Protein AF-A0A813K4G3-F1 (afdb_monomer_lite)

Radius of gyration: 81.47 Å; chains: 1; bounding box: 134×46×267 Å

Structure (mmCIF, N/CA/C/O backbone):
data_AF-A0A813K4G3-F1
#
_entry.id   AF-A0A813K4G3-F1
#
loop_
_atom_site.group_PDB
_atom_site.id
_atom_site.type_symbol
_atom_site.label_atom_id
_atom_site.label_alt_id
_atom_site.label_comp_id
_atom_site.label_asym_id
_atom_site.label_entity_id
_atom_site.label_seq_id
_atom_site.pdbx_PDB_ins_code
_atom_site.Cartn_x
_atom_site.Cartn_y
_atom_site.Cartn_z
_atom_site.occupancy
_atom_site.B_iso_or_equiv
_atom_site.auth_seq_id
_atom_site.auth_comp_id
_atom_site.auth_asym_id
_atom_site.auth_atom_id
_atom_site.pdbx_PDB_model_num
ATOM 1 N N . MET A 1 1 ? 38.317 -27.259 -23.921 1.00 46.47 1 MET A N 1
ATOM 2 C CA . MET A 1 1 ? 37.185 -26.549 -24.554 1.00 46.47 1 MET A CA 1
ATOM 3 C C . MET A 1 1 ? 35.849 -27.286 -24.429 1.00 46.47 1 MET A C 1
ATOM 5 O O . MET A 1 1 ? 34.894 -26.616 -24.079 1.00 46.47 1 MET A O 1
ATOM 9 N N . LEU A 1 2 ? 35.758 -28.616 -24.616 1.00 43.69 2 LEU A N 1
ATOM 10 C CA . LEU A 1 2 ? 34.475 -29.365 -24.571 1.00 43.69 2 LEU A CA 1
ATOM 11 C C . LEU A 1 2 ? 33.539 -29.021 -23.388 1.00 43.69 2 LEU A C 1
ATOM 13 O O . LEU A 1 2 ? 32.382 -28.680 -23.610 1.00 43.69 2 LEU A O 1
ATOM 17 N N . GLY A 1 3 ? 34.055 -29.006 -22.152 1.00 47.81 3 GLY A N 1
ATOM 18 C CA . GLY A 1 3 ? 33.227 -28.846 -20.946 1.00 47.81 3 GLY A CA 1
ATOM 19 C C . GLY A 1 3 ? 32.425 -27.540 -20.813 1.00 47.81 3 GLY A C 1
ATOM 20 O O . GLY A 1 3 ? 31.535 -27.484 -19.970 1.00 47.81 3 GLY A O 1
ATOM 21 N N . TYR A 1 4 ? 32.686 -26.502 -21.621 1.00 50.81 4 TYR A N 1
ATOM 22 C CA . TYR A 1 4 ? 31.836 -25.300 -21.637 1.00 50.81 4 TYR A CA 1
ATOM 23 C C . TYR A 1 4 ? 30.487 -25.557 -22.325 1.00 50.81 4 TYR A C 1
ATOM 25 O O . TYR A 1 4 ? 29.456 -25.120 -21.815 1.00 50.81 4 TYR A O 1
ATOM 33 N N . ALA A 1 5 ? 30.467 -26.315 -23.428 1.00 54.25 5 ALA A N 1
ATOM 34 C CA . ALA A 1 5 ? 29.225 -26.679 -24.113 1.00 54.25 5 ALA A CA 1
ATOM 35 C C . ALA A 1 5 ? 28.349 -27.571 -23.216 1.00 54.25 5 ALA A C 1
ATOM 37 O O . ALA A 1 5 ? 27.163 -27.290 -23.030 1.00 54.25 5 ALA A O 1
ATOM 38 N N . ASP A 1 6 ? 28.962 -28.569 -22.569 1.00 55.53 6 ASP A N 1
ATOM 39 C CA . ASP A 1 6 ? 28.297 -29.439 -21.593 1.00 55.53 6 ASP A CA 1
ATOM 40 C C . ASP A 1 6 ? 27.714 -28.635 -20.417 1.00 55.53 6 ASP A C 1
ATOM 42 O O . ASP A 1 6 ? 26.583 -28.876 -19.991 1.00 55.53 6 ASP A O 1
ATOM 46 N N . HIS A 1 7 ? 28.452 -27.637 -19.910 1.00 65.44 7 HIS A N 1
ATOM 47 C CA . HIS A 1 7 ? 27.996 -26.791 -18.806 1.00 65.44 7 HIS A CA 1
ATOM 48 C C . HIS A 1 7 ? 26.828 -25.876 -19.206 1.00 65.44 7 HIS A C 1
ATOM 50 O O . HIS A 1 7 ? 25.846 -25.787 -18.467 1.00 65.44 7 HIS A O 1
ATOM 56 N N . HIS A 1 8 ? 26.871 -25.251 -20.389 1.00 66.06 8 HIS A N 1
ATOM 57 C CA . HIS A 1 8 ? 25.745 -24.466 -20.907 1.00 66.06 8 HIS A CA 1
ATOM 58 C C . HIS A 1 8 ? 24.505 -25.334 -21.159 1.00 66.06 8 HIS A C 1
ATOM 60 O O . HIS A 1 8 ? 23.398 -24.943 -20.782 1.00 66.06 8 HIS A O 1
ATOM 66 N N . HIS A 1 9 ? 24.668 -26.536 -21.719 1.00 71.06 9 HIS A N 1
ATOM 67 C CA . HIS A 1 9 ? 23.554 -27.462 -21.920 1.00 71.06 9 HIS A CA 1
ATOM 68 C C . HIS A 1 9 ? 22.962 -27.935 -20.577 1.00 71.06 9 HIS A C 1
ATOM 70 O O . HIS A 1 9 ? 21.740 -27.957 -20.411 1.00 71.06 9 HIS A O 1
ATOM 76 N N . ALA A 1 10 ? 23.800 -28.229 -19.576 1.00 70.81 10 ALA A N 1
ATOM 77 C CA . ALA A 1 10 ? 23.357 -28.569 -18.222 1.00 70.81 10 ALA A CA 1
ATOM 78 C C . ALA A 1 10 ? 22.615 -27.410 -17.526 1.00 70.81 10 ALA A C 1
ATOM 80 O O . ALA A 1 10 ? 21.582 -27.640 -16.894 1.00 70.81 10 ALA A O 1
ATOM 81 N N . LEU A 1 11 ? 23.087 -26.166 -17.681 1.00 71.56 11 LEU A N 1
ATOM 82 C CA . LEU A 1 11 ? 22.410 -24.964 -17.178 1.00 71.56 11 LEU A CA 1
ATOM 83 C C . LEU A 1 11 ? 21.039 -24.765 -17.837 1.00 71.56 11 LEU A C 1
ATOM 85 O O . LEU A 1 11 ? 20.055 -24.537 -17.134 1.00 71.56 11 LEU A O 1
ATOM 89 N N . LEU A 1 12 ? 20.940 -24.912 -19.161 1.00 73.25 12 LEU A N 1
ATOM 90 C CA . LEU A 1 12 ? 19.665 -24.811 -19.878 1.00 73.25 12 LEU A CA 1
ATOM 91 C C . LEU A 1 12 ? 18.689 -25.933 -19.478 1.00 73.25 12 LEU A C 1
ATOM 93 O O . LEU A 1 12 ? 17.498 -25.670 -19.297 1.00 73.25 12 LEU A O 1
ATOM 97 N N . GLN A 1 13 ? 19.172 -27.162 -19.251 1.00 74.62 13 GLN A N 1
ATOM 98 C CA . GLN A 1 13 ? 18.349 -28.236 -18.681 1.00 74.62 13 GLN A CA 1
ATOM 99 C C . GLN A 1 13 ? 17.881 -27.930 -17.249 1.00 74.62 13 GLN A C 1
ATOM 101 O O . GLN A 1 13 ? 16.744 -28.254 -16.905 1.00 74.62 13 GLN A O 1
ATOM 106 N N . ALA A 1 14 ? 18.720 -27.315 -16.408 1.00 72.56 14 ALA A N 1
ATOM 107 C CA . ALA A 1 14 ? 18.336 -26.914 -15.055 1.00 72.56 14 ALA A CA 1
ATOM 108 C C . ALA A 1 14 ? 17.244 -25.831 -15.087 1.00 72.56 14 ALA A C 1
ATOM 110 O O . ALA A 1 14 ? 16.189 -26.016 -14.484 1.00 72.56 14 ALA A O 1
ATOM 111 N N . VAL A 1 15 ? 17.429 -24.773 -15.884 1.00 74.00 15 VAL A N 1
ATOM 112 C CA . VAL A 1 15 ? 16.422 -23.716 -16.096 1.00 74.00 15 VAL A CA 1
ATOM 113 C C . VAL A 1 15 ? 15.112 -24.287 -16.655 1.00 74.00 15 VAL A C 1
ATOM 115 O O . VAL A 1 15 ? 14.032 -23.891 -16.223 1.00 74.00 15 VAL A O 1
ATOM 118 N N . ALA A 1 16 ? 15.170 -25.274 -17.556 1.00 73.12 16 ALA A N 1
ATOM 119 C CA . ALA A 1 16 ? 13.971 -25.957 -18.042 1.00 73.12 16 ALA A CA 1
ATOM 120 C C . ALA A 1 16 ? 13.225 -26.734 -16.936 1.00 73.12 16 ALA A C 1
ATOM 122 O O . ALA A 1 16 ? 11.996 -26.791 -16.968 1.00 73.12 16 ALA A O 1
ATOM 123 N N . ARG A 1 17 ? 13.930 -27.322 -15.956 1.00 74.50 17 ARG A N 1
ATOM 124 C CA . ARG A 1 17 ? 13.318 -28.008 -14.798 1.00 74.50 17 ARG A CA 1
ATOM 125 C C . ARG A 1 17 ? 12.692 -27.013 -13.818 1.00 74.50 17 ARG A C 1
ATOM 127 O O . ARG A 1 17 ? 11.540 -27.208 -13.443 1.00 74.50 17 ARG A O 1
ATOM 134 N N . GLU A 1 18 ? 13.405 -25.938 -13.484 1.00 75.12 18 GLU A N 1
ATOM 135 C CA . GLU A 1 18 ? 12.913 -24.830 -12.647 1.00 75.12 18 GLU A CA 1
ATOM 136 C C . GLU A 1 18 ? 11.606 -24.251 -13.217 1.00 75.12 18 GLU A C 1
ATOM 138 O O . GLU A 1 18 ? 10.567 -24.258 -12.556 1.00 75.12 18 GLU A O 1
ATOM 143 N N . LEU A 1 19 ? 11.615 -23.842 -14.492 1.00 73.38 19 LEU A N 1
ATOM 144 C CA . LEU A 1 19 ? 10.442 -23.261 -15.150 1.00 73.38 19 LEU A CA 1
ATOM 145 C C . LEU A 1 19 ? 9.278 -24.260 -15.293 1.00 73.38 19 LEU A C 1
ATOM 147 O O . LEU A 1 19 ? 8.120 -23.852 -15.210 1.00 73.38 19 LEU A O 1
ATOM 151 N N . ASN A 1 20 ? 9.552 -25.560 -15.478 1.00 75.25 20 ASN A N 1
ATOM 152 C CA . ASN A 1 20 ? 8.510 -26.597 -15.464 1.00 75.25 20 ASN A CA 1
ATOM 153 C C . ASN A 1 20 ? 7.838 -26.689 -14.083 1.00 75.25 20 ASN A C 1
ATOM 155 O O . ASN A 1 20 ? 6.615 -26.797 -14.020 1.00 75.25 20 ASN A O 1
ATOM 159 N N . SER A 1 21 ? 8.623 -26.627 -13.001 1.00 76.44 21 SER A N 1
ATOM 160 C CA . SER A 1 21 ? 8.121 -26.650 -11.620 1.00 76.44 21 SER A CA 1
ATOM 161 C C . SER A 1 21 ? 7.219 -25.445 -11.340 1.00 76.44 21 SER A C 1
ATOM 163 O O . SER A 1 21 ? 6.066 -25.610 -10.947 1.00 76.44 21 SER A O 1
ATOM 165 N N . VAL A 1 22 ? 7.686 -24.234 -11.669 1.00 74.94 22 VAL A N 1
ATOM 166 C CA . VAL A 1 22 ? 6.902 -22.994 -11.530 1.00 74.94 22 VAL A CA 1
ATOM 167 C C . VAL A 1 22 ? 5.604 -23.058 -12.348 1.00 74.94 22 VAL A C 1
ATOM 169 O O . VAL A 1 22 ? 4.539 -22.694 -11.852 1.00 74.94 22 VAL A O 1
ATOM 172 N N . HIS A 1 23 ? 5.649 -23.576 -13.581 1.00 77.25 23 HIS A N 1
ATOM 173 C CA . HIS A 1 23 ? 4.452 -23.714 -14.417 1.00 77.25 23 HIS A CA 1
ATOM 174 C C . HIS A 1 23 ? 3.424 -24.719 -13.858 1.00 77.25 23 HIS A C 1
ATOM 176 O O . HIS A 1 23 ? 2.223 -24.529 -14.063 1.00 77.25 23 HIS A O 1
ATOM 182 N N . ALA A 1 24 ? 3.879 -25.761 -13.150 1.00 77.19 24 ALA A N 1
ATOM 183 C CA . ALA A 1 24 ? 3.025 -26.736 -12.471 1.00 77.19 24 ALA A CA 1
ATOM 184 C C . ALA A 1 24 ? 2.418 -26.174 -11.172 1.00 77.19 24 ALA A C 1
ATOM 186 O O . ALA A 1 24 ? 1.210 -26.269 -10.976 1.00 77.19 24 ALA A O 1
ATOM 187 N N . GLN A 1 25 ? 3.204 -25.480 -10.346 1.00 76.50 25 GLN A N 1
ATOM 188 C CA . GLN A 1 25 ? 2.708 -24.808 -9.134 1.00 76.50 25 GLN A CA 1
ATOM 189 C C . GLN A 1 25 ? 1.647 -23.742 -9.470 1.00 76.50 25 GLN A C 1
ATOM 191 O O . GLN A 1 25 ? 0.599 -23.662 -8.829 1.00 76.50 25 GLN A O 1
ATOM 196 N N . MET A 1 26 ? 1.854 -22.983 -10.554 1.00 72.06 26 MET A N 1
ATOM 197 C CA . MET A 1 26 ? 0.847 -22.062 -11.100 1.00 72.06 26 MET A CA 1
ATOM 198 C C . MET A 1 26 ? -0.385 -22.767 -11.712 1.00 72.06 26 MET A C 1
ATOM 200 O O . MET A 1 26 ? -1.362 -22.096 -12.048 1.00 72.06 26 MET A O 1
ATOM 204 N N . ALA A 1 27 ? -0.356 -24.090 -11.910 1.00 69.44 27 ALA A N 1
ATOM 205 C CA . ALA A 1 27 ? -1.514 -24.879 -12.331 1.00 69.44 27 ALA A CA 1
ATOM 206 C C . ALA A 1 27 ? -2.381 -25.303 -11.145 1.00 69.44 27 ALA A C 1
ATOM 208 O O . ALA A 1 27 ? -3.597 -25.137 -11.200 1.00 69.44 27 ALA A O 1
ATOM 209 N N . GLU A 1 28 ? -1.748 -25.799 -10.085 1.00 72.31 28 GLU A N 1
ATOM 210 C CA . GLU A 1 28 ? -2.413 -26.291 -8.875 1.00 72.31 28 GLU A CA 1
ATOM 211 C C . GLU A 1 28 ? -3.090 -25.147 -8.104 1.00 72.31 28 GLU A C 1
ATOM 213 O O . GLU A 1 28 ? -4.252 -25.266 -7.723 1.00 72.31 28 GLU A O 1
ATOM 218 N N . GLY A 1 29 ? -2.435 -23.983 -7.997 1.00 61.53 29 GLY A N 1
ATOM 219 C CA . GLY A 1 29 ? -2.957 -22.801 -7.291 1.00 61.53 29 GLY A CA 1
ATOM 220 C C . GLY A 1 29 ? -4.217 -22.138 -7.877 1.00 61.53 29 GLY A C 1
ATOM 221 O O . GLY A 1 29 ? -4.660 -21.128 -7.340 1.00 61.53 29 GLY A O 1
ATOM 222 N N . ILE A 1 30 ? -4.797 -22.667 -8.962 1.00 54.78 30 ILE A N 1
ATOM 223 C CA . ILE A 1 30 ? -6.099 -22.222 -9.503 1.00 54.78 30 ILE A CA 1
ATOM 224 C C . ILE A 1 30 ? -7.245 -23.165 -9.072 1.00 54.78 30 ILE A C 1
ATOM 226 O O . ILE A 1 30 ? -8.408 -22.793 -9.192 1.00 54.78 30 ILE A O 1
ATOM 230 N N . GLY A 1 31 ? -6.950 -24.353 -8.527 1.00 53.91 31 GLY A N 1
ATOM 231 C CA . GLY A 1 31 ? -7.966 -25.340 -8.130 1.00 53.91 31 GLY A CA 1
ATOM 232 C C . GLY A 1 31 ? -8.872 -24.892 -6.975 1.00 53.91 31 GLY A C 1
ATOM 233 O O . GLY A 1 31 ? -10.083 -25.066 -7.061 1.00 53.91 31 GLY A O 1
ATOM 234 N N . ASP A 1 32 ? -8.292 -24.271 -5.943 1.00 51.09 32 ASP A N 1
ATOM 235 C CA . ASP A 1 32 ? -8.996 -23.857 -4.713 1.00 51.09 32 ASP A CA 1
ATOM 236 C C . ASP A 1 32 ? -9.325 -22.348 -4.659 1.00 51.09 32 ASP A C 1
ATOM 238 O O . ASP A 1 32 ? -9.866 -21.845 -3.672 1.00 51.09 32 ASP A O 1
ATOM 242 N N . ALA A 1 33 ? -8.990 -21.591 -5.709 1.00 51.16 33 ALA A N 1
ATOM 243 C CA . ALA A 1 33 ? -9.123 -20.136 -5.741 1.00 51.16 33 ALA A CA 1
ATOM 244 C C . ALA A 1 33 ? -10.573 -19.687 -6.025 1.00 51.16 33 ALA A C 1
ATOM 246 O O . ALA A 1 33 ? -10.899 -19.261 -7.137 1.00 51.16 33 ALA A O 1
ATOM 247 N N . ASN A 1 34 ? -11.443 -19.761 -5.009 1.00 52.53 34 ASN A N 1
ATOM 248 C CA . ASN A 1 34 ? -12.791 -19.183 -5.064 1.00 52.53 34 ASN A CA 1
ATOM 249 C C . ASN A 1 34 ? -12.719 -17.697 -5.470 1.00 52.53 34 ASN A C 1
ATOM 251 O O . ASN A 1 34 ? -11.990 -16.897 -4.885 1.00 52.53 34 ASN A O 1
ATOM 255 N N . CYS A 1 35 ? -13.418 -17.352 -6.549 1.00 51.28 35 CYS A N 1
ATOM 256 C CA . CYS A 1 35 ? -12.941 -16.331 -7.479 1.00 51.28 35 CYS A CA 1
ATOM 257 C C . CYS A 1 35 ? -13.561 -14.935 -7.281 1.00 51.28 35 CYS A C 1
ATOM 259 O O . CYS A 1 35 ? -14.319 -14.464 -8.133 1.00 51.28 35 CYS A O 1
ATOM 261 N N . GLU A 1 36 ? -13.208 -14.252 -6.191 1.00 55.91 36 GLU A N 1
ATOM 262 C CA . GLU A 1 36 ? -13.594 -12.843 -5.992 1.00 55.91 36 GLU A CA 1
ATOM 263 C C . GLU A 1 36 ? -12.648 -11.872 -6.737 1.00 55.91 36 GLU A C 1
ATOM 265 O O . GLU A 1 36 ? -13.115 -10.987 -7.459 1.00 55.91 36 GLU A O 1
ATOM 270 N N . ASP A 1 37 ? -11.328 -12.105 -6.712 1.00 61.66 37 ASP A N 1
ATOM 271 C CA . ASP A 1 37 ? -10.345 -11.298 -7.458 1.00 61.66 37 ASP A CA 1
ATOM 272 C C . ASP A 1 37 ? -10.217 -11.698 -8.943 1.00 61.66 37 ASP A C 1
ATOM 274 O O . ASP A 1 37 ? -9.315 -12.441 -9.357 1.00 61.66 37 ASP A O 1
ATOM 278 N N . ARG A 1 38 ? -11.069 -11.119 -9.797 1.00 59.81 38 ARG A N 1
ATOM 279 C CA . ARG A 1 38 ? -10.919 -11.220 -11.265 1.00 59.81 38 ARG A CA 1
ATOM 280 C C . ARG A 1 38 ? -9.561 -10.726 -11.774 1.00 59.81 38 ARG A C 1
ATOM 282 O O . ARG A 1 38 ? -9.000 -11.334 -12.687 1.00 59.81 38 ARG A O 1
ATOM 289 N N . ASP A 1 39 ? -9.017 -9.671 -11.177 1.00 65.25 39 ASP A N 1
ATOM 290 C CA . ASP A 1 39 ? -7.772 -9.050 -11.642 1.00 65.25 39 ASP A CA 1
ATOM 291 C C . ASP A 1 39 ? -6.538 -9.902 -11.315 1.00 65.25 39 ASP A C 1
ATOM 293 O O . ASP A 1 39 ? -5.613 -9.989 -12.129 1.00 65.25 39 ASP A O 1
ATOM 297 N N . ASN A 1 40 ? -6.531 -10.607 -10.177 1.00 66.44 40 ASN A N 1
ATOM 298 C CA . ASN A 1 40 ? -5.453 -11.545 -9.856 1.00 66.44 40 ASN A CA 1
ATOM 299 C C . ASN A 1 40 ? -5.529 -12.808 -10.729 1.00 66.44 40 ASN A C 1
ATOM 301 O O . ASN A 1 40 ? -4.491 -13.273 -11.204 1.00 66.44 40 ASN A O 1
ATOM 305 N N . ALA A 1 41 ? -6.729 -13.296 -11.068 1.00 68.00 41 ALA A N 1
ATOM 306 C CA . ALA A 1 41 ? -6.892 -14.357 -12.066 1.00 68.00 41 ALA A CA 1
ATOM 307 C C . ALA A 1 41 ? -6.372 -13.935 -13.460 1.00 68.00 41 ALA A C 1
ATOM 309 O O . ALA A 1 41 ? -5.643 -14.689 -14.114 1.00 68.00 41 ALA A O 1
ATOM 310 N N . ALA A 1 42 ? -6.666 -12.705 -13.901 1.00 72.88 42 ALA A N 1
ATOM 311 C CA . ALA A 1 42 ? -6.134 -12.158 -15.149 1.00 72.88 42 ALA A CA 1
ATOM 312 C C . ALA A 1 42 ? -4.594 -12.081 -15.129 1.00 72.88 42 ALA A C 1
ATOM 314 O O . ALA A 1 42 ? -3.938 -12.604 -16.033 1.00 72.88 42 ALA A O 1
ATOM 315 N N . ARG A 1 43 ? -3.997 -11.526 -14.065 1.00 74.56 43 ARG A N 1
ATOM 316 C CA . ARG A 1 43 ? -2.533 -11.450 -13.891 1.00 74.56 43 ARG A CA 1
ATOM 317 C C . ARG A 1 43 ? -1.869 -12.833 -13.892 1.00 74.56 43 ARG A C 1
ATOM 319 O O . ARG A 1 43 ? -0.850 -13.013 -14.558 1.00 74.56 43 ARG A O 1
ATOM 326 N N . LEU A 1 44 ? -2.470 -13.825 -13.230 1.00 76.44 44 LEU A N 1
ATOM 327 C CA . LEU A 1 44 ? -1.982 -15.210 -13.224 1.00 76.44 44 LEU A CA 1
ATOM 328 C C . LEU A 1 44 ? -2.005 -15.851 -14.619 1.00 76.44 44 LEU A C 1
ATOM 330 O O . LEU A 1 44 ? -1.035 -16.511 -14.995 1.00 76.44 44 LEU A O 1
ATOM 334 N N . THR A 1 45 ? -3.053 -15.643 -15.426 1.00 75.88 45 THR A N 1
ATOM 335 C CA . THR A 1 45 ? -3.075 -16.185 -16.802 1.00 75.88 45 THR A CA 1
ATOM 336 C C . THR A 1 45 ? -2.012 -15.545 -17.701 1.00 75.88 45 THR A C 1
ATOM 338 O O . THR A 1 45 ? -1.339 -16.264 -18.446 1.00 75.88 45 THR A O 1
ATOM 341 N N . VAL A 1 46 ? -1.770 -14.233 -17.571 1.00 78.12 46 VAL A N 1
ATOM 342 C CA . VAL A 1 46 ? -0.672 -13.542 -18.271 1.00 78.12 46 VAL A CA 1
ATOM 343 C C . VAL A 1 46 ? 0.684 -14.122 -17.858 1.00 78.12 46 VAL A C 1
ATOM 345 O O . VAL A 1 46 ? 1.438 -14.560 -18.731 1.00 78.12 46 VAL A O 1
ATOM 348 N N . ALA A 1 47 ? 0.966 -14.228 -16.555 1.00 76.31 47 ALA A N 1
ATOM 349 C CA . ALA A 1 47 ? 2.219 -14.788 -16.041 1.00 76.31 47 ALA A CA 1
ATOM 350 C C . ALA A 1 47 ? 2.455 -16.232 -16.525 1.00 76.31 47 ALA A C 1
ATOM 352 O O . ALA A 1 47 ? 3.536 -16.564 -17.016 1.00 76.31 47 ALA A O 1
ATOM 353 N N . ARG A 1 48 ? 1.423 -17.087 -16.493 1.00 78.38 48 ARG A N 1
ATOM 354 C CA . ARG A 1 48 ? 1.512 -18.467 -17.003 1.00 78.38 48 ARG A CA 1
ATOM 355 C C . ARG A 1 48 ? 1.795 -18.530 -18.502 1.00 78.38 48 ARG A C 1
ATOM 357 O O . ARG A 1 48 ? 2.536 -19.419 -18.924 1.00 78.38 48 ARG A O 1
ATOM 364 N N . SER A 1 49 ? 1.256 -17.601 -19.297 1.00 76.56 49 SER A N 1
ATOM 365 C CA . SER A 1 49 ? 1.553 -17.521 -20.736 1.00 76.56 49 SER A CA 1
ATOM 366 C C . SER A 1 49 ? 3.014 -17.133 -21.007 1.00 76.56 49 SER A C 1
ATOM 368 O O . SER A 1 49 ? 3.659 -17.734 -21.868 1.00 76.56 49 SER A O 1
ATOM 370 N N . GLN A 1 50 ? 3.575 -16.219 -20.209 1.00 78.62 50 GLN A N 1
ATOM 371 C CA . GLN A 1 50 ? 4.978 -15.803 -20.291 1.00 78.62 50 GLN A CA 1
ATOM 372 C C . GLN A 1 50 ? 5.930 -16.935 -19.874 1.00 78.62 50 GLN A C 1
ATOM 374 O O . GLN A 1 50 ? 6.874 -17.239 -20.603 1.00 78.62 50 GLN A O 1
ATOM 379 N N . VAL A 1 51 ? 5.641 -17.641 -18.772 1.00 74.50 51 VAL A N 1
ATOM 380 C CA . VAL A 1 51 ? 6.412 -18.825 -18.341 1.00 74.50 51 VAL A CA 1
ATOM 381 C C . VAL A 1 51 ? 6.343 -19.948 -19.387 1.00 74.50 51 VAL A C 1
ATOM 383 O O . VAL A 1 51 ? 7.359 -20.581 -19.673 1.00 74.50 51 VAL A O 1
ATOM 386 N N . ALA A 1 52 ? 5.186 -20.175 -20.020 1.00 74.06 52 ALA A N 1
ATOM 387 C CA . ALA A 1 52 ? 5.053 -21.151 -21.105 1.00 74.06 52 ALA A CA 1
ATOM 388 C C . ALA A 1 52 ? 5.858 -20.759 -22.362 1.00 74.06 52 ALA A C 1
ATOM 390 O O . ALA A 1 52 ? 6.472 -21.622 -22.997 1.00 74.06 52 ALA A O 1
ATOM 391 N N . ALA A 1 53 ? 5.902 -19.469 -22.709 1.00 72.75 53 ALA A N 1
ATOM 392 C CA . ALA A 1 53 ? 6.725 -18.957 -23.804 1.00 72.75 53 ALA A CA 1
ATOM 393 C C . ALA A 1 53 ? 8.229 -19.096 -23.504 1.00 72.75 53 ALA A C 1
ATOM 395 O O . ALA A 1 53 ? 8.975 -19.587 -24.354 1.00 72.75 53 ALA A O 1
ATOM 396 N N . ALA A 1 54 ? 8.662 -18.763 -22.283 1.00 71.88 54 ALA A N 1
ATOM 397 C CA . ALA A 1 54 ? 10.037 -18.958 -21.822 1.00 71.88 54 ALA A CA 1
ATOM 398 C C . ALA A 1 54 ? 10.439 -20.444 -21.842 1.00 71.88 54 ALA A C 1
ATOM 400 O O . ALA A 1 54 ? 11.487 -20.792 -22.385 1.00 71.88 54 ALA A O 1
ATOM 401 N N . LEU A 1 55 ? 9.573 -21.344 -21.358 1.00 73.75 55 LEU A N 1
ATOM 402 C CA . LEU A 1 55 ? 9.771 -22.794 -21.467 1.00 73.75 55 LEU A CA 1
ATOM 403 C C . LEU A 1 55 ? 9.941 -23.253 -22.912 1.00 73.75 55 LEU A C 1
ATOM 405 O O . LEU A 1 55 ? 10.811 -24.077 -23.191 1.00 73.75 55 LEU A O 1
ATOM 409 N N . LYS A 1 56 ? 9.128 -22.736 -23.838 1.00 75.69 56 LYS A N 1
ATOM 410 C CA . LYS A 1 56 ? 9.246 -23.060 -25.262 1.00 75.69 56 LYS A CA 1
ATOM 411 C C . LYS A 1 56 ? 10.585 -22.577 -25.828 1.00 75.69 56 LYS A C 1
ATOM 413 O O . LYS A 1 56 ? 11.246 -23.350 -26.511 1.00 75.69 56 LYS A O 1
ATOM 418 N N . ALA A 1 57 ? 11.010 -21.355 -25.504 1.00 72.25 57 ALA A N 1
ATOM 419 C CA . ALA A 1 57 ? 12.295 -20.808 -25.938 1.00 72.25 57 ALA A CA 1
ATOM 420 C C . ALA A 1 57 ? 13.486 -21.628 -25.406 1.00 72.25 57 ALA A C 1
ATOM 422 O O . ALA A 1 57 ? 14.327 -22.057 -26.195 1.00 72.25 57 ALA A O 1
ATOM 423 N N . VAL A 1 58 ? 13.516 -21.934 -24.103 1.00 71.19 58 VAL A N 1
ATOM 424 C CA . VAL A 1 58 ? 14.580 -22.748 -23.486 1.00 71.19 58 VAL A CA 1
ATOM 425 C C . VAL A 1 58 ? 14.587 -24.170 -24.054 1.00 71.19 58 VAL A C 1
ATOM 427 O O . VAL A 1 58 ? 15.650 -24.673 -24.404 1.00 71.19 58 VAL A O 1
ATOM 430 N N . ARG A 1 59 ? 13.425 -24.813 -24.240 1.00 73.88 59 ARG A N 1
ATOM 431 C CA . ARG A 1 59 ? 13.350 -26.139 -24.885 1.00 73.88 59 ARG A CA 1
ATOM 432 C C . ARG A 1 59 ? 13.853 -26.106 -26.332 1.00 73.88 59 ARG A C 1
ATOM 434 O O . ARG A 1 59 ? 14.560 -27.024 -26.725 1.00 73.88 59 ARG A O 1
ATOM 441 N N . CYS A 1 60 ? 13.553 -25.059 -27.103 1.00 72.06 60 CYS A N 1
ATOM 442 C CA . CYS A 1 60 ? 14.106 -24.884 -28.451 1.00 72.06 60 CYS A CA 1
ATOM 443 C C . CYS A 1 60 ? 15.625 -24.639 -28.448 1.00 72.06 60 CYS A C 1
ATOM 445 O O . CYS A 1 60 ? 16.295 -25.074 -29.377 1.00 72.06 60 CYS A O 1
ATOM 447 N N . ALA A 1 61 ? 16.174 -23.976 -27.425 1.00 67.31 61 ALA A N 1
ATOM 448 C CA . ALA A 1 61 ? 17.620 -23.802 -27.264 1.00 67.31 61 ALA A CA 1
ATOM 449 C C . ALA A 1 61 ? 18.323 -25.114 -26.866 1.00 67.31 61 ALA A C 1
ATOM 451 O O . ALA A 1 61 ? 19.374 -25.424 -27.411 1.00 67.31 61 ALA A O 1
ATOM 452 N N . VAL A 1 62 ? 17.717 -25.919 -25.983 1.00 68.81 62 VAL A N 1
ATOM 453 C CA . VAL A 1 62 ? 18.205 -27.262 -25.599 1.00 68.81 62 VAL A CA 1
ATOM 454 C C . VAL A 1 62 ? 18.121 -28.260 -26.761 1.00 68.81 62 VAL A C 1
ATOM 456 O O . VAL A 1 62 ? 18.966 -29.143 -26.863 1.00 68.81 62 VAL A O 1
ATOM 459 N N . ALA A 1 63 ? 17.105 -28.140 -27.622 1.00 65.75 63 ALA A N 1
ATOM 460 C CA . ALA A 1 63 ? 16.873 -29.041 -28.754 1.00 65.75 63 ALA A CA 1
ATOM 461 C C . ALA A 1 63 ? 17.671 -28.689 -30.024 1.00 65.75 63 ALA A C 1
ATOM 463 O O . ALA A 1 63 ? 17.633 -29.452 -30.988 1.00 65.75 63 ALA A O 1
ATOM 464 N N . LYS A 1 64 ? 18.382 -27.554 -30.047 1.00 64.44 64 LYS A N 1
ATOM 465 C CA . LYS A 1 64 ? 19.436 -27.318 -31.035 1.00 64.44 64 LYS A CA 1
ATOM 466 C C . LYS A 1 64 ? 20.696 -28.029 -30.557 1.00 64.44 64 LYS A C 1
ATOM 468 O O . LYS A 1 64 ? 21.272 -27.646 -29.541 1.00 64.44 64 LYS A O 1
ATOM 473 N N . GLU A 1 65 ? 21.127 -29.046 -31.296 1.00 51.47 65 GLU A N 1
ATOM 474 C CA . GLU A 1 65 ? 22.474 -29.586 -31.128 1.00 51.47 65 GLU A CA 1
ATOM 475 C C . GLU A 1 65 ? 23.492 -28.468 -31.405 1.00 51.47 65 GLU A C 1
ATOM 477 O O . GLU A 1 65 ? 23.299 -27.635 -32.295 1.00 51.47 65 GLU A O 1
ATOM 482 N N . VAL A 1 66 ? 24.544 -28.397 -30.587 1.00 51.53 66 VAL A N 1
ATOM 483 C CA . VAL A 1 66 ? 25.567 -27.352 -30.705 1.00 51.53 66 VAL A CA 1
ATOM 484 C C . VAL A 1 66 ? 26.528 -27.757 -31.818 1.00 51.53 66 VAL A C 1
ATOM 486 O O . VAL A 1 66 ? 27.537 -28.415 -31.566 1.00 51.53 66 VAL A O 1
ATOM 489 N N . ASP A 1 67 ? 26.191 -27.379 -33.053 1.00 44.25 67 ASP A N 1
ATOM 490 C CA . ASP A 1 67 ? 27.071 -27.529 -34.214 1.00 44.25 67 ASP A CA 1
ATOM 491 C C . ASP A 1 67 ? 28.427 -26.872 -33.920 1.00 44.25 67 ASP A C 1
ATOM 493 O O . ASP A 1 67 ? 28.541 -25.654 -33.756 1.00 44.25 67 ASP A O 1
ATOM 497 N N . ALA A 1 68 ? 29.475 -27.693 -33.842 1.00 47.44 68 ALA A N 1
ATOM 498 C CA . ALA A 1 68 ? 30.783 -27.282 -33.332 1.00 47.44 68 ALA A CA 1
ATOM 499 C C . ALA A 1 68 ? 31.548 -26.303 -34.252 1.00 47.44 68 ALA A C 1
ATOM 501 O O . ALA A 1 68 ? 32.635 -25.853 -33.894 1.00 47.44 68 ALA A O 1
ATOM 502 N N . SER A 1 69 ? 30.988 -25.937 -35.411 1.00 44.78 69 SER A N 1
ATOM 503 C CA . SER A 1 69 ? 31.603 -25.027 -36.389 1.00 44.78 69 SER A CA 1
ATOM 504 C C . SER A 1 69 ? 31.631 -23.554 -35.965 1.00 44.78 69 SER A C 1
ATOM 506 O O . SER A 1 69 ? 32.246 -22.744 -36.650 1.00 44.78 69 SER A O 1
ATOM 508 N N . TRP A 1 70 ? 30.976 -23.179 -34.861 1.00 48.59 70 TRP A N 1
ATOM 509 C CA . TRP A 1 70 ? 30.986 -21.802 -34.340 1.00 48.59 70 TRP A CA 1
ATOM 510 C C . TRP A 1 70 ? 32.223 -21.472 -33.478 1.00 48.59 70 TRP A C 1
ATOM 512 O O . TRP A 1 70 ? 32.364 -20.342 -33.027 1.00 48.59 70 TRP A O 1
ATOM 522 N N . MET A 1 71 ? 33.124 -22.437 -33.248 1.00 44.34 71 MET A N 1
ATOM 523 C CA . MET A 1 71 ? 34.272 -22.311 -32.328 1.00 44.34 71 MET A CA 1
ATOM 524 C C . MET A 1 71 ? 35.627 -22.034 -33.012 1.00 44.34 71 MET A C 1
ATOM 526 O O . MET A 1 71 ? 36.644 -21.982 -32.324 1.00 44.34 71 MET A O 1
ATOM 530 N N . GLU A 1 72 ? 35.656 -21.855 -34.338 1.00 42.22 72 GLU A N 1
ATOM 531 C CA . GLU A 1 72 ? 36.858 -21.457 -35.105 1.00 42.22 72 GLU A CA 1
ATOM 532 C C . GLU A 1 72 ? 36.718 -20.059 -35.750 1.00 42.22 72 GLU A C 1
ATOM 534 O O . GLU A 1 72 ? 37.516 -19.672 -36.602 1.00 42.22 72 GLU A O 1
ATOM 539 N N . GLY A 1 73 ? 35.710 -19.284 -35.329 1.00 41.25 73 GLY A N 1
ATOM 540 C CA . GLY A 1 73 ? 35.608 -17.852 -35.620 1.00 41.25 73 GLY A CA 1
ATOM 541 C C . GLY A 1 73 ? 36.562 -17.039 -34.739 1.00 41.25 73 GLY A C 1
ATOM 542 O O . GLY A 1 73 ? 36.670 -17.300 -33.543 1.00 41.25 73 GLY A O 1
ATOM 543 N N . ASP A 1 74 ? 37.256 -16.078 -35.350 1.00 40.56 74 ASP A N 1
ATOM 544 C CA . ASP A 1 74 ? 38.319 -15.268 -34.742 1.00 40.56 74 ASP A CA 1
ATOM 545 C C . ASP A 1 74 ? 37.907 -14.628 -33.400 1.00 40.56 74 ASP A C 1
ATOM 547 O O . ASP A 1 74 ? 36.866 -13.975 -33.303 1.00 40.56 74 ASP A O 1
ATOM 551 N N . VAL A 1 75 ? 38.727 -14.801 -32.355 1.00 45.41 75 VAL A N 1
ATOM 552 C CA . VAL A 1 75 ? 38.408 -14.358 -30.983 1.00 45.41 75 VAL A CA 1
ATOM 553 C C . VAL A 1 75 ? 38.816 -12.895 -30.788 1.00 45.41 75 VAL A C 1
ATOM 555 O O . VAL A 1 75 ? 39.634 -12.543 -29.935 1.00 45.41 75 VAL A O 1
ATOM 558 N N . GLY A 1 76 ? 38.188 -12.023 -31.576 1.00 43.44 76 GLY A N 1
ATOM 559 C CA . GLY A 1 76 ? 38.027 -10.616 -31.235 1.00 43.44 76 GLY A CA 1
ATOM 560 C C . GLY A 1 76 ? 37.083 -10.505 -30.041 1.00 43.44 76 GLY A C 1
ATOM 561 O O . GLY A 1 76 ? 35.877 -10.376 -30.218 1.00 43.44 76 GLY A O 1
ATOM 562 N N . ALA A 1 77 ? 37.624 -10.626 -28.825 1.00 46.41 77 ALA A N 1
ATOM 563 C CA . ALA A 1 77 ? 36.855 -10.566 -27.584 1.00 46.41 77 ALA A CA 1
ATOM 564 C C . ALA A 1 77 ? 36.360 -9.134 -27.317 1.00 46.41 77 ALA A C 1
ATOM 566 O O . ALA A 1 77 ? 37.001 -8.364 -26.597 1.00 46.41 77 ALA A O 1
ATOM 567 N N . ASP A 1 78 ? 35.236 -8.784 -27.938 1.00 51.00 78 ASP A N 1
ATOM 568 C CA . ASP A 1 78 ? 34.616 -7.469 -27.829 1.00 51.00 78 ASP A CA 1
ATOM 569 C C . ASP A 1 78 ? 34.118 -7.225 -26.394 1.00 51.00 78 ASP A C 1
ATOM 571 O O . ASP A 1 78 ? 33.499 -8.092 -25.769 1.00 51.00 78 ASP A O 1
ATOM 575 N N . ALA A 1 79 ? 34.416 -6.052 -25.831 1.00 55.78 79 ALA A N 1
ATOM 576 C CA . ALA A 1 79 ? 34.263 -5.824 -24.388 1.00 55.78 79 ALA A CA 1
ATOM 577 C C . ALA A 1 79 ? 32.797 -5.912 -23.912 1.00 55.78 79 ALA A C 1
ATOM 579 O O . ALA A 1 79 ? 32.536 -6.340 -22.785 1.00 55.78 79 ALA A O 1
ATOM 580 N N . GLY A 1 80 ? 31.845 -5.579 -24.793 1.00 57.12 80 GLY A N 1
ATOM 581 C CA . GLY A 1 80 ? 30.408 -5.605 -24.507 1.00 57.12 80 GLY A CA 1
ATOM 582 C C . GLY A 1 80 ? 29.848 -6.999 -24.196 1.00 57.12 80 GLY A C 1
ATOM 583 O O . GLY A 1 80 ? 28.930 -7.114 -23.384 1.00 57.12 80 GLY A O 1
ATOM 584 N N . ASP A 1 81 ? 30.423 -8.073 -24.745 1.00 59.41 81 ASP A N 1
ATOM 585 C CA . ASP A 1 81 ? 30.002 -9.444 -24.408 1.00 59.41 81 ASP A CA 1
ATOM 586 C C . ASP A 1 81 ? 30.402 -9.817 -22.970 1.00 59.41 81 ASP A C 1
ATOM 588 O O . ASP A 1 81 ? 29.701 -10.567 -22.288 1.00 59.41 81 ASP A O 1
ATOM 592 N N . LEU A 1 82 ? 31.499 -9.249 -22.455 1.00 66.69 82 LEU A N 1
ATOM 593 C CA . LEU A 1 82 ? 31.903 -9.442 -21.063 1.00 66.69 82 LEU A CA 1
ATOM 594 C C . LEU A 1 82 ? 31.080 -8.570 -20.100 1.00 66.69 82 LEU A C 1
ATOM 596 O O . LEU A 1 82 ? 30.747 -9.026 -19.005 1.00 66.69 82 LEU A O 1
ATOM 600 N N . GLU A 1 83 ? 30.741 -7.341 -20.495 1.00 70.00 83 GLU A N 1
ATOM 601 C CA . GLU A 1 83 ? 29.891 -6.437 -19.707 1.00 70.00 83 GLU A CA 1
ATOM 602 C C . GLU A 1 83 ? 28.454 -6.969 -19.603 1.00 70.00 83 GLU A C 1
ATOM 604 O O . GLU A 1 83 ? 27.943 -7.121 -18.495 1.00 70.00 83 GLU A O 1
ATOM 609 N N . THR A 1 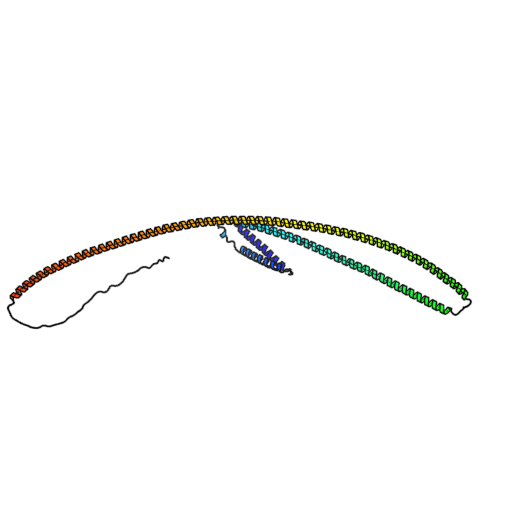84 ? 27.833 -7.383 -20.711 1.00 72.25 84 THR A N 1
ATOM 610 C CA . THR A 1 84 ? 26.472 -7.959 -20.698 1.00 72.25 84 THR A CA 1
ATOM 611 C C . THR A 1 84 ? 26.379 -9.267 -19.902 1.00 72.25 84 THR A C 1
ATOM 613 O O . THR A 1 84 ? 25.377 -9.506 -19.222 1.00 72.25 84 THR A O 1
ATOM 616 N N . LEU A 1 85 ? 27.429 -10.100 -19.890 1.00 74.38 85 LEU A N 1
ATOM 617 C CA . LEU A 1 85 ? 27.503 -11.272 -19.007 1.00 74.38 85 LEU A CA 1
ATOM 618 C C . LEU A 1 85 ? 27.650 -10.891 -17.523 1.00 74.38 85 LEU A C 1
ATOM 620 O O . LEU A 1 85 ? 27.095 -11.581 -16.661 1.00 74.38 85 LEU A O 1
ATOM 624 N N . GLN A 1 86 ? 28.344 -9.794 -17.203 1.00 76.00 86 GLN A N 1
ATOM 625 C CA . GLN A 1 86 ? 28.404 -9.258 -15.838 1.00 76.00 86 GLN A CA 1
ATOM 626 C C . GLN A 1 86 ? 27.059 -8.662 -15.403 1.00 76.00 86 GLN A C 1
ATOM 628 O O . GLN A 1 86 ? 26.611 -8.953 -14.295 1.00 76.00 86 GLN A O 1
ATOM 633 N N . GLU A 1 87 ? 26.363 -7.921 -16.267 1.00 77.75 87 GLU A N 1
ATOM 634 C CA . GLU A 1 87 ? 25.004 -7.427 -16.007 1.00 77.75 87 GLU A CA 1
ATOM 635 C C . GLU A 1 87 ? 24.007 -8.576 -15.804 1.00 77.75 87 GLU A C 1
ATOM 637 O O . GLU A 1 87 ? 23.243 -8.582 -14.838 1.00 77.75 87 GLU A O 1
ATOM 642 N N . ALA A 1 88 ? 24.059 -9.620 -16.636 1.00 73.00 88 ALA A N 1
ATOM 643 C CA . ALA A 1 88 ? 23.247 -10.820 -16.441 1.00 73.00 88 ALA A CA 1
ATOM 644 C C . ALA A 1 88 ? 23.537 -11.505 -15.088 1.00 73.00 88 ALA A C 1
ATOM 646 O O . ALA A 1 88 ? 22.619 -12.011 -14.431 1.00 73.00 88 ALA A O 1
ATOM 647 N N . ALA A 1 89 ? 24.794 -11.496 -14.630 1.00 76.62 89 ALA A N 1
ATOM 648 C CA . ALA A 1 89 ? 25.181 -12.029 -13.326 1.00 76.62 89 ALA A CA 1
ATOM 649 C C . ALA A 1 89 ? 24.716 -11.143 -12.151 1.00 76.62 89 ALA A C 1
ATOM 651 O O . ALA A 1 89 ? 24.208 -11.676 -11.157 1.00 76.62 89 ALA A O 1
ATOM 652 N N . THR A 1 90 ? 24.822 -9.812 -12.246 1.00 85.06 90 THR A N 1
ATOM 653 C CA . THR A 1 90 ? 24.336 -8.899 -11.196 1.00 85.06 90 THR A CA 1
ATOM 654 C C . THR A 1 90 ? 22.811 -8.929 -11.107 1.00 85.06 90 THR A C 1
ATOM 656 O O . THR A 1 90 ? 22.289 -9.085 -9.999 1.00 85.06 90 THR A O 1
ATOM 659 N N . LEU A 1 91 ? 22.097 -8.922 -12.238 1.00 84.88 91 LEU A N 1
ATOM 660 C CA . LEU A 1 91 ? 20.643 -9.107 -12.311 1.00 84.88 91 LEU A CA 1
ATOM 661 C C . LEU A 1 91 ? 20.215 -10.445 -11.698 1.00 84.88 91 LEU A C 1
ATOM 663 O O . LEU A 1 91 ? 19.312 -10.467 -10.862 1.00 84.88 91 LEU A O 1
ATOM 667 N N . ARG A 1 92 ? 20.909 -11.552 -12.005 1.00 83.12 92 ARG A N 1
ATOM 668 C CA . ARG A 1 92 ? 20.661 -12.856 -11.362 1.00 83.12 92 ARG A CA 1
ATOM 669 C C . ARG A 1 92 ? 20.886 -12.804 -9.847 1.00 83.12 92 ARG A C 1
ATOM 671 O O . ARG A 1 92 ? 20.081 -13.354 -9.099 1.00 83.12 92 ARG A O 1
ATOM 678 N N . SER A 1 93 ? 21.934 -12.122 -9.377 1.00 84.00 93 SER A N 1
ATOM 679 C CA . SER A 1 93 ? 22.188 -11.939 -7.937 1.00 84.00 93 SER A CA 1
ATOM 680 C C . SER A 1 93 ? 21.122 -11.078 -7.244 1.00 84.00 93 SER A C 1
ATOM 682 O O . SER A 1 93 ? 20.875 -11.243 -6.050 1.00 84.00 93 SER A O 1
ATOM 684 N N . SER A 1 94 ? 20.509 -10.143 -7.976 1.00 86.38 94 SER A N 1
ATOM 685 C CA . SER A 1 94 ? 19.434 -9.276 -7.491 1.00 86.38 94 SER A CA 1
ATOM 686 C C . SER A 1 94 ? 18.115 -10.047 -7.418 1.00 86.38 94 SER A C 1
ATOM 688 O O . SER A 1 94 ? 17.469 -10.063 -6.375 1.00 86.38 94 SER A O 1
ATOM 690 N N . ALA A 1 95 ? 17.777 -10.795 -8.473 1.00 82.62 95 ALA A N 1
ATOM 691 C CA . ALA A 1 95 ? 16.600 -11.659 -8.525 1.00 82.62 95 ALA A CA 1
ATOM 692 C C . ALA A 1 95 ? 16.619 -12.754 -7.444 1.00 82.62 95 ALA A C 1
ATOM 694 O O . ALA A 1 95 ? 15.589 -13.005 -6.822 1.00 82.62 95 ALA A O 1
ATOM 695 N N . LEU A 1 96 ? 17.782 -13.361 -7.168 1.00 88.38 96 LEU A N 1
ATOM 696 C CA . LEU A 1 96 ? 17.937 -14.302 -6.052 1.00 88.38 96 LEU A CA 1
ATOM 697 C C . LEU A 1 96 ? 17.700 -13.616 -4.701 1.00 88.38 96 LEU A C 1
ATOM 699 O O . LEU A 1 96 ? 16.852 -14.070 -3.947 1.00 88.38 96 LEU A O 1
ATOM 703 N N . ARG A 1 97 ? 18.337 -12.469 -4.427 1.00 89.75 97 ARG A N 1
ATOM 704 C CA . ARG A 1 97 ? 18.090 -11.708 -3.185 1.00 89.75 97 ARG A CA 1
ATOM 705 C C . ARG A 1 97 ? 16.623 -11.288 -3.028 1.00 89.75 97 ARG A C 1
ATOM 707 O O . ARG A 1 97 ? 16.083 -11.372 -1.930 1.00 89.75 97 ARG A O 1
ATOM 714 N N . ALA A 1 98 ? 15.963 -10.878 -4.111 1.00 85.75 98 ALA A N 1
ATOM 715 C CA . ALA A 1 98 ? 14.543 -10.531 -4.106 1.00 85.75 98 ALA A CA 1
ATOM 716 C C . ALA A 1 98 ? 13.647 -11.749 -3.816 1.00 85.75 98 ALA A C 1
ATOM 718 O O . ALA A 1 98 ? 12.701 -11.634 -3.035 1.00 85.75 98 ALA A O 1
ATOM 719 N N . ARG A 1 99 ? 13.969 -12.919 -4.388 1.00 90.62 99 ARG A N 1
ATOM 720 C CA . ARG A 1 99 ? 13.312 -14.194 -4.070 1.00 90.62 99 ARG A CA 1
ATOM 721 C C . ARG A 1 99 ? 13.510 -14.559 -2.602 1.00 90.62 99 ARG A C 1
ATOM 723 O O . ARG A 1 99 ? 12.528 -14.819 -1.925 1.00 90.62 99 ARG A O 1
ATOM 730 N N . ASP A 1 100 ? 14.739 -14.527 -2.100 1.00 91.12 100 ASP A N 1
ATOM 731 C CA . ASP A 1 100 ? 15.065 -14.947 -0.733 1.00 91.12 100 ASP A CA 1
ATOM 732 C C . ASP A 1 100 ? 14.373 -14.039 0.309 1.00 91.12 100 ASP A C 1
ATOM 734 O O . ASP A 1 100 ? 13.862 -14.514 1.322 1.00 91.12 100 ASP A O 1
ATOM 738 N N . VAL A 1 101 ? 14.247 -12.735 0.021 1.00 92.06 101 VAL A N 1
ATOM 739 C CA . VAL A 1 101 ? 13.435 -11.788 0.814 1.00 92.06 101 VAL A CA 1
ATOM 740 C C . VAL A 1 101 ? 11.931 -12.082 0.712 1.00 92.06 101 VAL A C 1
ATOM 742 O O . VAL A 1 101 ? 11.215 -11.944 1.706 1.00 92.06 101 VAL A O 1
ATOM 745 N N . ALA A 1 102 ? 11.424 -12.489 -0.454 1.00 86.00 102 ALA A N 1
ATOM 746 C CA . ALA A 1 102 ? 10.023 -12.879 -0.620 1.00 86.00 102 ALA A CA 1
ATOM 747 C C . ALA A 1 102 ? 9.701 -14.209 0.089 1.00 86.00 102 ALA A C 1
ATOM 749 O O . ALA A 1 102 ? 8.655 -14.320 0.725 1.00 86.00 102 ALA A O 1
ATOM 750 N N . GLU A 1 103 ? 10.609 -15.186 0.048 1.00 90.06 103 GLU A N 1
ATOM 751 C CA . GLU A 1 103 ? 10.519 -16.447 0.791 1.00 90.06 103 GLU A CA 1
ATOM 752 C C . GLU A 1 103 ? 10.545 -16.191 2.305 1.00 90.06 103 GLU A C 1
ATOM 754 O O . GLU A 1 103 ? 9.672 -16.691 3.013 1.00 90.06 103 GLU A O 1
ATOM 759 N N . ALA A 1 104 ? 11.438 -15.321 2.794 1.00 90.44 104 ALA A N 1
ATOM 760 C CA . ALA A 1 104 ? 11.461 -14.899 4.196 1.00 90.44 104 ALA A CA 1
ATOM 761 C C . ALA A 1 104 ? 10.132 -14.246 4.634 1.00 90.44 104 ALA A C 1
ATOM 763 O O . ALA A 1 104 ? 9.562 -14.623 5.662 1.00 90.44 104 ALA A O 1
ATOM 764 N N . LYS A 1 105 ? 9.579 -13.330 3.823 1.00 93.06 105 LYS A N 1
ATOM 765 C CA . LYS A 1 105 ? 8.254 -12.727 4.066 1.00 93.06 105 LYS A CA 1
ATOM 766 C C . LYS A 1 105 ? 7.128 -13.766 4.058 1.00 93.06 105 LYS A C 1
ATOM 768 O O . LYS A 1 105 ? 6.245 -13.702 4.906 1.00 93.06 105 LYS A O 1
ATOM 773 N N . LEU A 1 106 ? 7.169 -14.749 3.156 1.00 90.94 106 LEU A N 1
ATOM 774 C CA . LEU A 1 106 ? 6.204 -15.854 3.132 1.00 90.94 106 LEU A CA 1
ATOM 775 C C . LEU A 1 106 ? 6.328 -16.773 4.355 1.00 90.94 106 LEU A C 1
ATOM 777 O O . LEU A 1 106 ? 5.312 -17.296 4.805 1.00 90.94 106 LEU A O 1
ATOM 781 N N . THR A 1 107 ? 7.527 -16.970 4.914 1.00 93.12 107 THR A N 1
ATOM 782 C CA . THR A 1 107 ? 7.684 -17.706 6.180 1.00 93.12 107 THR A CA 1
ATOM 783 C C . THR A 1 107 ? 7.186 -16.915 7.388 1.00 93.12 107 THR A C 1
ATOM 785 O O . THR A 1 107 ? 6.524 -17.507 8.235 1.00 93.12 107 THR A O 1
ATOM 788 N N . ALA A 1 108 ? 7.404 -15.595 7.433 1.00 92.44 108 ALA A N 1
ATOM 789 C CA . ALA A 1 108 ? 6.852 -14.732 8.480 1.00 92.44 108 ALA A CA 1
ATOM 790 C C . ALA A 1 108 ? 5.314 -14.760 8.467 1.00 92.44 108 ALA A C 1
ATOM 792 O O . ALA A 1 108 ? 4.709 -15.191 9.440 1.00 92.44 108 ALA A O 1
ATOM 793 N N . LEU A 1 109 ? 4.691 -14.486 7.313 1.00 91.56 109 LEU A N 1
ATOM 794 C CA . LEU A 1 109 ? 3.228 -14.505 7.151 1.00 91.56 109 LEU A CA 1
ATOM 795 C C . LEU A 1 109 ? 2.583 -15.877 7.426 1.00 91.56 109 LEU A C 1
ATOM 797 O O . LEU A 1 109 ? 1.389 -15.952 7.718 1.00 91.56 109 LEU A O 1
ATOM 801 N N . ARG A 1 110 ? 3.342 -16.978 7.327 1.00 92.50 110 ARG A N 1
ATOM 802 C CA . ARG A 1 110 ? 2.891 -18.308 7.775 1.00 92.50 110 ARG A CA 1
ATOM 803 C C . ARG A 1 110 ? 2.917 -18.426 9.297 1.00 92.50 110 ARG A C 1
ATOM 805 O O . ARG A 1 110 ? 1.931 -18.898 9.850 1.00 92.50 110 ARG A O 1
ATOM 812 N N . GLY A 1 111 ? 3.974 -17.943 9.952 1.00 94.38 111 GLY A N 1
ATOM 813 C CA . GLY A 1 111 ? 4.039 -17.826 11.411 1.00 94.38 111 GLY A CA 1
ATOM 814 C C . GLY A 1 111 ? 2.918 -16.947 11.969 1.00 94.38 111 GLY A C 1
ATOM 815 O O . GLY A 1 111 ? 2.170 -17.402 12.828 1.00 94.38 111 GLY A O 1
ATOM 816 N N . ASP A 1 112 ? 2.717 -15.753 11.403 1.00 91.19 112 ASP A N 1
ATOM 817 C CA . ASP A 1 112 ? 1.642 -14.827 11.790 1.00 91.19 112 ASP A CA 1
ATOM 818 C C . ASP A 1 112 ? 0.258 -15.491 11.656 1.00 91.19 112 ASP A C 1
ATOM 820 O O . ASP A 1 112 ? -0.598 -15.382 12.535 1.00 91.19 112 ASP A O 1
ATOM 824 N N . LYS A 1 113 ? 0.035 -16.239 10.564 1.00 93.12 113 LYS A N 1
ATOM 825 C CA . LYS A 1 113 ? -1.197 -17.010 10.345 1.00 93.12 113 LYS A CA 1
ATOM 826 C C . LYS A 1 113 ? -1.362 -18.139 11.365 1.00 93.12 113 LYS A C 1
ATOM 828 O O . LYS A 1 113 ? -2.480 -18.374 11.819 1.00 93.12 113 LYS A O 1
ATOM 833 N N . GLU A 1 114 ? -0.298 -18.864 11.692 1.00 94.62 114 GLU A N 1
ATOM 834 C CA . GLU A 1 114 ? -0.330 -19.941 12.686 1.00 94.62 114 GLU A CA 1
ATOM 835 C C . GLU A 1 114 ? -0.593 -19.389 14.095 1.00 94.62 114 GLU A C 1
ATOM 837 O O . GLU A 1 114 ? -1.415 -19.956 14.814 1.00 94.62 114 GLU A O 1
ATOM 842 N N . GLU A 1 115 ? -0.021 -18.235 14.454 1.00 94.69 115 GLU A N 1
ATOM 843 C CA . GLU A 1 115 ? -0.319 -17.546 15.712 1.00 94.69 115 GLU A CA 1
ATOM 844 C C . GLU A 1 115 ? -1.773 -17.049 15.763 1.00 94.69 115 GLU A C 1
ATOM 846 O O . GLU A 1 115 ? -2.474 -17.294 16.744 1.00 94.69 115 GLU A O 1
ATOM 851 N N . LEU A 1 116 ? -2.278 -16.416 14.699 1.00 92.62 116 LEU A N 1
ATOM 852 C CA . LEU A 1 116 ? -3.682 -15.992 14.622 1.00 92.62 116 LEU A CA 1
ATOM 853 C C . LEU A 1 116 ? -4.654 -17.181 14.703 1.00 92.62 116 LEU A C 1
ATOM 855 O O . LEU A 1 116 ? -5.705 -17.068 15.330 1.00 92.62 116 LEU A O 1
ATOM 859 N N . LEU A 1 117 ? -4.302 -18.336 14.127 1.00 94.38 117 LEU A N 1
ATOM 860 C CA . LEU A 1 117 ? -5.085 -19.574 14.237 1.00 94.38 117 LEU A CA 1
ATOM 861 C C . LEU A 1 117 ? -5.010 -20.233 15.623 1.00 94.38 117 LEU A C 1
ATOM 863 O O . LEU A 1 117 ? -5.901 -21.017 15.950 1.00 94.38 117 LEU A O 1
ATOM 867 N N . LEU A 1 118 ? -3.980 -19.948 16.425 1.00 94.62 118 LEU A N 1
ATOM 868 C CA . LEU A 1 118 ? -3.932 -20.322 17.841 1.00 94.62 118 LEU A CA 1
ATOM 869 C C . LEU A 1 118 ? -4.796 -19.366 18.667 1.00 94.62 118 LEU A C 1
ATOM 871 O O . LEU A 1 118 ? -5.745 -19.822 19.293 1.00 94.62 118 LEU A O 1
ATOM 875 N N . ARG A 1 119 ? -4.596 -18.047 18.537 1.00 93.88 119 ARG A N 1
ATOM 876 C CA . ARG A 1 119 ? -5.406 -17.025 19.227 1.00 93.88 119 ARG A CA 1
ATOM 877 C C . ARG A 1 119 ? -6.913 -17.183 18.966 1.00 93.88 119 ARG A C 1
ATOM 879 O O . ARG A 1 119 ? -7.712 -16.972 19.870 1.00 93.88 119 ARG A O 1
ATOM 886 N N . LEU A 1 120 ? -7.318 -17.578 17.753 1.00 93.75 120 LEU A N 1
ATOM 887 C CA . LEU A 1 120 ? -8.723 -17.871 17.426 1.00 93.75 120 LEU A CA 1
ATOM 888 C C . LEU A 1 120 ? -9.272 -19.129 18.120 1.00 93.75 120 LEU A C 1
ATOM 890 O O . LEU A 1 120 ? -10.467 -19.177 18.394 1.00 93.75 120 LEU A O 1
ATOM 894 N N . LYS A 1 121 ? -8.435 -20.131 18.420 1.00 95.25 121 LYS A N 1
ATOM 895 C CA . LYS A 1 121 ? -8.837 -21.279 19.252 1.00 95.25 121 LYS A CA 1
ATOM 896 C C . LYS A 1 121 ? -8.926 -20.875 20.712 1.00 95.25 121 LYS A C 1
ATOM 898 O O . LYS A 1 121 ? -9.945 -21.148 21.327 1.00 95.25 121 LYS A O 1
ATOM 903 N N . ASP A 1 122 ? -7.923 -20.161 21.222 1.00 94.62 122 ASP A N 1
ATOM 904 C CA . ASP A 1 122 ? -7.901 -19.680 22.605 1.00 94.62 122 ASP A CA 1
ATOM 905 C C . ASP A 1 122 ? -9.145 -18.825 22.913 1.00 94.62 122 ASP A C 1
ATOM 907 O O . ASP A 1 122 ? -9.730 -18.944 23.988 1.00 94.62 122 ASP A O 1
ATOM 911 N N . LEU A 1 123 ? -9.576 -17.989 21.957 1.00 93.81 123 LEU A N 1
ATOM 912 C CA . LEU A 1 123 ? -10.815 -17.209 22.041 1.00 93.81 123 LEU A CA 1
ATOM 913 C C . LEU A 1 123 ? -12.076 -18.080 21.942 1.00 93.81 123 LEU A C 1
ATOM 915 O O . LEU A 1 123 ? -12.989 -17.884 22.734 1.00 93.81 123 LEU A O 1
ATOM 919 N N . ALA A 1 124 ? -12.133 -19.055 21.030 1.00 92.25 124 ALA A N 1
ATOM 920 C CA . ALA A 1 124 ? -13.282 -19.960 20.928 1.00 92.25 124 ALA A CA 1
ATOM 921 C C . ALA A 1 124 ? -13.443 -20.850 22.178 1.00 92.25 124 ALA A C 1
ATOM 923 O O . ALA A 1 124 ? -14.561 -21.099 22.622 1.00 92.25 124 ALA A O 1
ATOM 924 N N . GLU A 1 125 ? -12.340 -21.295 22.784 1.00 95.25 125 GLU A N 1
ATOM 925 C CA . GLU A 1 125 ? -12.339 -22.025 24.056 1.00 95.25 125 GLU A CA 1
ATOM 926 C C . GLU A 1 125 ? -12.794 -21.117 25.214 1.00 95.25 125 GLU A C 1
ATOM 928 O O . GLU A 1 125 ? -13.589 -21.546 26.048 1.00 95.25 125 GLU A O 1
ATOM 933 N N . GLN A 1 126 ? -12.394 -19.837 25.226 1.00 92.25 126 GLN A N 1
ATOM 934 C CA . GLN A 1 126 ? -12.912 -18.840 26.176 1.00 92.25 126 GLN A CA 1
ATOM 935 C C . GLN A 1 126 ? -14.409 -18.545 25.984 1.00 92.25 126 GLN A C 1
ATOM 937 O O . GLN A 1 126 ? -15.121 -18.419 26.978 1.00 92.25 126 GLN A O 1
ATOM 942 N N . GLU A 1 127 ? -14.908 -18.463 24.747 1.00 92.12 127 GLU A N 1
ATOM 943 C CA . GLU A 1 127 ? -16.341 -18.283 24.462 1.00 92.12 127 GLU A CA 1
ATOM 944 C C . GLU A 1 127 ? -17.171 -19.492 24.916 1.00 92.12 127 GLU A C 1
ATOM 946 O O . GLU A 1 127 ? -18.246 -19.305 25.486 1.00 92.12 127 GLU A O 1
ATOM 951 N N . VAL A 1 128 ? -16.666 -20.720 24.737 1.00 94.25 128 VAL A N 1
ATOM 952 C CA . VAL A 1 128 ? -17.314 -21.940 25.250 1.00 94.25 128 VAL A CA 1
ATOM 953 C C . VAL A 1 128 ? -17.356 -21.939 26.779 1.00 94.25 128 VAL A C 1
ATOM 955 O O . VAL A 1 128 ? -18.433 -22.110 27.342 1.00 94.25 128 VAL A O 1
ATOM 958 N N . ILE A 1 129 ? -16.236 -21.667 27.458 1.00 93.62 129 ILE A N 1
ATOM 959 C CA . ILE A 1 129 ? -16.194 -21.603 28.931 1.00 93.62 129 ILE A CA 1
ATOM 960 C C . ILE A 1 129 ? -17.139 -20.510 29.458 1.00 93.62 129 ILE A C 1
ATOM 962 O O . ILE A 1 129 ? -17.904 -20.748 30.388 1.00 93.62 129 ILE A O 1
ATOM 966 N N . ALA A 1 130 ? -17.156 -19.329 28.831 1.00 92.25 130 ALA A N 1
ATOM 967 C CA . ALA A 1 130 ? -18.045 -18.234 29.221 1.00 92.25 130 ALA A CA 1
ATOM 968 C C . ALA A 1 130 ? -19.537 -18.530 28.967 1.00 92.25 130 ALA A C 1
ATOM 970 O O . ALA A 1 130 ? -20.392 -17.930 29.625 1.00 92.25 130 ALA A O 1
ATOM 971 N N . ALA A 1 131 ? -19.860 -19.424 28.027 1.00 90.88 131 ALA A N 1
ATOM 972 C CA . ALA A 1 131 ? -21.214 -19.929 27.815 1.00 90.88 131 ALA A CA 1
ATOM 973 C C . ALA A 1 131 ? -21.590 -20.997 28.858 1.00 90.88 131 ALA A C 1
ATOM 975 O O . ALA A 1 131 ? -22.673 -20.912 29.434 1.00 90.88 131 ALA A O 1
ATOM 976 N N . GLU A 1 132 ? -20.692 -21.939 29.165 1.00 94.38 132 GLU A N 1
ATOM 977 C CA . GLU A 1 132 ? -20.890 -22.951 30.216 1.00 94.38 132 GLU A CA 1
ATOM 978 C C . GLU A 1 132 ? -21.075 -22.303 31.605 1.00 94.38 132 GLU A C 1
ATOM 980 O O . GLU A 1 132 ? -22.002 -22.666 32.332 1.00 94.38 132 GLU A O 1
ATOM 985 N N . ASP A 1 133 ? -20.280 -21.279 31.943 1.00 91.62 133 ASP A N 1
ATOM 986 C CA . ASP A 1 133 ? -20.436 -20.484 33.173 1.00 91.62 133 ASP A CA 1
ATOM 987 C C . ASP A 1 133 ? -21.785 -19.734 33.218 1.00 91.62 133 ASP A C 1
ATOM 989 O O . ASP A 1 133 ? -22.407 -19.627 34.280 1.00 91.62 133 ASP A O 1
ATOM 993 N N . GLN A 1 134 ? -22.277 -19.229 32.078 1.00 91.44 134 GLN A N 1
ATOM 994 C CA . GLN A 1 134 ? -23.593 -18.579 31.997 1.00 91.44 134 GLN A CA 1
ATOM 995 C C . GLN A 1 134 ? -24.742 -19.580 32.150 1.00 91.44 134 GLN A C 1
ATOM 997 O O . GLN A 1 134 ? -25.682 -19.306 32.897 1.00 91.44 134 GLN A O 1
ATOM 1002 N N . GLU A 1 135 ? -24.678 -20.745 31.499 1.00 92.38 135 GLU A N 1
ATOM 1003 C CA . GLU A 1 135 ? -25.680 -21.802 31.679 1.00 92.38 135 GLU A CA 1
ATOM 1004 C C . GLU A 1 135 ? -25.701 -22.304 33.131 1.00 92.38 135 GLU A C 1
ATOM 1006 O O . GLU A 1 135 ? -26.778 -22.430 33.717 1.00 92.38 135 GLU A O 1
ATOM 1011 N N . ALA A 1 136 ? -24.535 -22.492 33.759 1.00 92.31 136 ALA A N 1
ATOM 1012 C CA . ALA A 1 136 ? -24.435 -22.846 35.174 1.00 92.31 136 ALA A CA 1
ATOM 1013 C C . ALA A 1 136 ? -25.059 -21.778 36.094 1.00 92.31 136 ALA A C 1
ATOM 1015 O O . ALA A 1 136 ? -25.798 -22.121 37.022 1.00 92.31 136 ALA A O 1
ATOM 1016 N N . TYR A 1 137 ? -24.828 -20.490 35.813 1.00 92.88 137 TYR A N 1
ATOM 1017 C CA . TYR A 1 137 ? -25.441 -19.382 36.552 1.00 92.88 137 TYR A CA 1
ATOM 1018 C C . TYR A 1 137 ? -26.972 -19.367 36.419 1.00 92.88 137 TYR A C 1
ATOM 1020 O O . TYR A 1 137 ? -27.674 -19.283 37.429 1.00 92.88 137 TYR A O 1
ATOM 1028 N N . PHE A 1 138 ? -27.505 -19.504 35.199 1.00 91.56 138 PHE A N 1
ATOM 1029 C CA . PHE A 1 138 ? -28.953 -19.562 34.974 1.00 91.56 138 PHE A CA 1
ATOM 1030 C C . PHE A 1 138 ? -29.600 -20.788 35.633 1.00 91.56 138 PHE A C 1
ATOM 1032 O O . PHE A 1 138 ? -30.729 -20.693 36.117 1.00 91.56 138 PHE A O 1
ATOM 1039 N N . MET A 1 139 ? -28.892 -21.918 35.714 1.00 93.56 139 MET A N 1
ATOM 1040 C CA . MET A 1 139 ? -29.357 -23.091 36.457 1.00 93.56 139 MET A CA 1
ATOM 1041 C C . MET A 1 139 ? -29.399 -22.835 37.975 1.00 93.56 139 MET A C 1
ATOM 1043 O O . MET A 1 139 ? -30.422 -23.137 38.591 1.00 93.56 139 MET A O 1
ATOM 1047 N N . GLU A 1 140 ? -28.373 -22.218 38.584 1.00 93.25 140 GLU A N 1
ATOM 1048 C CA . GLU A 1 140 ? -28.422 -21.850 40.016 1.00 93.25 140 GLU A CA 1
ATOM 1049 C C . GLU A 1 140 ? -29.537 -20.823 40.295 1.00 93.25 140 GLU A C 1
ATOM 1051 O O . GLU A 1 140 ? -30.243 -20.931 41.302 1.00 93.25 140 GLU A O 1
ATOM 1056 N N . GLU A 1 141 ? -29.739 -19.837 39.414 1.00 90.88 141 GLU A N 1
ATOM 1057 C CA . GLU A 1 141 ? -30.812 -18.846 39.555 1.00 90.88 141 GLU A CA 1
ATOM 1058 C C . GLU A 1 141 ? -32.205 -19.490 39.423 1.00 90.88 141 GLU A C 1
ATOM 1060 O O . GLU A 1 141 ? -33.074 -19.232 40.260 1.00 90.88 141 GLU A O 1
ATOM 1065 N N . SER A 1 142 ? -32.396 -20.407 38.467 1.00 91.50 142 SER A N 1
ATOM 1066 C CA . SER A 1 142 ? -33.643 -21.165 38.293 1.00 91.50 142 SER A CA 1
ATOM 1067 C C . SER A 1 142 ? -33.939 -22.092 39.478 1.00 91.50 142 SER A C 1
ATOM 1069 O O . SER A 1 142 ? -35.087 -22.166 39.925 1.00 91.50 142 SER A O 1
ATOM 1071 N N . GLU A 1 143 ? -32.934 -22.778 40.036 1.00 93.81 143 GLU A N 1
ATOM 1072 C CA . GLU A 1 143 ? -33.104 -23.547 41.276 1.00 93.81 143 GLU A CA 1
ATOM 1073 C C . GLU A 1 143 ? -33.472 -22.627 42.451 1.00 93.81 143 GLU A C 1
ATOM 1075 O O . GLU A 1 143 ? -34.309 -22.984 43.288 1.00 93.81 143 GLU A O 1
ATOM 1080 N N . ARG A 1 144 ? -32.902 -21.415 42.516 1.00 93.00 144 ARG A N 1
ATOM 1081 C CA . ARG A 1 144 ? -33.258 -20.409 43.529 1.00 93.00 144 ARG A CA 1
ATOM 1082 C C . ARG A 1 144 ? -34.708 -19.949 43.382 1.00 93.00 144 ARG A C 1
ATOM 1084 O O . ARG A 1 144 ? -35.406 -19.846 44.394 1.00 93.00 144 ARG A O 1
ATOM 1091 N N . GLU A 1 145 ? -35.173 -19.706 42.155 1.00 91.75 145 GLU A N 1
ATOM 1092 C CA . GLU A 1 145 ? -36.560 -19.319 41.885 1.00 91.75 145 GLU A CA 1
ATOM 1093 C C . GLU A 1 145 ? -37.534 -20.447 42.250 1.00 91.75 145 GLU A C 1
ATOM 1095 O O . GLU A 1 145 ? -38.496 -20.197 42.979 1.00 91.75 145 GLU A O 1
ATOM 1100 N N . GLU A 1 146 ? -37.283 -21.700 41.846 1.00 93.88 146 GLU A N 1
ATOM 1101 C CA . GLU A 1 146 ? -38.171 -22.814 42.207 1.00 93.88 146 GLU A CA 1
ATOM 1102 C C . GLU A 1 146 ? -38.232 -23.027 43.730 1.00 93.88 146 GLU A C 1
ATOM 1104 O O . GLU A 1 146 ? -39.321 -23.220 44.288 1.00 93.88 146 GLU A O 1
ATOM 1109 N N . ASN A 1 147 ? -37.100 -22.894 44.430 1.00 94.19 147 ASN A N 1
ATOM 1110 C CA . ASN A 1 147 ? -37.066 -22.930 45.891 1.00 94.19 147 ASN A CA 1
ATOM 1111 C C . ASN A 1 147 ? -37.919 -21.810 46.516 1.00 94.19 147 ASN A C 1
ATOM 1113 O O . ASN A 1 147 ? -38.740 -22.095 47.393 1.00 94.19 147 ASN A O 1
ATOM 1117 N N . LEU A 1 148 ? -37.809 -20.563 46.047 1.00 91.56 148 LEU A N 1
ATOM 1118 C CA . LEU A 1 148 ? -38.645 -19.448 46.518 1.00 91.56 148 LEU A CA 1
ATOM 1119 C C . LEU A 1 148 ? -40.134 -19.667 46.198 1.00 91.56 148 LEU A C 1
ATOM 1121 O O . LEU A 1 148 ? -40.991 -19.477 47.064 1.00 91.56 148 LEU A O 1
ATOM 1125 N N . LEU A 1 149 ? -40.458 -20.155 44.998 1.00 94.00 149 LEU A N 1
ATOM 1126 C CA . LEU A 1 149 ? -41.822 -20.509 44.601 1.00 94.00 149 LEU A CA 1
ATOM 1127 C C . LEU A 1 149 ? -42.396 -21.642 45.464 1.00 94.00 149 LEU A C 1
ATOM 1129 O O . LEU A 1 149 ? -43.600 -21.652 45.726 1.00 94.00 149 LEU A O 1
ATOM 1133 N N . SER A 1 150 ? -41.575 -22.591 45.924 1.00 92.88 150 SER A N 1
ATOM 1134 C CA . SER A 1 150 ? -42.005 -23.642 46.856 1.00 92.88 150 SER A CA 1
ATOM 1135 C C . SER A 1 150 ? -42.357 -23.073 48.238 1.00 92.88 150 SER A C 1
ATOM 1137 O O . SER A 1 150 ? -43.444 -23.355 48.750 1.00 92.88 150 SER A O 1
ATOM 1139 N N . GLN A 1 151 ? -41.524 -22.174 48.775 1.00 92.06 151 GLN A N 1
ATOM 1140 C CA . GLN A 1 151 ? -41.756 -21.487 50.050 1.00 92.06 151 GLN A CA 1
ATOM 1141 C C . GLN A 1 151 ? -43.004 -20.593 49.996 1.00 92.06 151 GLN A C 1
ATOM 1143 O O . GLN A 1 151 ? -43.818 -20.604 50.921 1.00 92.06 151 GLN A O 1
ATOM 1148 N N . CYS A 1 152 ? -43.230 -19.878 48.888 1.00 91.50 152 CYS A N 1
ATOM 1149 C CA . CYS A 1 152 ? -44.468 -19.128 48.670 1.00 91.50 152 CYS A CA 1
ATOM 1150 C C . CYS A 1 152 ? -45.704 -20.043 48.698 1.00 91.50 152 CYS A C 1
ATOM 1152 O O . CYS A 1 152 ? -46.659 -19.750 49.418 1.00 91.50 152 CYS A O 1
ATOM 1154 N N . LYS A 1 153 ? -45.670 -21.188 47.999 1.00 93.44 153 LYS A N 1
ATOM 1155 C CA . LYS A 1 153 ? -46.763 -22.182 48.007 1.00 93.44 153 LYS A CA 1
ATOM 1156 C C . LYS A 1 153 ? -47.005 -22.775 49.405 1.00 93.44 153 LYS A C 1
ATOM 1158 O O . LYS A 1 153 ? -48.131 -23.160 49.712 1.00 93.44 153 LYS A O 1
ATOM 1163 N N . GLU A 1 154 ? -45.990 -22.859 50.264 1.00 94.25 154 GLU A N 1
ATOM 1164 C CA . GLU A 1 154 ? -46.146 -23.274 51.667 1.00 94.25 154 GLU A CA 1
ATOM 1165 C C . GLU A 1 154 ? -46.795 -22.190 52.531 1.00 94.25 154 GLU A C 1
ATOM 1167 O O . GLU A 1 154 ? -47.784 -22.466 53.214 1.00 94.25 154 GLU A O 1
ATOM 1172 N N . LEU A 1 155 ? -46.340 -20.941 52.425 1.00 93.38 155 LEU A N 1
ATOM 1173 C CA . LEU A 1 155 ? -46.948 -19.799 53.116 1.00 93.38 155 LEU A CA 1
ATOM 1174 C C . LEU A 1 155 ? -48.412 -19.569 52.691 1.00 93.38 155 LEU A C 1
ATOM 1176 O O . LEU A 1 155 ? -49.251 -19.195 53.517 1.00 93.38 155 LEU A O 1
ATOM 1180 N N . GLU A 1 156 ? -48.769 -19.842 51.435 1.00 92.31 156 GLU A N 1
ATOM 1181 C CA . GLU A 1 156 ? -50.163 -19.843 50.971 1.00 92.31 156 GLU A CA 1
ATOM 1182 C C . GLU A 1 156 ? -51.007 -20.937 51.642 1.00 92.31 156 GLU A C 1
ATOM 1184 O O . GLU A 1 156 ? -52.117 -20.659 52.110 1.00 92.31 156 GLU A O 1
ATOM 1189 N N . ARG A 1 157 ? -50.486 -22.169 51.759 1.00 93.88 157 ARG A N 1
ATOM 1190 C CA . ARG A 1 157 ? -51.169 -23.256 52.489 1.00 93.88 157 ARG A CA 1
ATOM 1191 C C . ARG A 1 157 ? -51.370 -22.881 53.953 1.00 93.88 157 ARG A C 1
ATOM 1193 O O . ARG A 1 157 ? -52.476 -23.039 54.466 1.00 93.88 157 ARG A O 1
ATOM 1200 N N . ASP A 1 158 ? -50.350 -22.340 54.613 1.00 92.94 158 ASP A N 1
ATOM 1201 C CA . ASP A 1 158 ? -50.415 -22.002 56.036 1.00 92.94 158 ASP A CA 1
ATOM 1202 C C . ASP A 1 158 ? -51.305 -20.796 56.332 1.00 92.94 158 ASP A C 1
ATOM 1204 O O . ASP A 1 158 ? -52.126 -20.848 57.252 1.00 92.94 158 ASP A O 1
ATOM 1208 N N . THR A 1 159 ? -51.259 -19.742 55.517 1.00 92.62 159 THR A N 1
ATOM 1209 C CA . THR A 1 159 ? -52.208 -18.625 55.648 1.00 92.62 159 THR A CA 1
ATOM 1210 C C . THR A 1 159 ? -53.649 -19.071 55.384 1.00 92.62 159 THR A C 1
ATOM 1212 O O . THR A 1 159 ? -54.563 -18.627 56.087 1.00 92.62 159 THR A O 1
ATOM 1215 N N . GLN A 1 160 ? -53.882 -20.006 54.457 1.00 91.81 160 GLN A N 1
ATOM 1216 C CA . GLN A 1 160 ? -55.207 -20.584 54.224 1.00 91.81 160 GLN A CA 1
ATOM 1217 C C . GLN A 1 160 ? -55.645 -21.538 55.353 1.00 91.81 160 GLN A C 1
ATOM 1219 O O . GLN A 1 160 ? -56.805 -21.499 55.771 1.00 91.81 160 GLN A O 1
ATOM 1224 N N . ASN A 1 161 ? -54.730 -22.321 55.932 1.00 92.44 161 ASN A N 1
ATOM 1225 C CA . ASN A 1 161 ? -54.970 -23.129 57.131 1.00 92.44 161 ASN A CA 1
ATOM 1226 C C . ASN A 1 161 ? -55.344 -22.246 58.331 1.00 92.44 161 ASN A C 1
ATOM 1228 O O . ASN A 1 161 ? -56.313 -22.536 59.037 1.00 92.44 161 ASN A O 1
ATOM 1232 N N . LEU A 1 162 ? -54.638 -21.132 58.539 1.00 91.69 162 LEU A N 1
ATOM 1233 C CA . LEU A 1 162 ? -54.942 -20.151 59.582 1.00 91.69 162 LEU A CA 1
ATOM 1234 C C . LEU A 1 162 ? -56.302 -19.476 59.351 1.00 91.69 162 LEU A C 1
ATOM 1236 O O . LEU A 1 162 ? -57.094 -19.391 60.290 1.00 91.69 162 LEU A O 1
ATOM 1240 N N . ARG A 1 163 ? -56.639 -19.084 58.113 1.00 90.81 163 ARG A N 1
ATOM 1241 C CA . ARG A 1 163 ? -57.987 -18.592 57.755 1.00 90.81 163 ARG A CA 1
ATOM 1242 C C . ARG A 1 163 ? -59.069 -19.625 58.082 1.00 90.81 163 ARG A C 1
ATOM 1244 O O . ARG A 1 163 ? -60.046 -19.287 58.749 1.00 90.81 163 ARG A O 1
ATOM 1251 N N . ASN A 1 164 ? -58.876 -20.888 57.702 1.00 90.75 164 ASN A N 1
ATOM 1252 C CA . ASN A 1 164 ? -59.802 -21.982 58.013 1.00 90.75 164 ASN A CA 1
ATOM 1253 C C . ASN A 1 164 ? -59.955 -22.193 59.531 1.00 90.75 164 ASN A C 1
ATOM 1255 O O . ASN A 1 164 ? -61.074 -22.352 60.032 1.00 90.75 164 ASN A O 1
ATOM 1259 N N . GLN A 1 165 ? -58.861 -22.118 60.296 1.00 89.69 165 GLN A N 1
ATOM 1260 C CA . GLN A 1 165 ? -58.913 -22.150 61.758 1.00 89.69 165 GLN A CA 1
ATOM 1261 C C . GLN A 1 165 ? -59.696 -20.966 62.336 1.00 89.69 165 GLN A C 1
ATOM 1263 O O . GLN A 1 165 ? -60.546 -21.186 63.198 1.00 89.69 165 GLN A O 1
ATOM 1268 N N . VAL A 1 166 ? -59.459 -19.736 61.870 1.00 91.31 166 VAL A N 1
ATOM 1269 C CA . VAL A 1 166 ? -60.189 -18.534 62.316 1.00 91.31 166 VAL A CA 1
ATOM 1270 C C . VAL A 1 166 ? -61.682 -18.661 62.009 1.00 91.31 166 VAL A C 1
ATOM 1272 O O . VAL A 1 166 ? -62.497 -18.470 62.909 1.00 91.31 166 VAL A O 1
ATOM 1275 N N . ILE A 1 167 ? -62.054 -19.089 60.799 1.00 87.38 167 ILE A N 1
ATOM 1276 C CA . ILE A 1 167 ? -63.454 -19.319 60.406 1.00 87.38 167 ILE A CA 1
ATOM 1277 C C . ILE A 1 167 ? -64.104 -20.404 61.282 1.00 87.38 167 ILE A C 1
ATOM 1279 O O . ILE A 1 167 ? -65.238 -20.232 61.731 1.00 87.38 167 ILE A O 1
ATOM 1283 N N . SER A 1 168 ? -63.402 -21.503 61.586 1.00 83.75 168 SER A N 1
ATOM 1284 C CA . SER A 1 168 ? -63.936 -22.554 62.467 1.00 83.75 168 SER A CA 1
ATOM 1285 C C . SER A 1 168 ? -64.087 -22.099 63.927 1.00 83.75 168 SER A C 1
ATOM 1287 O O . SER A 1 168 ? -65.057 -22.476 64.587 1.00 83.75 168 SER A O 1
ATOM 1289 N N . LYS A 1 169 ? -63.172 -21.254 64.427 1.00 85.06 169 LYS A N 1
ATOM 1290 C CA . LYS A 1 169 ? -63.239 -20.644 65.764 1.00 85.06 169 LYS A CA 1
ATOM 1291 C C . LYS A 1 169 ? -64.376 -19.617 65.845 1.00 85.06 169 LYS A C 1
ATOM 1293 O O . LYS A 1 169 ? -65.129 -19.666 66.812 1.00 85.06 169 LYS A O 1
ATOM 1298 N N . GLY A 1 170 ? -64.565 -18.790 64.813 1.00 82.06 170 GLY A N 1
ATOM 1299 C CA . GLY A 1 170 ? -65.706 -17.877 64.671 1.00 82.06 170 GLY A CA 1
ATOM 1300 C C . GLY A 1 170 ? -67.040 -18.620 64.717 1.00 82.06 170 GLY A C 1
ATOM 1301 O O . GLY A 1 170 ? -67.797 -18.447 65.664 1.00 82.06 170 GLY A O 1
ATOM 1302 N N . ARG A 1 171 ? -67.255 -19.585 63.809 1.00 77.50 171 ARG A N 1
ATOM 1303 C CA . ARG A 1 171 ? -68.478 -20.416 63.786 1.00 77.50 171 ARG A CA 1
ATOM 1304 C C . ARG A 1 171 ? -68.746 -21.140 65.115 1.00 77.50 171 ARG A C 1
ATOM 1306 O O . ARG A 1 171 ? -69.900 -21.316 65.501 1.00 77.50 171 ARG A O 1
ATOM 1313 N N . ARG A 1 172 ? -67.695 -21.561 65.835 1.00 74.06 172 ARG A N 1
ATOM 1314 C CA . ARG A 1 172 ? -67.811 -22.132 67.192 1.00 74.06 172 ARG A CA 1
ATOM 1315 C C . ARG A 1 172 ? -68.216 -21.095 68.242 1.00 74.06 172 ARG A C 1
ATOM 1317 O O . ARG A 1 172 ? -68.964 -21.451 69.147 1.00 74.06 172 ARG A O 1
ATOM 1324 N N . LEU A 1 173 ? -67.740 -19.854 68.149 1.00 70.88 173 LEU A N 1
ATOM 1325 C CA . LEU A 1 173 ? -68.167 -18.758 69.021 1.00 70.88 173 LEU A CA 1
ATOM 1326 C C . LEU A 1 173 ? -69.623 -18.375 68.741 1.00 70.88 173 LEU A C 1
ATOM 1328 O O . LEU A 1 173 ? -70.401 -18.336 69.689 1.00 70.88 173 LEU A O 1
ATOM 1332 N N . ASP A 1 174 ? -70.019 -18.224 67.475 1.00 62.78 174 ASP A N 1
ATOM 1333 C CA . ASP A 1 174 ? -71.398 -17.910 67.067 1.00 62.78 174 ASP A CA 1
ATOM 1334 C C . ASP A 1 174 ? -72.396 -18.956 67.594 1.00 62.78 174 ASP A C 1
ATOM 1336 O O . ASP A 1 174 ? -73.393 -18.621 68.239 1.00 62.78 174 ASP A O 1
ATOM 1340 N N . ALA A 1 175 ? -72.080 -20.246 67.418 1.00 58.22 175 ALA A N 1
ATOM 1341 C CA . ALA A 1 175 ? -72.873 -21.357 67.949 1.00 58.22 175 ALA A CA 1
ATOM 1342 C C . ALA A 1 175 ? -72.910 -21.399 69.491 1.00 58.22 175 ALA A C 1
ATOM 1344 O O . ALA A 1 175 ? -73.885 -21.861 70.083 1.00 58.22 175 ALA A O 1
ATOM 1345 N N . ARG A 1 176 ? -71.862 -20.912 70.166 1.00 56.53 176 ARG A N 1
ATOM 1346 C CA . ARG A 1 176 ? -71.806 -20.810 71.635 1.00 56.53 176 ARG A CA 1
ATOM 1347 C C . ARG A 1 176 ? -72.524 -19.560 72.157 1.00 56.53 176 ARG A C 1
ATOM 1349 O O . ARG A 1 176 ? -72.935 -19.547 73.318 1.00 56.53 176 ARG A O 1
ATOM 1356 N N . TRP A 1 177 ? -72.702 -18.541 71.317 1.00 55.31 177 TRP A N 1
ATOM 1357 C CA . TRP A 1 177 ? -73.474 -17.330 71.598 1.00 55.31 177 TRP A CA 1
ATOM 1358 C C . TRP A 1 177 ? -74.979 -17.595 71.482 1.00 55.31 177 TRP A C 1
ATOM 1360 O O . TRP A 1 177 ? -75.720 -17.307 72.425 1.00 55.31 177 TRP A O 1
ATOM 1370 N N . SER A 1 178 ? -75.423 -18.233 70.391 1.00 50.78 178 SER A N 1
ATOM 1371 C CA . SER A 1 178 ? -76.843 -18.548 70.156 1.00 50.78 178 SER A CA 1
ATOM 1372 C C . SER A 1 178 ? -77.457 -19.417 71.264 1.00 50.78 178 SER A C 1
ATOM 1374 O O . SER A 1 178 ? -78.596 -19.193 71.670 1.00 50.78 178 SER A O 1
ATOM 1376 N N . LEU A 1 179 ? -76.680 -20.348 71.826 1.00 48.88 179 LEU A N 1
ATOM 1377 C CA . LEU A 1 179 ? -77.117 -21.270 72.883 1.00 48.88 179 LEU A CA 1
ATOM 1378 C C . LEU A 1 179 ? -77.151 -20.644 74.297 1.00 48.88 179 LEU A C 1
ATOM 1380 O O . LEU A 1 179 ? -77.758 -21.207 75.204 1.00 48.88 179 LEU A O 1
ATOM 1384 N N . ASN A 1 180 ? -76.527 -19.478 74.516 1.00 42.91 180 ASN A N 1
ATOM 1385 C CA . ASN A 1 180 ? -76.421 -18.851 75.847 1.00 42.91 180 ASN A CA 1
ATOM 1386 C C . ASN A 1 180 ? -77.439 -17.729 76.119 1.00 42.91 180 ASN A C 1
ATOM 1388 O O . ASN A 1 180 ? -77.510 -17.224 77.245 1.00 42.91 180 ASN A O 1
ATOM 1392 N N . HIS A 1 181 ? -78.235 -17.330 75.125 1.00 42.12 181 HIS A N 1
ATOM 1393 C CA . HIS A 1 181 ? -79.0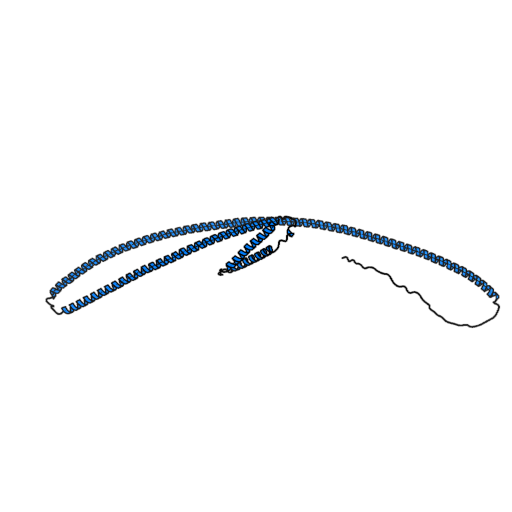50 -16.113 75.205 1.00 42.12 181 HIS A CA 1
ATOM 1394 C C . HIS A 1 181 ? -80.366 -16.261 76.008 1.00 42.12 181 HIS A C 1
ATOM 1396 O O . HIS A 1 181 ? -81.037 -15.266 76.283 1.00 42.12 181 HIS A O 1
ATOM 1402 N N . ALA A 1 182 ? -80.739 -17.482 76.413 1.00 47.50 182 ALA A N 1
ATOM 1403 C CA . ALA A 1 182 ? -82.061 -17.779 76.980 1.00 47.50 182 ALA A CA 1
ATOM 1404 C C . ALA A 1 182 ? -82.188 -17.668 78.516 1.00 47.50 182 ALA A C 1
ATOM 1406 O O . ALA A 1 182 ? -83.308 -17.565 79.011 1.00 47.50 182 ALA A O 1
ATOM 1407 N N . PHE A 1 183 ? -81.092 -17.697 79.297 1.00 46.00 183 PHE A N 1
ATOM 1408 C CA . PHE A 1 183 ? -81.193 -17.837 80.764 1.00 46.00 183 PHE A CA 1
ATOM 1409 C C . PHE A 1 183 ? -80.380 -16.842 81.614 1.00 46.00 183 PHE A C 1
ATOM 1411 O O . PHE A 1 183 ? -79.181 -16.606 81.420 1.00 46.00 183 PHE A O 1
ATOM 1418 N N . ALA A 1 184 ? -81.066 -16.354 82.656 1.00 45.47 184 ALA A N 1
ATOM 1419 C CA . ALA A 1 184 ? -80.629 -15.431 83.706 1.00 45.47 184 ALA A CA 1
ATOM 1420 C C . ALA A 1 184 ? -80.124 -14.062 83.202 1.00 45.47 184 ALA A C 1
ATOM 1422 O O . ALA A 1 184 ? -78.935 -13.855 82.944 1.00 45.47 184 ALA A O 1
ATOM 1423 N N . GLN A 1 185 ? -81.056 -13.105 83.143 1.00 49.16 185 GLN A N 1
ATOM 1424 C CA . GLN A 1 185 ? -80.835 -11.729 82.682 1.00 49.16 185 GLN A CA 1
ATOM 1425 C C . GLN A 1 185 ? -80.653 -10.705 83.824 1.00 49.16 185 GLN A C 1
ATOM 1427 O O . GLN A 1 185 ? -80.015 -9.682 83.605 1.00 49.16 185 GLN A O 1
ATOM 1432 N N . GLN A 1 186 ? -81.140 -10.980 85.048 1.00 43.47 186 GLN A N 1
ATOM 1433 C CA . GLN A 1 186 ? -81.167 -9.988 86.147 1.00 43.47 186 GLN A CA 1
ATOM 1434 C C . GLN A 1 186 ? -80.203 -10.212 87.326 1.00 43.47 186 GLN A C 1
ATOM 1436 O O . GLN A 1 186 ? -79.882 -9.240 87.998 1.00 43.47 186 GLN A O 1
ATOM 1441 N N . ARG A 1 187 ? -79.701 -11.432 87.583 1.00 44.56 187 ARG A N 1
ATOM 1442 C CA . ARG A 1 187 ? -78.653 -11.651 88.614 1.00 44.56 187 ARG A CA 1
ATOM 1443 C C . ARG A 1 187 ? -77.248 -11.795 88.024 1.00 44.56 187 ARG A C 1
ATOM 1445 O O . ARG A 1 187 ? -76.283 -11.358 88.629 1.00 44.56 187 ARG A O 1
ATOM 1452 N N . ARG A 1 188 ? -77.145 -12.310 86.791 1.00 49.91 188 ARG A N 1
ATOM 1453 C CA . ARG A 1 188 ? -75.883 -12.368 86.034 1.00 49.91 188 ARG A CA 1
ATOM 1454 C C . ARG A 1 188 ? -75.465 -11.020 85.438 1.00 49.91 188 ARG A C 1
ATOM 1456 O O . ARG A 1 188 ? -74.402 -10.971 84.848 1.00 49.91 188 ARG A O 1
ATOM 1463 N N . SER A 1 189 ? -76.261 -9.952 85.513 1.00 51.50 189 SER A N 1
ATOM 1464 C CA . SER A 1 189 ? -75.888 -8.650 84.934 1.00 51.50 189 SER A CA 1
ATOM 1465 C C . SER A 1 189 ? -74.696 -8.026 85.663 1.00 51.50 189 SER A C 1
ATOM 1467 O O . SER A 1 189 ? -73.724 -7.679 85.006 1.00 51.50 189 SER A O 1
ATOM 1469 N N . ALA A 1 190 ? -74.726 -7.967 86.999 1.00 51.53 190 ALA A N 1
ATOM 1470 C CA . ALA A 1 190 ? -73.635 -7.429 87.817 1.00 51.53 190 ALA A CA 1
ATOM 1471 C C . ALA A 1 190 ? -72.364 -8.300 87.772 1.00 51.53 190 ALA A C 1
ATOM 1473 O O . ALA A 1 190 ? -71.255 -7.783 87.647 1.00 51.53 190 ALA A O 1
ATOM 1474 N N . ASP A 1 191 ? -72.515 -9.627 87.809 1.00 52.88 191 ASP A N 1
ATOM 1475 C CA . ASP A 1 191 ? -71.367 -10.535 87.703 1.00 52.88 191 ASP A CA 1
ATOM 1476 C C . ASP A 1 191 ? -70.811 -10.593 86.274 1.00 52.88 191 ASP A C 1
ATOM 1478 O O .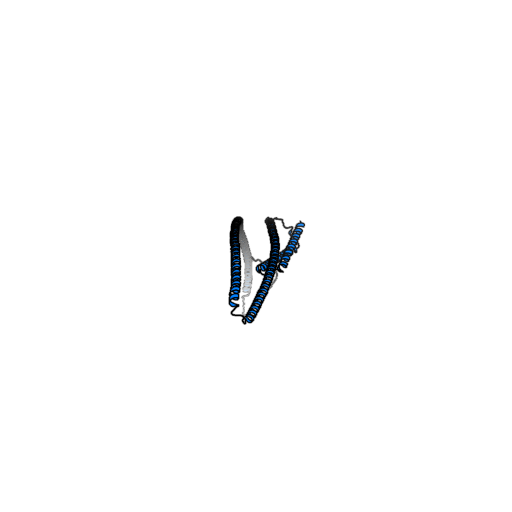 ASP A 1 191 ? -69.602 -10.713 86.110 1.00 52.88 191 ASP A O 1
ATOM 1482 N N . ARG A 1 192 ? -71.642 -10.423 85.230 1.00 60.41 192 ARG A N 1
ATOM 1483 C CA . ARG A 1 192 ? -71.154 -10.228 83.854 1.00 60.41 192 ARG A CA 1
ATOM 1484 C C . ARG A 1 192 ? -70.508 -8.862 83.673 1.00 60.41 192 ARG A C 1
ATOM 1486 O O . ARG A 1 192 ? -69.519 -8.819 82.967 1.00 60.41 192 ARG A O 1
ATOM 1493 N N . THR A 1 193 ? -70.979 -7.765 84.273 1.00 62.59 193 THR A N 1
ATOM 1494 C CA . THR A 1 193 ? -70.250 -6.486 84.162 1.00 62.59 193 THR A CA 1
ATOM 1495 C C . THR A 1 193 ? -68.938 -6.514 84.934 1.00 62.59 193 THR A C 1
ATOM 1497 O O . THR A 1 193 ? -67.972 -5.950 84.441 1.00 62.59 193 THR A O 1
ATOM 1500 N N . LYS A 1 194 ? -68.834 -7.231 86.064 1.00 65.19 194 LYS A N 1
ATOM 1501 C CA . LYS A 1 194 ? -67.537 -7.488 86.717 1.00 65.19 194 LYS A CA 1
ATOM 1502 C C . LYS A 1 194 ? -66.631 -8.412 85.905 1.00 65.19 194 LYS A C 1
ATOM 1504 O O . LYS A 1 194 ? -65.492 -8.043 85.653 1.00 65.19 194 LYS A O 1
ATOM 1509 N N . ALA A 1 195 ? -67.113 -9.584 85.492 1.00 70.25 195 ALA A N 1
ATOM 1510 C CA . ALA A 1 195 ? -66.321 -10.536 84.714 1.00 70.25 195 ALA A CA 1
ATOM 1511 C C . ALA A 1 195 ? -65.892 -9.932 83.374 1.00 70.25 195 ALA A C 1
ATOM 1513 O O . ALA A 1 195 ? -64.724 -10.017 83.026 1.00 70.25 195 ALA A O 1
ATOM 1514 N N . LYS A 1 196 ? -66.797 -9.226 82.686 1.00 72.69 196 LYS A N 1
ATOM 1515 C CA . LYS A 1 196 ? -66.484 -8.509 81.454 1.00 72.69 196 LYS A CA 1
ATOM 1516 C C . LYS A 1 196 ? -65.572 -7.309 81.702 1.00 72.69 196 LYS A C 1
ATOM 1518 O O . LYS A 1 196 ? -64.672 -7.109 80.917 1.00 72.69 196 LYS A O 1
ATOM 1523 N N . ALA A 1 197 ? -65.691 -6.561 82.803 1.00 71.56 197 ALA A N 1
ATOM 1524 C CA . ALA A 1 197 ? -64.700 -5.525 83.126 1.00 71.56 197 ALA A CA 1
ATOM 1525 C C . ALA A 1 197 ? -63.311 -6.104 83.460 1.00 71.56 197 ALA A C 1
ATOM 1527 O O . ALA A 1 197 ? -62.313 -5.419 83.262 1.00 71.56 197 ALA A O 1
ATOM 1528 N N . ILE A 1 198 ? -63.226 -7.348 83.947 1.00 77.12 198 ILE A N 1
ATOM 1529 C CA . ILE A 1 198 ? -61.958 -8.074 84.119 1.00 77.12 198 ILE A CA 1
ATOM 1530 C C . ILE A 1 198 ? -61.435 -8.555 82.757 1.00 77.12 198 ILE A C 1
ATOM 1532 O O . ILE A 1 198 ? -60.277 -8.310 82.453 1.00 77.12 198 ILE A O 1
ATOM 1536 N N . GLU A 1 199 ? -62.284 -9.146 81.916 1.00 80.88 199 GLU A N 1
ATOM 1537 C CA . GLU A 1 199 ? -61.969 -9.630 80.561 1.00 80.88 199 GLU A CA 1
ATOM 1538 C C . GLU A 1 199 ? -61.577 -8.477 79.612 1.00 80.88 199 GLU A C 1
ATOM 1540 O O . GLU A 1 199 ? -60.566 -8.560 78.921 1.00 80.88 199 GLU A O 1
ATOM 1545 N N . ASP A 1 200 ? -62.292 -7.349 79.660 1.00 75.94 200 ASP A N 1
ATOM 1546 C CA . ASP A 1 200 ? -61.982 -6.093 78.967 1.00 75.94 200 ASP A CA 1
ATOM 1547 C C . ASP A 1 200 ? -60.683 -5.467 79.526 1.00 75.94 200 ASP A C 1
ATOM 1549 O O . ASP A 1 200 ? -59.908 -4.888 78.767 1.00 75.94 200 ASP A O 1
ATOM 1553 N N . ALA A 1 201 ? -60.385 -5.600 80.829 1.00 78.56 201 ALA A N 1
ATOM 1554 C CA . ALA A 1 201 ? -59.130 -5.121 81.424 1.00 78.56 201 ALA A CA 1
ATOM 1555 C C . ALA A 1 201 ? -57.929 -6.045 81.147 1.00 78.56 201 ALA A C 1
ATOM 1557 O O . ALA A 1 201 ? -56.798 -5.569 81.052 1.00 78.56 201 ALA A O 1
ATOM 1558 N N . GLU A 1 202 ? -58.140 -7.352 81.006 1.00 84.44 202 GLU A N 1
ATOM 1559 C CA . GLU A 1 202 ? -57.137 -8.319 80.551 1.00 84.44 202 GLU A CA 1
ATOM 1560 C C . GLU A 1 202 ? -56.879 -8.160 79.052 1.00 84.44 202 GLU A C 1
ATOM 1562 O O . GLU A 1 202 ? -55.720 -8.087 78.643 1.00 84.44 202 GLU A O 1
ATOM 1567 N N . GLY A 1 203 ? -57.930 -7.942 78.260 1.00 85.31 203 GLY A N 1
ATOM 1568 C CA . GLY A 1 203 ? -57.845 -7.496 76.873 1.00 85.31 203 GLY A CA 1
ATOM 1569 C C . GLY A 1 203 ? -57.083 -6.177 76.741 1.00 85.31 203 GLY A C 1
ATOM 1570 O O . GLY A 1 203 ? -56.151 -6.094 75.949 1.00 85.31 203 GLY A O 1
ATOM 1571 N N . ALA A 1 204 ? -57.379 -5.169 77.567 1.00 84.12 204 ALA A N 1
ATOM 1572 C CA . ALA A 1 204 ? -56.645 -3.902 77.579 1.00 84.12 204 ALA A CA 1
ATOM 1573 C C . ALA A 1 204 ? -55.169 -4.076 77.985 1.00 84.12 204 ALA A C 1
ATOM 1575 O O . ALA A 1 204 ? -54.294 -3.489 77.351 1.00 84.12 204 ALA A O 1
ATOM 1576 N N . LYS A 1 205 ? -54.860 -4.917 78.984 1.00 86.50 205 LYS A N 1
ATOM 1577 C CA . LYS A 1 205 ? -53.472 -5.281 79.333 1.00 86.50 205 LYS A CA 1
ATOM 1578 C C . LYS A 1 205 ? -52.759 -5.973 78.170 1.00 86.50 205 LYS A C 1
ATOM 1580 O O . LYS A 1 205 ? -51.602 -5.655 77.915 1.00 86.50 205 LYS A O 1
ATOM 1585 N N . MET A 1 206 ? -53.436 -6.880 77.462 1.00 89.69 206 MET A N 1
ATOM 1586 C CA . MET A 1 206 ? -52.883 -7.590 76.306 1.00 89.69 206 MET A CA 1
ATOM 1587 C C . MET A 1 206 ? -52.695 -6.664 75.098 1.00 89.69 206 MET A C 1
ATOM 1589 O O . MET A 1 206 ? -51.684 -6.757 74.413 1.00 89.69 206 MET A O 1
ATOM 1593 N N . ILE A 1 207 ? -53.607 -5.718 74.868 1.00 89.19 207 ILE A N 1
ATOM 1594 C CA . ILE A 1 207 ? -53.459 -4.664 73.855 1.00 89.19 207 ILE A CA 1
ATOM 1595 C C . ILE A 1 207 ? -52.279 -3.751 74.207 1.00 89.19 207 ILE A C 1
ATOM 1597 O O . ILE A 1 207 ? -51.495 -3.416 73.326 1.00 89.19 207 ILE A O 1
ATOM 1601 N N . LEU A 1 208 ? -52.097 -3.383 75.480 1.00 89.69 208 LEU A N 1
ATOM 1602 C CA . LEU A 1 208 ? -50.958 -2.573 75.926 1.00 89.69 208 LEU A CA 1
ATOM 1603 C C . LEU A 1 208 ? -49.621 -3.328 75.844 1.00 89.69 208 LEU A C 1
ATOM 1605 O O . LEU A 1 208 ? -48.619 -2.728 75.454 1.00 89.69 208 LEU A O 1
ATOM 1609 N N . SER A 1 209 ? -49.582 -4.627 76.166 1.00 92.06 209 SER A N 1
ATOM 1610 C CA . SER A 1 209 ? -48.361 -5.431 76.022 1.00 92.06 209 SER A CA 1
ATOM 1611 C C . SER A 1 209 ? -48.022 -5.688 74.553 1.00 92.06 209 SER A C 1
ATOM 1613 O O . SER A 1 209 ? -46.870 -5.490 74.173 1.00 92.06 209 SER A O 1
ATOM 1615 N N . LEU A 1 210 ? -49.010 -6.012 73.710 1.00 92.56 210 LEU A N 1
ATOM 1616 C CA . LEU A 1 210 ? -48.843 -6.096 72.257 1.00 92.56 210 LEU A CA 1
ATOM 1617 C C . LEU A 1 210 ? -48.370 -4.762 71.676 1.00 92.56 210 LEU A C 1
ATOM 1619 O O . LEU A 1 210 ? -47.385 -4.760 70.948 1.00 92.56 210 LEU A O 1
ATOM 1623 N N . LYS A 1 211 ? -48.989 -3.632 72.050 1.00 93.25 211 LYS A N 1
ATOM 1624 C CA . LYS A 1 211 ? -48.578 -2.291 71.604 1.00 93.25 211 LYS A CA 1
ATOM 1625 C C . LYS A 1 211 ? -47.116 -2.018 71.951 1.00 93.25 211 LYS A C 1
ATOM 1627 O O . LYS A 1 211 ? -46.350 -1.658 71.063 1.00 93.25 211 LYS A O 1
ATOM 1632 N N . LYS A 1 212 ? -46.704 -2.284 73.196 1.00 94.06 212 LYS A N 1
ATOM 1633 C CA . LYS A 1 212 ? -45.305 -2.135 73.630 1.00 94.06 212 LYS A CA 1
ATOM 1634 C C . LYS A 1 212 ? -44.350 -3.043 72.843 1.00 94.06 212 LYS A C 1
ATOM 1636 O O . LYS A 1 212 ? -43.286 -2.584 72.444 1.00 94.06 212 LYS A O 1
ATOM 1641 N N . ILE A 1 213 ? -44.733 -4.297 72.589 1.00 94.44 213 ILE A N 1
ATOM 1642 C CA . ILE A 1 213 ? -43.947 -5.255 71.793 1.00 94.44 213 ILE A CA 1
ATOM 1643 C C . ILE A 1 213 ? -43.819 -4.782 70.335 1.00 94.44 213 ILE A C 1
ATOM 1645 O O . ILE A 1 213 ? -42.719 -4.794 69.781 1.00 94.44 213 ILE A O 1
ATOM 1649 N N . THR A 1 214 ? -44.903 -4.295 69.722 1.00 93.38 214 THR A N 1
ATOM 1650 C CA . THR A 1 214 ? -44.863 -3.724 68.366 1.00 93.38 214 THR A CA 1
ATOM 1651 C C . THR A 1 214 ? -44.049 -2.437 68.303 1.00 93.38 214 THR A C 1
ATOM 1653 O O . THR A 1 214 ? -43.304 -2.260 67.351 1.00 93.38 214 THR A O 1
ATOM 1656 N N . GLU A 1 215 ? -44.101 -1.577 69.324 1.00 94.44 215 GLU A N 1
ATOM 1657 C CA . GLU A 1 215 ? -43.258 -0.377 69.414 1.00 94.44 215 GLU A CA 1
ATOM 1658 C C . GLU A 1 215 ? -41.769 -0.733 69.514 1.00 94.44 215 GLU A C 1
ATOM 1660 O O . GLU A 1 215 ? -40.949 -0.087 68.867 1.00 94.44 215 GLU A O 1
ATOM 1665 N N . THR A 1 216 ? -41.400 -1.779 70.265 1.00 94.25 216 THR A N 1
ATOM 1666 C CA . THR A 1 216 ? -40.008 -2.259 70.295 1.00 94.25 216 THR A CA 1
ATOM 1667 C C . THR A 1 216 ? -39.576 -2.909 68.981 1.00 94.25 216 THR A C 1
ATOM 1669 O O . THR A 1 216 ? -38.463 -2.658 68.533 1.00 94.25 216 THR A O 1
ATOM 1672 N N . HIS A 1 217 ? -40.440 -3.684 68.316 1.00 93.69 217 HIS A N 1
ATOM 1673 C CA . HIS A 1 217 ? -40.108 -4.261 67.007 1.00 93.69 217 HIS A CA 1
ATOM 1674 C C . HIS A 1 217 ? -40.010 -3.210 65.899 1.00 93.69 217 HIS A C 1
ATOM 1676 O O . HIS A 1 217 ? -39.137 -3.333 65.047 1.00 93.69 217 HIS A O 1
ATOM 1682 N N . LEU A 1 218 ? -40.867 -2.184 65.903 1.00 95.81 218 LEU A N 1
ATOM 1683 C CA . LEU A 1 218 ? -40.778 -1.078 64.948 1.00 95.81 218 LEU A CA 1
ATOM 1684 C C . LEU A 1 218 ? -39.451 -0.335 65.106 1.00 95.81 218 LEU A C 1
ATOM 1686 O O . LEU A 1 218 ? -38.766 -0.158 64.107 1.00 95.81 218 LEU A O 1
ATOM 1690 N N . LYS A 1 219 ? -39.032 -0.028 66.342 1.00 96.06 219 LYS A N 1
ATOM 1691 C CA . LYS A 1 219 ? -37.725 0.593 66.607 1.00 96.06 219 LYS A CA 1
ATOM 1692 C C . LYS A 1 219 ? -36.553 -0.245 66.109 1.00 96.06 219 LYS A C 1
ATOM 1694 O O . LYS A 1 219 ? -35.749 0.276 65.352 1.00 96.06 219 LYS A O 1
ATOM 1699 N N . MET A 1 220 ? -36.508 -1.545 66.419 1.00 96.62 220 MET A N 1
ATOM 1700 C CA . MET A 1 220 ? -35.442 -2.413 65.891 1.00 96.62 220 MET A CA 1
ATOM 1701 C C . MET A 1 220 ? -35.447 -2.457 64.354 1.00 96.62 220 MET A C 1
ATOM 1703 O O . MET A 1 220 ? -34.389 -2.417 63.741 1.00 96.62 220 MET A O 1
ATOM 1707 N N . ARG A 1 221 ? -36.620 -2.469 63.700 1.00 96.62 221 ARG A N 1
ATOM 1708 C CA . ARG A 1 221 ? -36.704 -2.399 62.228 1.00 96.62 221 ARG A CA 1
ATOM 1709 C C . ARG A 1 221 ? -36.358 -1.016 61.657 1.00 96.62 221 ARG A C 1
ATOM 1711 O O . ARG A 1 221 ? -35.984 -0.936 60.493 1.00 96.62 221 ARG A O 1
ATOM 1718 N N . GLU A 1 222 ? -36.499 0.063 62.420 1.00 96.06 222 GLU A N 1
ATOM 1719 C CA . GLU A 1 222 ? -36.044 1.412 62.053 1.00 96.06 222 GLU A CA 1
ATOM 1720 C C . GLU A 1 222 ? -34.518 1.537 62.205 1.00 96.06 222 GLU A C 1
ATOM 1722 O O . GLU A 1 222 ? -33.863 2.077 61.316 1.00 96.06 222 GLU A O 1
ATOM 1727 N N . GLU A 1 223 ? -33.953 0.953 63.264 1.00 96.38 223 GLU A N 1
ATOM 1728 C CA . GLU A 1 223 ? -32.512 0.837 63.525 1.00 96.38 223 GLU A CA 1
ATOM 1729 C C . GLU A 1 223 ? -31.821 -0.012 62.438 1.00 96.38 223 GLU A C 1
ATOM 1731 O O . GLU A 1 223 ? -30.940 0.493 61.746 1.00 96.38 223 GLU A O 1
ATOM 1736 N N . GLU A 1 224 ? -32.304 -1.232 62.165 1.00 95.31 224 GLU A N 1
ATOM 1737 C CA . GLU A 1 224 ? -31.828 -2.085 61.058 1.00 95.31 224 GLU A CA 1
ATOM 1738 C C . GLU A 1 224 ? -31.883 -1.372 59.692 1.00 95.31 224 GLU A C 1
ATOM 1740 O O . GLU A 1 224 ? -30.981 -1.511 58.866 1.00 95.31 224 GLU A O 1
ATOM 1745 N N . ARG A 1 225 ? -32.947 -0.599 59.422 1.00 95.50 225 ARG A N 1
ATOM 1746 C CA . ARG A 1 225 ? -33.075 0.170 58.170 1.00 95.50 225 ARG A CA 1
ATOM 1747 C C . ARG A 1 225 ? -32.042 1.286 58.077 1.00 95.50 225 ARG A C 1
ATOM 1749 O O . ARG A 1 225 ? -31.522 1.514 56.988 1.00 95.50 225 ARG A O 1
ATOM 1756 N N . ALA A 1 226 ? -31.746 1.963 59.185 1.00 96.38 226 ALA A N 1
ATOM 1757 C CA . ALA A 1 226 ? -30.699 2.975 59.232 1.00 96.38 226 ALA A CA 1
ATOM 1758 C C . ALA A 1 226 ? -29.313 2.348 59.008 1.00 96.38 226 ALA A C 1
ATOM 1760 O O . ALA A 1 226 ? -28.546 2.864 58.199 1.00 96.38 226 ALA A O 1
ATOM 1761 N N . GLU A 1 227 ? -29.017 1.205 59.633 1.00 96.88 227 GLU A N 1
ATOM 1762 C CA . GLU A 1 227 ? -27.770 0.457 59.414 1.00 96.88 227 GLU A CA 1
ATOM 1763 C C . GLU A 1 227 ? -27.611 0.017 57.950 1.00 96.88 227 GLU A C 1
ATOM 1765 O O . GLU A 1 227 ? -26.579 0.286 57.328 1.00 96.88 227 GLU A O 1
ATOM 1770 N N . VAL A 1 228 ? -28.652 -0.583 57.359 1.00 96.50 228 VAL A N 1
ATOM 1771 C CA . VAL A 1 228 ? -28.661 -0.987 55.943 1.00 96.50 228 VAL A CA 1
ATOM 1772 C C . VAL A 1 228 ? -28.516 0.220 55.013 1.00 96.50 228 VAL A C 1
ATOM 1774 O O . VAL A 1 228 ? -27.799 0.128 54.016 1.00 96.50 228 VAL A O 1
ATOM 1777 N N . GLN A 1 229 ? -29.139 1.363 55.319 1.00 96.75 229 GLN A N 1
ATOM 1778 C CA . GLN A 1 229 ? -28.978 2.574 54.512 1.00 96.75 229 GLN A CA 1
ATOM 1779 C C . GLN A 1 229 ? -27.554 3.145 54.611 1.00 96.75 229 GLN A C 1
ATOM 1781 O O . GLN A 1 229 ? -26.972 3.465 53.576 1.00 96.75 229 GLN A O 1
ATOM 1786 N N . ILE A 1 230 ? -26.961 3.201 55.808 1.00 97.00 230 ILE A N 1
ATOM 1787 C CA . ILE A 1 230 ? -25.571 3.646 56.012 1.00 97.00 230 ILE A CA 1
ATOM 1788 C C . ILE A 1 230 ? -24.592 2.739 55.252 1.00 97.00 230 ILE A C 1
ATOM 1790 O O . ILE A 1 230 ? -23.696 3.239 54.571 1.00 97.00 230 ILE A O 1
ATOM 1794 N N . ALA A 1 231 ? -24.782 1.416 55.302 1.00 96.88 231 ALA A N 1
ATOM 1795 C CA . ALA A 1 231 ? -23.979 0.467 54.530 1.00 96.88 231 ALA A CA 1
ATOM 1796 C C . ALA A 1 231 ? -24.129 0.691 53.013 1.00 96.88 231 ALA A C 1
ATOM 1798 O O . ALA A 1 231 ? -23.137 0.793 52.293 1.00 96.88 231 ALA A O 1
ATOM 1799 N N . ASN A 1 232 ? -25.365 0.859 52.534 1.00 95.81 232 ASN A N 1
ATOM 1800 C CA . ASN A 1 232 ? -25.670 1.100 51.124 1.00 95.81 232 ASN A CA 1
ATOM 1801 C C . ASN A 1 232 ? -25.070 2.426 50.608 1.00 95.81 232 ASN A C 1
ATOM 1803 O O . ASN A 1 232 ? -24.571 2.487 49.485 1.00 95.81 232 ASN A O 1
ATOM 1807 N N . GLU A 1 233 ? -25.076 3.482 51.425 1.00 96.94 233 GLU A N 1
ATOM 1808 C CA . GLU A 1 233 ? -24.432 4.766 51.119 1.00 96.94 233 GLU A CA 1
ATOM 1809 C C . GLU A 1 233 ? -22.897 4.664 51.132 1.00 96.94 233 GLU A C 1
ATOM 1811 O O . GLU A 1 233 ? -22.242 5.220 50.245 1.00 96.94 233 GLU A O 1
ATOM 1816 N N . ALA A 1 234 ? -22.318 3.896 52.060 1.00 97.56 234 ALA A N 1
ATOM 1817 C CA . ALA A 1 234 ? -20.883 3.624 52.095 1.00 97.56 234 ALA A CA 1
ATOM 1818 C C . ALA A 1 234 ? -20.411 2.823 50.868 1.00 97.56 234 ALA A C 1
ATOM 1820 O O . ALA A 1 234 ? -19.398 3.172 50.261 1.00 97.56 234 ALA A O 1
ATOM 1821 N N . ASP A 1 235 ? -21.151 1.795 50.447 1.00 95.94 235 ASP A N 1
ATOM 1822 C CA . ASP A 1 235 ? -20.804 1.001 49.263 1.00 95.94 235 ASP A CA 1
ATOM 1823 C C . ASP A 1 235 ? -21.025 1.781 47.960 1.00 95.94 235 ASP A C 1
ATOM 1825 O O . ASP A 1 235 ? -20.177 1.734 47.068 1.00 95.94 235 ASP A O 1
ATOM 1829 N N . LYS A 1 236 ? -22.070 2.618 47.875 1.00 95.75 236 LYS A N 1
ATOM 1830 C CA . LYS A 1 236 ? -22.217 3.609 46.791 1.00 95.75 236 LYS A CA 1
ATOM 1831 C C . LYS A 1 236 ? -21.030 4.572 46.712 1.00 95.75 236 LYS A C 1
ATOM 1833 O O . LYS A 1 236 ? -20.661 4.969 45.608 1.00 95.75 236 LYS A O 1
ATOM 1838 N N . LYS A 1 237 ? -20.431 4.957 47.846 1.00 97.88 237 LYS A N 1
ATOM 1839 C CA . LYS A 1 237 ? -19.227 5.803 47.875 1.00 97.88 237 LYS A CA 1
ATOM 1840 C C . LYS A 1 237 ? -18.006 5.048 47.339 1.00 97.88 237 LYS A C 1
ATOM 1842 O O . LYS A 1 237 ? -17.394 5.536 46.395 1.00 97.88 237 LYS A O 1
ATOM 1847 N N . LYS A 1 238 ? -17.742 3.826 47.823 1.00 97.81 238 LYS A N 1
ATOM 1848 C CA . LYS A 1 238 ? -16.655 2.957 47.317 1.00 97.81 238 LYS A CA 1
ATOM 1849 C C . LYS A 1 238 ? -16.766 2.695 45.811 1.00 97.81 238 LYS A C 1
ATOM 1851 O O . LYS A 1 238 ? -15.764 2.712 45.104 1.00 97.81 238 LYS A O 1
ATOM 1856 N N . LEU A 1 239 ? -17.981 2.447 45.310 1.00 96.75 239 LEU A N 1
ATOM 1857 C CA . LEU A 1 239 ? -18.226 2.198 43.885 1.00 96.75 239 LEU A CA 1
ATOM 1858 C C . LEU A 1 239 ? -17.958 3.440 43.025 1.00 96.75 239 LEU A C 1
ATOM 1860 O O . LEU A 1 239 ? -17.402 3.300 41.940 1.00 96.75 239 LEU A O 1
ATOM 1864 N N . LYS A 1 240 ? -18.287 4.645 43.513 1.00 97.56 240 LYS A N 1
ATOM 1865 C CA . LYS A 1 240 ? -17.912 5.903 42.846 1.00 97.56 240 LYS A CA 1
ATOM 1866 C C . LYS A 1 240 ? -16.404 6.118 42.846 1.00 97.56 240 LYS A C 1
ATOM 1868 O O . LYS A 1 240 ? -15.843 6.336 41.785 1.00 97.56 240 LYS A O 1
ATOM 1873 N N . GLU A 1 241 ? -15.750 5.966 43.995 1.00 97.94 241 GLU A N 1
ATOM 1874 C CA . GLU A 1 241 ? -14.292 6.107 44.127 1.00 97.94 241 GLU A CA 1
ATOM 1875 C C . GLU A 1 241 ? -13.547 5.133 43.197 1.00 97.94 241 GLU A C 1
ATOM 1877 O O . GLU A 1 241 ? -12.601 5.522 42.512 1.00 97.94 241 GLU A O 1
ATOM 1882 N N . ARG A 1 242 ? -14.019 3.883 43.089 1.00 97.94 242 ARG A N 1
ATOM 1883 C CA . ARG A 1 242 ? -13.480 2.899 42.139 1.00 97.94 242 ARG A CA 1
ATOM 1884 C C . ARG A 1 242 ? -13.758 3.266 40.677 1.00 97.94 242 ARG A C 1
ATOM 1886 O O . ARG A 1 242 ? -12.873 3.083 39.850 1.00 97.94 242 ARG A O 1
ATOM 1893 N N . ALA A 1 243 ? -14.946 3.774 40.347 1.00 95.75 243 ALA A N 1
ATOM 1894 C CA . ALA A 1 243 ? -15.276 4.202 38.985 1.00 95.75 243 ALA A CA 1
ATOM 1895 C C . ALA A 1 243 ? -14.479 5.447 38.553 1.00 95.75 243 ALA A C 1
ATOM 1897 O O . ALA A 1 243 ? -14.036 5.523 37.412 1.00 95.75 243 ALA A O 1
ATOM 1898 N N . GLU A 1 244 ? -14.251 6.393 39.467 1.00 97.69 244 GLU A N 1
ATOM 1899 C CA . GLU A 1 244 ? -13.393 7.564 39.258 1.00 97.69 244 GLU A CA 1
ATOM 1900 C C . GLU A 1 244 ? -11.923 7.146 39.082 1.00 97.69 244 GLU A C 1
ATOM 1902 O O . GLU A 1 244 ? -11.260 7.637 38.173 1.00 97.69 244 GLU A O 1
ATOM 1907 N N . THR A 1 245 ? -11.439 6.173 39.865 1.00 97.75 245 THR A N 1
ATOM 1908 C CA . THR A 1 245 ? -10.080 5.612 39.723 1.00 97.75 245 THR A CA 1
ATOM 1909 C C . THR A 1 245 ? -9.897 4.916 38.370 1.00 97.75 245 THR A C 1
ATOM 1911 O O . THR A 1 245 ? -9.003 5.286 37.616 1.00 97.75 245 THR A O 1
ATOM 1914 N N . LEU A 1 246 ? -10.793 3.984 38.012 1.00 97.31 246 LEU A N 1
ATOM 1915 C CA . LEU A 1 246 ? -10.769 3.277 36.721 1.00 97.31 246 LEU A CA 1
ATOM 1916 C C . LEU A 1 246 ? -10.879 4.236 35.527 1.00 97.31 246 LEU A C 1
ATOM 1918 O O . LEU A 1 246 ? -10.291 3.990 34.477 1.00 97.31 246 LEU A O 1
ATOM 1922 N N . ARG A 1 247 ? -11.624 5.339 35.676 1.00 97.94 247 ARG A N 1
ATOM 1923 C CA . ARG A 1 247 ? -11.704 6.384 34.653 1.00 97.94 247 ARG A CA 1
ATOM 1924 C C . ARG A 1 247 ? -10.362 7.094 34.466 1.00 97.94 247 ARG A C 1
ATOM 1926 O O . ARG A 1 247 ? -9.964 7.287 33.325 1.00 97.94 247 ARG A O 1
ATOM 1933 N N . ILE A 1 248 ? -9.678 7.461 35.549 1.00 98.00 248 ILE A N 1
ATOM 1934 C CA . ILE A 1 248 ? -8.363 8.118 35.482 1.00 98.00 248 ILE A CA 1
ATOM 1935 C C . ILE A 1 248 ? -7.314 7.164 34.889 1.00 98.00 248 ILE A C 1
ATOM 1937 O O . ILE A 1 248 ? -6.520 7.580 34.051 1.00 98.00 248 ILE A O 1
ATOM 1941 N N . GLU A 1 249 ? -7.339 5.883 35.266 1.00 98.00 249 GLU A N 1
ATOM 1942 C CA . GLU A 1 249 ? -6.485 4.842 34.673 1.00 98.00 249 GLU A CA 1
ATOM 1943 C C . GLU A 1 249 ? -6.739 4.700 33.160 1.00 98.00 249 GLU A C 1
ATOM 1945 O O . GLU A 1 249 ? -5.795 4.654 32.375 1.00 98.00 249 GLU A O 1
ATOM 1950 N N . PHE A 1 250 ? -8.006 4.702 32.730 1.00 96.81 250 PHE A N 1
ATOM 1951 C CA . PHE A 1 250 ? -8.373 4.659 31.312 1.00 96.81 250 PHE A CA 1
ATOM 1952 C C . PHE A 1 250 ? -7.950 5.926 30.549 1.00 96.81 250 PHE A C 1
ATOM 1954 O O . PHE A 1 250 ? -7.393 5.820 29.460 1.00 96.81 250 PHE A O 1
ATOM 1961 N N . GLU A 1 251 ? -8.157 7.116 31.122 1.00 97.88 251 GLU A N 1
ATOM 1962 C CA . GLU A 1 251 ? -7.721 8.390 30.531 1.00 97.88 251 GLU A CA 1
ATOM 1963 C C . GLU A 1 251 ? -6.188 8.418 30.352 1.00 97.88 251 GLU A C 1
ATOM 1965 O O . GLU A 1 251 ? -5.716 8.755 29.268 1.00 97.88 251 GLU A O 1
ATOM 1970 N N . GLN A 1 252 ? -5.413 7.934 31.332 1.00 97.81 252 GLN A N 1
ATOM 1971 C CA . GLN A 1 252 ? -3.951 7.786 31.225 1.00 97.81 252 GLN A CA 1
ATOM 1972 C C . GLN A 1 252 ? -3.515 6.773 30.152 1.00 97.81 252 GLN A C 1
ATOM 1974 O O . GLN A 1 252 ? -2.537 7.010 29.442 1.00 97.81 252 GLN A O 1
ATOM 1979 N N . ILE A 1 253 ? -4.226 5.650 30.006 1.00 97.06 253 ILE A N 1
ATOM 1980 C CA . ILE A 1 253 ? -3.955 4.657 28.951 1.00 97.06 253 ILE A CA 1
ATOM 1981 C C . ILE A 1 253 ? -4.241 5.252 27.563 1.00 97.06 253 ILE A C 1
ATOM 1983 O O . ILE A 1 253 ? -3.447 5.064 26.639 1.00 97.06 253 ILE A O 1
ATOM 1987 N N . CYS A 1 254 ? -5.325 6.018 27.413 1.00 96.88 254 CYS A N 1
ATOM 1988 C CA . CYS A 1 254 ? -5.631 6.734 26.176 1.00 96.88 254 CYS A CA 1
ATOM 1989 C C . CYS A 1 254 ? -4.575 7.798 25.838 1.00 96.88 254 CYS A C 1
ATOM 1991 O O . CYS A 1 254 ? -4.118 7.834 24.698 1.00 96.88 254 CYS A O 1
ATOM 1993 N N . GLU A 1 255 ? -4.144 8.614 26.805 1.00 97.88 255 GLU A N 1
ATOM 1994 C CA . GLU A 1 255 ? -3.060 9.590 26.612 1.00 97.88 255 GLU A CA 1
ATOM 1995 C C . GLU A 1 255 ? -1.741 8.903 26.214 1.00 97.88 255 GLU A C 1
ATOM 1997 O O . GLU A 1 255 ? -1.074 9.339 25.274 1.00 97.88 255 GLU A O 1
ATOM 2002 N N . GLY A 1 256 ? -1.394 7.785 26.862 1.00 98.00 256 GLY A N 1
ATOM 2003 C CA . GLY A 1 256 ? -0.205 6.992 26.538 1.00 98.00 256 GLY A CA 1
ATOM 2004 C C . GLY A 1 256 ? -0.224 6.427 25.114 1.00 98.00 256 GLY A C 1
ATOM 2005 O O . GLY A 1 256 ? 0.758 6.562 24.382 1.00 98.00 256 GLY A O 1
ATOM 2006 N N . HIS A 1 257 ? -1.349 5.850 24.683 1.00 96.50 257 HIS A N 1
ATOM 2007 C CA . HIS A 1 257 ? -1.503 5.357 23.311 1.00 96.50 257 HIS A CA 1
ATOM 2008 C C . HIS A 1 257 ? -1.579 6.484 22.271 1.00 96.50 257 HIS A C 1
ATOM 2010 O O . HIS A 1 257 ? -1.075 6.313 21.163 1.00 96.50 257 HIS A O 1
ATOM 2016 N N . GLN A 1 258 ? -2.140 7.649 22.610 1.00 97.81 258 GLN A N 1
ATOM 2017 C CA . GLN A 1 258 ? -2.128 8.818 21.725 1.00 97.81 258 GLN A CA 1
ATOM 2018 C C . GLN A 1 258 ? -0.707 9.384 21.548 1.00 97.81 258 GLN A C 1
ATOM 2020 O O . GLN A 1 258 ? -0.336 9.781 20.440 1.00 97.81 258 GLN A O 1
ATOM 2025 N N . GLY A 1 259 ? 0.108 9.369 22.609 1.00 97.81 259 GLY A N 1
ATOM 2026 C CA . GLY A 1 259 ? 1.541 9.666 22.536 1.00 97.81 259 GLY A CA 1
ATOM 2027 C C . GLY A 1 259 ? 2.278 8.703 21.604 1.00 97.81 259 GLY A C 1
ATOM 2028 O O . GLY A 1 259 ? 2.907 9.146 20.648 1.00 97.81 259 GLY A O 1
ATOM 2029 N N . GLN A 1 260 ? 2.111 7.392 21.808 1.00 97.75 260 GLN A N 1
ATOM 2030 C CA . GLN A 1 260 ? 2.696 6.350 20.949 1.00 97.75 260 GLN A CA 1
ATOM 2031 C C . GLN A 1 260 ? 2.266 6.475 19.479 1.00 97.75 260 GLN A C 1
ATOM 2033 O O . GLN A 1 260 ? 3.088 6.299 18.583 1.00 97.75 260 GLN A O 1
ATOM 2038 N N . ALA A 1 261 ? 0.998 6.806 19.213 1.00 95.50 261 ALA A N 1
ATOM 2039 C CA . ALA A 1 261 ? 0.517 7.060 17.856 1.00 95.50 261 ALA A CA 1
ATOM 2040 C C . ALA A 1 261 ? 1.236 8.263 17.225 1.00 95.50 261 ALA A C 1
ATOM 2042 O O . ALA A 1 261 ? 1.743 8.150 16.114 1.00 95.50 261 ALA A O 1
ATOM 2043 N N . SER A 1 262 ? 1.371 9.369 17.963 1.00 97.44 262 SER A N 1
ATOM 2044 C CA . SER A 1 262 ? 2.059 10.581 17.492 1.00 97.44 262 SER A CA 1
ATOM 2045 C C . SER A 1 262 ? 3.563 10.353 17.256 1.00 97.44 262 SER A C 1
ATOM 2047 O O . SER A 1 262 ? 4.134 10.895 16.312 1.00 97.44 262 SER A O 1
ATOM 2049 N N . GLU A 1 263 ? 4.214 9.529 18.085 1.00 97.81 263 GLU A N 1
ATOM 2050 C CA . GLU A 1 263 ? 5.612 9.108 17.901 1.00 97.81 263 GLU A CA 1
ATOM 2051 C C . GLU A 1 263 ? 5.790 8.237 16.645 1.00 97.81 263 GLU A C 1
ATOM 2053 O O . GLU A 1 263 ? 6.745 8.429 15.889 1.00 97.81 263 GLU A O 1
ATOM 2058 N N . LEU A 1 264 ? 4.858 7.314 16.383 1.00 96.94 264 LEU A N 1
ATOM 2059 C CA . LEU A 1 264 ? 4.870 6.474 15.182 1.00 96.94 264 LEU A CA 1
ATOM 2060 C C . LEU A 1 264 ? 4.554 7.272 13.909 1.00 96.94 264 LEU A C 1
ATOM 2062 O O . LEU A 1 264 ? 5.224 7.073 12.900 1.00 96.94 264 LEU A O 1
ATOM 2066 N N . GLU A 1 265 ? 3.597 8.203 13.952 1.00 97.56 265 GLU A N 1
ATOM 2067 C CA . GLU A 1 265 ? 3.294 9.125 12.847 1.00 97.56 265 GLU A CA 1
ATOM 2068 C C . GLU A 1 265 ? 4.509 10.000 12.499 1.00 97.56 265 GLU A C 1
ATOM 2070 O O . GLU A 1 265 ? 4.870 10.118 11.327 1.00 97.56 265 GLU A O 1
ATOM 2075 N N . ALA A 1 266 ? 5.202 10.544 13.507 1.00 97.94 266 ALA A N 1
ATOM 2076 C CA . ALA A 1 266 ? 6.445 11.287 13.304 1.00 97.94 266 ALA A CA 1
ATOM 2077 C C . ALA A 1 266 ? 7.555 10.406 12.703 1.00 97.94 266 ALA A C 1
ATOM 2079 O O . ALA A 1 266 ? 8.237 10.827 11.768 1.00 97.94 266 ALA A O 1
ATOM 2080 N N . HIS A 1 267 ? 7.711 9.166 13.182 1.00 97.81 267 HIS A N 1
ATOM 2081 C CA . HIS A 1 267 ? 8.709 8.242 12.643 1.00 97.81 267 HIS A CA 1
ATOM 2082 C C . HIS A 1 267 ? 8.413 7.830 11.192 1.00 97.81 267 HIS A C 1
ATOM 2084 O O . HIS A 1 267 ? 9.341 7.731 10.389 1.00 97.81 267 HIS A O 1
ATOM 2090 N N . ILE A 1 268 ? 7.139 7.643 10.829 1.00 97.50 268 ILE A N 1
ATOM 2091 C CA . ILE A 1 268 ? 6.715 7.396 9.444 1.00 97.50 268 ILE A CA 1
ATOM 2092 C C . ILE A 1 268 ? 7.061 8.605 8.566 1.00 97.50 268 ILE A C 1
ATOM 2094 O O . ILE A 1 268 ? 7.739 8.425 7.559 1.00 97.50 268 ILE A O 1
ATOM 2098 N N . ALA A 1 269 ? 6.709 9.826 8.977 1.00 97.62 269 ALA A N 1
ATOM 2099 C CA . ALA A 1 269 ? 7.008 11.043 8.216 1.00 97.62 269 ALA A CA 1
ATOM 2100 C C . ALA A 1 269 ? 8.521 11.321 8.063 1.00 97.62 269 ALA A C 1
ATOM 2102 O O . ALA A 1 269 ? 8.954 11.929 7.080 1.00 97.62 269 ALA A O 1
ATOM 2103 N N . ASP A 1 270 ? 9.347 10.883 9.019 1.00 98.00 270 ASP A N 1
ATOM 2104 C CA . ASP A 1 270 ? 10.808 10.912 8.899 1.00 98.00 270 ASP A CA 1
ATOM 2105 C C . ASP A 1 270 ? 11.331 9.828 7.943 1.00 98.00 270 ASP A C 1
ATOM 2107 O O . ASP A 1 270 ? 12.219 10.103 7.136 1.00 98.00 270 ASP A O 1
ATOM 2111 N N . LEU A 1 271 ? 10.785 8.607 7.979 1.00 97.44 271 LEU A N 1
ATOM 2112 C CA . LEU A 1 271 ? 11.135 7.546 7.027 1.00 97.44 271 LEU A CA 1
ATOM 2113 C C . LEU A 1 271 ? 10.735 7.909 5.591 1.00 97.44 271 LEU A C 1
ATOM 2115 O O . LEU A 1 271 ? 11.547 7.733 4.686 1.00 97.44 271 LEU A O 1
ATOM 2119 N N . GLU A 1 272 ? 9.533 8.449 5.383 1.00 97.50 272 GLU A N 1
ATOM 2120 C CA . GLU A 1 272 ? 9.055 8.934 4.083 1.00 97.50 272 GLU A CA 1
ATOM 2121 C C . GLU A 1 272 ? 10.005 9.988 3.510 1.00 97.50 272 GLU A C 1
ATOM 2123 O O . GLU A 1 272 ? 10.472 9.834 2.383 1.00 97.50 272 GLU A O 1
ATOM 2128 N N . ARG A 1 273 ? 10.405 10.983 4.314 1.00 98.12 273 ARG A N 1
ATOM 2129 C CA . ARG A 1 273 ? 11.385 12.000 3.904 1.00 98.12 273 ARG A CA 1
ATOM 2130 C C . ARG A 1 273 ? 12.743 11.399 3.538 1.00 98.12 273 ARG A C 1
ATOM 2132 O O . ARG A 1 273 ? 13.296 11.751 2.504 1.00 98.12 273 ARG A O 1
ATOM 2139 N N . ASN A 1 274 ? 13.257 10.457 4.332 1.00 97.94 274 ASN A N 1
ATOM 2140 C CA . ASN A 1 274 ? 14.515 9.765 4.023 1.00 97.94 274 ASN A CA 1
ATOM 2141 C C . ASN A 1 274 ? 14.427 8.960 2.707 1.00 97.94 274 ASN A C 1
ATOM 2143 O O . ASN A 1 274 ? 15.407 8.883 1.962 1.00 97.94 274 ASN A O 1
ATOM 2147 N N . PHE A 1 275 ? 13.265 8.371 2.395 1.00 97.38 275 PHE A N 1
ATOM 2148 C CA . PHE A 1 275 ? 13.027 7.701 1.112 1.00 97.38 275 PHE A CA 1
ATOM 2149 C C . PHE A 1 275 ? 12.898 8.690 -0.053 1.00 97.38 275 PHE A C 1
ATOM 2151 O O . PHE A 1 275 ? 13.440 8.415 -1.121 1.00 97.38 275 PHE A O 1
ATOM 2158 N N . GLU A 1 276 ? 12.239 9.837 0.133 1.00 97.50 276 GLU A N 1
ATOM 2159 C CA . GLU A 1 276 ? 12.185 10.904 -0.873 1.00 97.50 276 GLU A CA 1
ATOM 2160 C C . GLU A 1 276 ? 13.573 11.496 -1.147 1.00 97.50 276 GLU A C 1
ATOM 2162 O O . GLU A 1 276 ? 13.944 11.668 -2.306 1.00 97.50 276 GLU A O 1
ATOM 2167 N N . GLU A 1 277 ? 14.370 11.775 -0.115 1.00 97.00 277 GLU A N 1
ATOM 2168 C CA . GLU A 1 277 ? 15.744 12.273 -0.247 1.00 97.00 277 GLU A CA 1
ATOM 2169 C C . GLU A 1 277 ? 16.621 11.259 -0.999 1.00 97.00 277 GLU A C 1
ATOM 2171 O O . GLU A 1 277 ? 17.188 11.595 -2.040 1.00 97.00 277 GLU A O 1
ATOM 2176 N N . GLY A 1 278 ? 16.640 9.992 -0.567 1.00 96.94 278 GLY A N 1
ATOM 2177 C CA . GLY A 1 278 ? 17.395 8.928 -1.240 1.00 96.94 278 GLY A CA 1
ATOM 2178 C C . GLY A 1 278 ? 16.923 8.633 -2.672 1.00 96.94 278 GLY A C 1
ATOM 2179 O O . GLY A 1 278 ? 17.746 8.338 -3.543 1.00 96.94 278 GLY A O 1
ATOM 2180 N N . TRP A 1 279 ? 15.619 8.756 -2.955 1.00 97.56 279 TRP A N 1
ATOM 2181 C CA . TRP A 1 2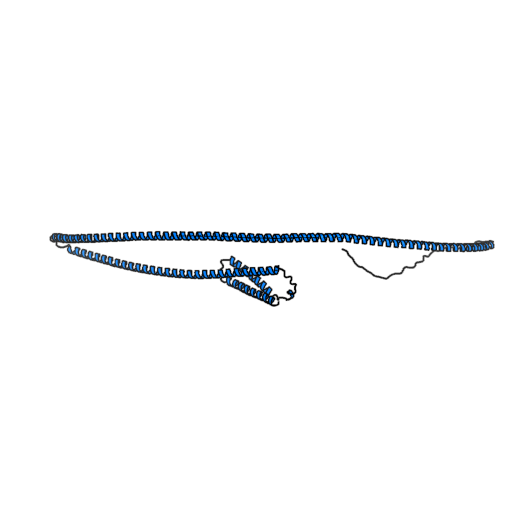79 ? 15.099 8.667 -4.322 1.00 97.56 279 TRP A CA 1
ATOM 2182 C C . TRP A 1 279 ? 15.594 9.837 -5.172 1.00 97.56 279 TRP A C 1
ATOM 2184 O O . TRP A 1 279 ? 16.120 9.617 -6.260 1.00 97.56 279 TRP A O 1
ATOM 2194 N N . ASN A 1 280 ? 15.471 11.074 -4.681 1.00 97.25 280 ASN A N 1
ATOM 2195 C CA . ASN A 1 280 ? 15.900 12.270 -5.405 1.00 97.25 280 ASN A CA 1
ATOM 2196 C C . ASN A 1 280 ? 17.414 12.279 -5.670 1.00 97.25 280 ASN A C 1
ATOM 2198 O O . ASN A 1 280 ? 17.831 12.685 -6.757 1.00 97.25 280 ASN A O 1
ATOM 2202 N N . GLU A 1 281 ? 18.240 11.791 -4.739 1.00 97.12 281 GLU A N 1
ATOM 2203 C CA . GLU A 1 281 ? 19.674 11.582 -4.973 1.00 97.12 281 GLU A CA 1
ATOM 2204 C C . GLU A 1 281 ? 19.931 10.561 -6.092 1.00 97.12 281 GLU A C 1
ATOM 2206 O O . GLU A 1 281 ? 20.721 10.837 -6.999 1.00 97.12 281 GLU A O 1
ATOM 2211 N N . GLY A 1 282 ? 19.241 9.415 -6.073 1.00 95.44 282 GLY A N 1
ATOM 2212 C CA . GLY A 1 282 ? 19.340 8.391 -7.117 1.00 95.44 282 GLY A CA 1
ATOM 2213 C C . GLY A 1 282 ? 18.893 8.893 -8.494 1.00 95.44 282 GLY A C 1
ATOM 2214 O O . GLY A 1 282 ? 19.590 8.683 -9.488 1.00 95.44 282 GLY A O 1
ATOM 2215 N N . ASP A 1 283 ? 17.783 9.630 -8.552 1.00 95.88 283 ASP A N 1
ATOM 2216 C CA . ASP A 1 283 ? 17.263 10.262 -9.768 1.00 95.88 283 ASP A CA 1
ATOM 2217 C C . ASP A 1 283 ? 18.248 11.308 -10.322 1.00 95.88 283 ASP A C 1
ATOM 2219 O O . ASP A 1 283 ? 18.466 11.381 -11.533 1.00 95.88 283 ASP A O 1
ATOM 2223 N N . CYS A 1 284 ? 18.895 12.094 -9.453 1.00 96.69 284 CYS A N 1
ATOM 2224 C CA . CYS A 1 284 ? 19.932 13.048 -9.853 1.00 96.69 284 CYS A CA 1
ATOM 2225 C C . CYS A 1 284 ? 21.183 12.347 -10.402 1.00 96.69 284 CYS A C 1
ATOM 2227 O O . CYS A 1 284 ? 21.698 12.759 -11.443 1.00 96.69 284 CYS A O 1
ATOM 2229 N N . GLN A 1 285 ? 21.649 11.275 -9.754 1.00 96.75 285 GLN A N 1
ATOM 2230 C CA . GLN A 1 285 ? 22.781 10.473 -10.235 1.00 96.75 285 GLN A CA 1
ATOM 2231 C C . GLN A 1 285 ? 22.471 9.825 -11.593 1.00 96.75 285 GLN A C 1
ATOM 2233 O O . GLN A 1 285 ? 23.289 9.890 -12.512 1.00 96.75 285 GLN A O 1
ATOM 2238 N N . LEU A 1 286 ? 21.270 9.263 -11.764 1.00 95.00 286 LEU A N 1
ATOM 2239 C CA . LEU A 1 286 ? 20.844 8.654 -13.025 1.00 95.00 286 LEU A CA 1
ATOM 2240 C C . LEU A 1 286 ? 20.759 9.686 -14.160 1.00 95.00 286 LEU A C 1
ATOM 2242 O O . LEU A 1 286 ? 21.224 9.415 -15.268 1.00 95.00 286 LEU A O 1
ATOM 2246 N N . ARG A 1 287 ? 20.233 10.889 -13.889 1.00 96.12 287 ARG A N 1
ATOM 2247 C CA . ARG A 1 287 ? 20.208 11.994 -14.865 1.00 96.12 287 ARG A CA 1
ATOM 2248 C C . ARG A 1 287 ? 21.620 12.430 -15.260 1.00 96.12 287 ARG A C 1
ATOM 2250 O O . ARG A 1 287 ? 21.881 12.544 -16.451 1.00 96.12 287 ARG A O 1
ATOM 2257 N N . GLN A 1 288 ? 22.547 12.567 -14.308 1.00 96.88 288 GLN A N 1
ATOM 2258 C CA . GLN A 1 288 ? 23.954 12.883 -14.600 1.00 96.88 288 GLN A CA 1
ATOM 2259 C C . GLN A 1 288 ? 24.623 11.812 -15.478 1.00 96.88 288 GLN A C 1
ATOM 2261 O O . GLN A 1 288 ? 25.324 12.151 -16.431 1.00 96.88 288 GLN A O 1
ATOM 2266 N N . ILE A 1 289 ? 24.367 10.523 -15.218 1.00 97.00 289 ILE A N 1
ATOM 2267 C CA . ILE A 1 289 ? 24.870 9.414 -16.048 1.00 97.00 289 ILE A CA 1
ATOM 2268 C C . ILE A 1 289 ? 24.302 9.490 -17.473 1.00 97.00 289 ILE A C 1
ATOM 2270 O O . ILE A 1 289 ? 25.053 9.344 -18.438 1.00 97.00 289 ILE A O 1
ATOM 2274 N N . LEU A 1 290 ? 23.001 9.756 -17.625 1.00 96.06 290 LEU A N 1
ATOM 2275 C CA . LEU A 1 290 ? 22.349 9.893 -18.933 1.00 96.06 290 LEU A CA 1
ATOM 2276 C C . LEU A 1 290 ? 22.829 11.138 -19.699 1.00 96.06 290 LEU A C 1
ATOM 2278 O O . LEU A 1 290 ? 23.059 11.060 -20.905 1.00 96.06 290 LEU A O 1
ATOM 2282 N N . GLU A 1 291 ? 23.036 12.266 -19.020 1.00 97.50 291 GLU A N 1
ATOM 2283 C CA . GLU A 1 291 ? 23.625 13.482 -19.595 1.00 97.50 291 GLU A CA 1
ATOM 2284 C C . GLU A 1 291 ? 25.073 13.242 -20.051 1.00 97.50 291 GLU A C 1
ATOM 2286 O O . GLU A 1 291 ? 25.446 13.631 -21.159 1.00 97.50 291 GLU A O 1
ATOM 2291 N N . GLU A 1 292 ? 25.877 12.527 -19.258 1.00 97.25 292 GLU A N 1
ATOM 2292 C CA . GLU A 1 292 ? 27.224 12.109 -19.647 1.00 97.25 292 GLU A CA 1
ATOM 2293 C C . GLU A 1 292 ? 27.233 11.157 -20.848 1.00 97.25 292 GLU A C 1
ATOM 2295 O O . GLU A 1 292 ? 28.036 11.347 -21.763 1.00 97.25 292 GLU A O 1
ATOM 2300 N N . GLN A 1 293 ? 26.357 10.149 -20.876 1.00 95.56 293 GLN A N 1
ATOM 2301 C CA . GLN A 1 293 ? 26.235 9.224 -22.005 1.00 95.56 293 GLN A CA 1
ATOM 2302 C C . GLN A 1 293 ? 25.789 9.952 -23.279 1.00 95.56 293 GLN A C 1
ATOM 2304 O O . GLN A 1 293 ? 26.400 9.767 -24.331 1.00 95.56 293 GLN A O 1
ATOM 2309 N N . ASN A 1 294 ? 24.797 10.842 -23.184 1.00 96.38 294 ASN A N 1
ATOM 2310 C CA . ASN A 1 294 ? 24.328 11.665 -24.299 1.00 96.38 294 ASN A CA 1
ATOM 2311 C C . ASN A 1 294 ? 25.447 12.587 -24.820 1.00 96.38 294 ASN A C 1
ATOM 2313 O O . ASN A 1 294 ? 25.712 12.618 -26.019 1.00 96.38 294 ASN A O 1
ATOM 2317 N N . ARG A 1 295 ? 26.200 13.247 -23.928 1.00 97.31 295 ARG A N 1
ATOM 2318 C CA . ARG A 1 295 ? 27.374 14.059 -24.295 1.00 97.31 295 ARG A CA 1
ATOM 2319 C C . ARG A 1 295 ? 28.463 13.230 -24.990 1.00 97.31 295 ARG A C 1
ATOM 2321 O O . ARG A 1 295 ? 29.068 13.701 -25.950 1.00 97.31 295 ARG A O 1
ATOM 2328 N N . ARG A 1 296 ? 28.728 11.999 -24.531 1.00 96.12 296 ARG A N 1
ATOM 2329 C CA . ARG A 1 296 ? 29.684 11.075 -25.178 1.00 96.12 296 ARG A CA 1
ATOM 2330 C C . ARG A 1 296 ? 29.192 10.638 -26.564 1.00 96.12 296 ARG A C 1
ATOM 2332 O O . ARG A 1 296 ? 29.997 10.588 -27.488 1.00 96.12 296 ARG A O 1
ATOM 2339 N N . ALA A 1 297 ? 27.893 10.379 -26.723 1.00 94.88 297 ALA A N 1
ATOM 2340 C CA . ALA A 1 297 ? 27.280 10.033 -28.005 1.00 94.88 297 ALA A CA 1
ATOM 2341 C C . ALA A 1 297 ? 27.323 11.205 -29.003 1.00 94.88 297 ALA A C 1
ATOM 2343 O O . ALA A 1 297 ? 27.728 11.015 -30.145 1.00 94.88 297 ALA A O 1
ATOM 2344 N N . GLN A 1 298 ? 27.006 12.426 -28.562 1.00 96.88 298 GLN A N 1
ATOM 2345 C CA . GLN A 1 298 ? 27.138 13.651 -29.364 1.00 96.88 298 GLN A CA 1
ATOM 2346 C C . GLN A 1 298 ? 28.581 13.840 -29.857 1.00 96.88 298 GLN A C 1
ATOM 2348 O O . GLN A 1 298 ? 28.804 13.992 -31.052 1.00 96.88 298 GLN A O 1
ATOM 2353 N N . GLN A 1 299 ? 29.573 13.688 -28.973 1.00 96.69 299 GLN A N 1
ATOM 2354 C CA . GLN A 1 299 ? 30.998 13.754 -29.334 1.00 96.69 299 GLN A CA 1
ATOM 2355 C C . GLN A 1 299 ? 31.480 12.609 -30.246 1.00 96.69 299 GLN A C 1
ATOM 2357 O O . GLN A 1 299 ? 32.562 12.711 -30.828 1.00 96.69 299 GLN A O 1
ATOM 2362 N N . ALA A 1 300 ? 30.730 11.509 -30.361 1.00 95.12 300 ALA A N 1
ATOM 2363 C CA . ALA A 1 300 ? 30.985 10.460 -31.348 1.00 95.12 300 ALA A CA 1
ATOM 2364 C C . ALA A 1 300 ? 30.347 10.805 -32.705 1.00 95.12 300 ALA A C 1
ATOM 2366 O O . ALA A 1 300 ? 30.996 10.642 -33.735 1.00 95.12 300 ALA A O 1
ATOM 2367 N N . ILE A 1 301 ? 29.125 11.351 -32.704 1.00 95.44 301 ILE A N 1
ATOM 2368 C CA . ILE A 1 301 ? 28.435 11.843 -33.907 1.00 95.44 301 ILE A CA 1
ATOM 2369 C C . ILE A 1 301 ? 29.246 12.968 -34.565 1.00 95.44 301 ILE A C 1
ATOM 2371 O O . ILE A 1 301 ? 29.576 12.856 -35.740 1.00 95.44 301 ILE A O 1
ATOM 2375 N N . GLU A 1 302 ? 29.673 13.982 -33.804 1.00 96.44 302 GLU A N 1
ATOM 2376 C CA . GLU A 1 302 ? 30.498 15.099 -34.302 1.00 96.44 302 GLU A CA 1
ATOM 2377 C C . GLU A 1 302 ? 31.789 14.626 -34.996 1.00 96.44 302 GLU A C 1
ATOM 2379 O O . GLU A 1 302 ? 32.221 15.223 -35.983 1.00 96.44 302 GLU A O 1
ATOM 2384 N N . LYS A 1 303 ? 32.412 13.545 -34.503 1.00 95.75 303 LYS A N 1
ATOM 2385 C CA . LYS A 1 303 ? 33.605 12.945 -35.123 1.00 95.75 303 LYS A CA 1
ATOM 2386 C C . LYS A 1 303 ? 33.271 12.205 -36.410 1.00 95.75 303 LYS A C 1
ATOM 2388 O O . LYS A 1 303 ? 33.961 12.403 -37.402 1.00 95.75 303 LYS A O 1
ATOM 2393 N N . LEU A 1 304 ? 32.211 11.397 -36.412 1.00 94.62 304 LEU A N 1
ATOM 2394 C CA . LEU A 1 304 ? 31.762 10.687 -37.610 1.00 94.62 304 LEU A CA 1
ATOM 2395 C C . LEU A 1 304 ? 31.320 11.665 -38.710 1.00 94.62 304 LEU A C 1
ATOM 2397 O O . LEU A 1 304 ? 31.591 11.421 -39.881 1.00 94.62 304 LEU A O 1
ATOM 2401 N N . GLU A 1 305 ? 30.719 12.803 -38.354 1.00 95.44 305 GLU A N 1
ATOM 2402 C CA . GLU A 1 305 ? 30.409 13.885 -39.296 1.00 95.44 305 GLU A CA 1
ATOM 2403 C C . GLU A 1 305 ? 31.677 14.549 -39.858 1.00 95.44 305 GLU A C 1
ATOM 2405 O O . GLU A 1 305 ? 31.747 14.801 -41.061 1.00 95.44 305 GLU A O 1
ATOM 2410 N N . GLN A 1 306 ? 32.706 14.782 -39.034 1.00 95.94 306 GLN A N 1
ATOM 2411 C CA . GLN A 1 306 ? 34.009 15.295 -39.489 1.00 95.94 306 GLN A CA 1
ATOM 2412 C C . GLN A 1 306 ? 34.742 14.295 -40.399 1.00 95.94 306 GLN A C 1
ATOM 2414 O O . GLN A 1 306 ? 35.292 14.686 -41.429 1.00 95.94 306 GLN A O 1
ATOM 2419 N N . GLU A 1 307 ? 34.721 13.003 -40.065 1.00 94.44 307 GLU A N 1
ATOM 2420 C CA . GLU A 1 307 ? 35.294 11.932 -40.889 1.00 94.44 307 GLU A CA 1
ATOM 2421 C C . GLU A 1 307 ? 34.540 11.778 -42.218 1.00 94.44 307 GLU A C 1
ATOM 2423 O O . GLU A 1 307 ? 35.173 11.654 -43.268 1.00 94.44 307 GLU A O 1
ATOM 2428 N N . LEU A 1 308 ? 33.206 11.873 -42.208 1.00 94.06 308 LEU A N 1
ATOM 2429 C CA . LEU A 1 308 ? 32.374 11.862 -43.414 1.00 94.06 308 LEU A CA 1
ATOM 2430 C C . LEU A 1 308 ? 32.655 13.080 -44.308 1.00 94.06 308 LEU A C 1
ATOM 2432 O O . LEU A 1 308 ? 32.774 12.930 -45.523 1.00 94.06 308 LEU A O 1
ATOM 2436 N N . GLN A 1 309 ? 32.811 14.276 -43.731 1.00 94.88 309 GLN A N 1
ATOM 2437 C CA . GLN A 1 309 ? 33.196 15.483 -44.473 1.00 94.88 309 GLN A CA 1
ATOM 2438 C C . GLN A 1 309 ? 34.601 15.348 -45.078 1.00 94.88 309 GLN A C 1
ATOM 2440 O O . GLN A 1 309 ? 34.792 15.661 -46.253 1.00 94.88 309 GLN A O 1
ATOM 2445 N N . ALA A 1 310 ? 35.570 14.815 -44.327 1.00 94.50 310 ALA A N 1
ATOM 2446 C CA . ALA A 1 310 ? 36.916 14.551 -44.834 1.00 94.50 310 ALA A CA 1
ATOM 2447 C C . ALA A 1 310 ? 36.911 13.530 -45.987 1.00 94.50 310 ALA A C 1
ATOM 2449 O O . ALA A 1 310 ? 37.547 13.763 -47.015 1.00 94.50 310 ALA A O 1
ATOM 2450 N N . GLN A 1 311 ? 36.147 12.439 -45.866 1.00 93.31 311 GLN A N 1
ATOM 2451 C CA . GLN A 1 311 ? 35.958 11.472 -46.952 1.00 93.31 311 GLN A CA 1
ATOM 2452 C C . GLN A 1 311 ? 35.254 12.099 -48.161 1.00 93.31 311 GLN A C 1
ATOM 2454 O O . GLN A 1 311 ? 35.674 11.852 -49.287 1.00 93.31 311 GLN A O 1
ATOM 2459 N N . SER A 1 312 ? 34.247 12.952 -47.953 1.00 93.19 312 SER A N 1
ATOM 2460 C CA . SER A 1 312 ? 33.563 13.683 -49.028 1.00 93.19 312 SER A CA 1
ATOM 2461 C C . SER A 1 312 ? 34.522 14.602 -49.793 1.00 93.19 312 SER A C 1
ATOM 2463 O O . SER A 1 312 ? 34.524 14.598 -51.019 1.00 93.19 312 SER A O 1
ATOM 2465 N N . HIS A 1 313 ? 35.409 15.322 -49.096 1.00 93.94 313 HIS A N 1
ATOM 2466 C CA . HIS A 1 313 ? 36.446 16.139 -49.735 1.00 93.94 313 HIS A CA 1
ATOM 2467 C C . HIS A 1 313 ? 37.480 15.303 -50.505 1.00 93.94 313 HIS A C 1
ATOM 2469 O O . HIS A 1 313 ? 37.885 15.704 -51.593 1.00 93.94 313 HIS A O 1
ATOM 2475 N N . ILE A 1 314 ? 37.883 14.137 -49.987 1.00 92.50 314 ILE A N 1
ATOM 2476 C CA . ILE A 1 314 ? 38.783 13.211 -50.698 1.00 92.50 314 ILE A CA 1
ATOM 2477 C C . ILE A 1 314 ? 38.096 12.637 -51.945 1.00 92.50 314 ILE A C 1
ATOM 2479 O O . ILE A 1 314 ? 38.706 12.577 -53.008 1.00 92.50 314 ILE A O 1
ATOM 2483 N N . LEU A 1 315 ? 36.827 12.232 -51.840 1.00 91.00 315 LEU A N 1
ATOM 2484 C CA . LEU A 1 315 ? 36.047 11.730 -52.971 1.00 91.00 315 LEU A CA 1
ATOM 2485 C C . LEU A 1 315 ? 35.834 12.809 -54.032 1.00 91.00 315 LEU A C 1
ATOM 2487 O O . LEU A 1 315 ? 35.995 12.509 -55.209 1.00 91.00 315 LEU A O 1
ATOM 2491 N N . GLN A 1 316 ? 35.540 14.048 -53.635 1.00 92.56 316 GLN A N 1
ATOM 2492 C CA . GLN A 1 316 ? 35.396 15.153 -54.577 1.00 92.56 316 GLN A CA 1
ATOM 2493 C C . GLN A 1 316 ? 36.725 15.470 -55.274 1.00 92.56 316 GLN A C 1
ATOM 2495 O O . GLN A 1 316 ? 36.759 15.453 -56.494 1.00 92.56 316 GLN A O 1
ATOM 2500 N N . ALA A 1 317 ? 37.837 15.596 -54.542 1.00 91.19 317 ALA A N 1
ATOM 2501 C CA . ALA A 1 317 ? 39.156 15.790 -55.155 1.00 91.19 317 ALA A CA 1
ATOM 2502 C C . ALA A 1 317 ? 39.575 14.625 -56.081 1.00 91.19 317 ALA A C 1
ATOM 2504 O O . ALA A 1 317 ? 40.300 14.832 -57.051 1.00 91.19 317 ALA A O 1
ATOM 2505 N N . ASN A 1 318 ? 39.116 13.396 -55.812 1.00 87.94 318 ASN A N 1
ATOM 2506 C CA . ASN A 1 318 ? 39.305 12.263 -56.721 1.00 87.94 318 ASN A CA 1
ATOM 2507 C C . ASN A 1 318 ? 38.416 12.358 -57.973 1.00 87.94 318 ASN A C 1
ATOM 2509 O O . ASN A 1 318 ? 38.864 11.947 -59.038 1.00 87.94 318 ASN A O 1
ATOM 2513 N N . VAL A 1 319 ? 37.187 12.877 -57.866 1.00 90.25 319 VAL A N 1
ATOM 2514 C CA . VAL A 1 319 ? 36.325 13.166 -59.027 1.00 90.25 319 VAL A CA 1
ATOM 2515 C C . VAL A 1 319 ? 36.941 14.279 -59.868 1.00 90.25 319 VAL A C 1
ATOM 2517 O O . VAL A 1 319 ? 37.137 14.063 -61.056 1.00 90.25 319 VAL A O 1
ATOM 2520 N N . ASP A 1 320 ? 37.355 15.389 -59.254 1.00 88.94 320 ASP A N 1
ATOM 2521 C CA . ASP A 1 320 ? 38.016 16.510 -59.932 1.00 88.94 320 ASP A CA 1
ATOM 2522 C C . ASP A 1 320 ? 39.265 16.018 -60.712 1.00 88.94 320 ASP A C 1
ATOM 2524 O O . ASP A 1 320 ? 39.402 16.275 -61.906 1.00 88.94 320 ASP A O 1
ATOM 2528 N N . CYS A 1 321 ? 40.127 15.193 -60.093 1.00 86.31 321 CYS A N 1
ATOM 2529 C CA . CYS A 1 321 ? 41.274 14.549 -60.759 1.00 86.31 321 CYS A CA 1
ATOM 2530 C C . CYS A 1 321 ? 40.887 13.573 -61.894 1.00 86.31 321 CYS A C 1
ATOM 2532 O O . CYS A 1 321 ? 41.648 13.391 -62.850 1.00 86.31 321 CYS A O 1
ATOM 2534 N N . LEU A 1 322 ? 39.744 12.888 -61.789 1.00 81.69 322 LEU A N 1
ATOM 2535 C CA . LEU A 1 322 ? 39.250 11.972 -62.826 1.00 81.69 322 LEU A CA 1
ATOM 2536 C C . LEU A 1 322 ? 38.604 12.729 -63.993 1.00 81.69 322 LEU A C 1
ATOM 2538 O O . LEU A 1 322 ? 38.697 12.271 -65.129 1.00 81.69 322 LEU A O 1
ATOM 2542 N N . GLU A 1 323 ? 38.011 13.895 -63.739 1.00 85.50 323 GLU A N 1
ATOM 2543 C CA . GLU A 1 323 ? 37.549 14.812 -64.780 1.00 85.50 323 GLU A CA 1
ATOM 2544 C C . GLU A 1 323 ? 38.750 15.446 -65.504 1.00 85.50 323 GLU A C 1
ATOM 2546 O O . GLU A 1 323 ? 38.818 15.346 -66.726 1.00 85.50 323 GLU A O 1
ATOM 2551 N N . GLU A 1 324 ? 39.767 15.954 -64.790 1.00 83.75 324 GLU A N 1
ATOM 2552 C CA . GLU A 1 324 ? 41.004 16.477 -65.407 1.00 83.75 324 GLU A CA 1
ATOM 2553 C C . GLU A 1 324 ? 41.732 15.431 -66.274 1.00 83.75 324 GLU A C 1
ATOM 2555 O O . GLU A 1 324 ? 42.156 15.727 -67.395 1.00 83.75 324 GLU A O 1
ATOM 2560 N N . THR A 1 325 ? 41.871 14.188 -65.794 1.00 80.81 325 THR A N 1
ATOM 2561 C CA . THR A 1 325 ? 42.501 13.117 -66.591 1.00 80.81 325 THR A CA 1
ATOM 2562 C C . THR A 1 325 ? 41.609 12.637 -67.738 1.00 80.81 325 THR A C 1
ATOM 2564 O O . THR A 1 325 ? 42.125 12.365 -68.821 1.00 80.81 325 THR A O 1
ATOM 2567 N N . GLY A 1 326 ? 40.284 12.611 -67.559 1.00 76.12 326 GLY A N 1
ATOM 2568 C CA . GLY A 1 326 ? 39.320 12.304 -68.619 1.00 76.12 326 GLY A CA 1
ATOM 2569 C C . GLY A 1 326 ? 39.289 13.349 -69.740 1.00 76.12 326 GLY A C 1
ATOM 2570 O O . GLY A 1 326 ? 39.212 12.980 -70.913 1.00 76.12 326 GLY A O 1
ATOM 2571 N N . GLU A 1 327 ? 39.404 14.641 -69.414 1.00 80.31 327 GLU A N 1
ATOM 2572 C CA . GLU A 1 327 ? 39.566 15.711 -70.407 1.00 80.31 327 GLU A CA 1
ATOM 2573 C C . GLU A 1 327 ? 40.901 15.587 -71.159 1.00 80.31 327 GLU A C 1
ATOM 2575 O O . GLU A 1 327 ? 40.929 15.764 -72.380 1.00 80.31 327 GLU A O 1
ATOM 2580 N N . GLY A 1 328 ? 41.983 15.214 -70.464 1.00 76.62 328 GLY A N 1
ATOM 2581 C CA . GLY A 1 328 ? 43.288 14.921 -71.065 1.00 76.62 328 GLY A CA 1
ATOM 2582 C C . GLY A 1 328 ? 43.239 13.764 -72.069 1.00 76.62 328 GLY A C 1
ATOM 2583 O O . GLY A 1 328 ? 43.563 13.956 -73.242 1.00 76.62 328 GLY A O 1
ATOM 2584 N N . ASP A 1 329 ? 42.754 12.592 -71.648 1.00 75.19 329 ASP A N 1
ATOM 2585 C CA . ASP A 1 329 ? 42.583 11.418 -72.518 1.00 75.19 329 ASP A CA 1
ATOM 2586 C C . ASP A 1 329 ? 41.655 11.727 -73.711 1.00 75.19 329 ASP A C 1
ATOM 2588 O O . ASP A 1 329 ? 41.892 11.271 -74.834 1.00 75.19 329 ASP A O 1
ATOM 2592 N N . HIS A 1 330 ? 40.607 12.535 -73.507 1.00 77.19 330 HIS A N 1
ATOM 2593 C CA . HIS A 1 330 ? 39.724 12.970 -74.590 1.00 77.19 330 HIS A CA 1
ATOM 2594 C C . HIS A 1 330 ? 40.432 13.902 -75.587 1.00 77.19 330 HIS A C 1
ATOM 2596 O O . HIS A 1 330 ? 40.212 13.782 -76.796 1.00 77.19 330 HIS A O 1
ATOM 2602 N N . HIS A 1 331 ? 41.307 14.792 -75.112 1.00 78.25 331 HIS A N 1
ATOM 2603 C CA . HIS A 1 331 ? 42.115 15.664 -75.963 1.00 78.25 331 HIS A CA 1
ATOM 2604 C C . HIS A 1 331 ? 43.107 14.860 -76.814 1.00 78.25 331 HIS A C 1
ATOM 2606 O O . HIS A 1 331 ? 43.123 15.015 -78.038 1.00 78.25 331 HIS A O 1
ATOM 2612 N N . ASP A 1 332 ? 43.849 13.937 -76.198 1.00 75.94 332 ASP A N 1
ATOM 2613 C CA . ASP A 1 332 ? 44.794 13.047 -76.883 1.00 75.94 332 ASP A CA 1
ATOM 2614 C C . ASP A 1 332 ? 44.088 12.176 -77.938 1.00 75.94 332 ASP A C 1
ATOM 2616 O O . ASP A 1 332 ? 44.584 12.016 -79.056 1.00 75.94 332 ASP A O 1
ATOM 2620 N N . LEU A 1 333 ? 42.884 11.666 -77.645 1.00 77.81 333 LEU A N 1
ATOM 2621 C CA . LEU A 1 333 ? 42.067 10.932 -78.620 1.00 77.81 333 LEU A CA 1
ATOM 2622 C C . LEU A 1 333 ? 41.624 11.808 -79.805 1.00 77.81 333 LEU A C 1
ATOM 2624 O O . LEU A 1 333 ? 41.600 11.324 -80.942 1.00 77.81 333 LEU A O 1
ATOM 2628 N N . ILE A 1 334 ? 41.312 13.090 -79.580 1.00 82.62 334 ILE A N 1
ATOM 2629 C CA . ILE A 1 334 ? 40.996 14.052 -80.650 1.00 82.62 334 ILE A CA 1
ATOM 2630 C C . ILE A 1 334 ? 42.242 14.376 -81.488 1.00 82.62 334 ILE A C 1
ATOM 2632 O O . ILE A 1 334 ? 42.147 14.426 -82.718 1.00 82.62 334 ILE A O 1
ATOM 2636 N N . GLU A 1 335 ? 43.411 14.558 -80.869 1.00 80.50 335 GLU A N 1
ATOM 2637 C CA . GLU A 1 335 ? 44.674 14.794 -81.582 1.00 80.50 335 GLU A CA 1
ATOM 2638 C C . GLU A 1 335 ? 45.087 13.579 -82.425 1.00 80.50 335 GLU A C 1
ATOM 2640 O O . GLU A 1 335 ? 45.406 13.723 -83.608 1.00 80.50 335 GLU A O 1
ATOM 2645 N N . VAL A 1 336 ? 45.008 12.366 -81.865 1.00 81.62 336 VAL A N 1
ATOM 2646 C CA . VAL A 1 336 ? 45.263 11.109 -82.589 1.00 81.62 336 VAL A CA 1
ATOM 2647 C C . VAL A 1 336 ? 44.259 10.912 -83.727 1.00 81.62 336 VAL A C 1
ATOM 2649 O O . VAL A 1 336 ? 44.657 10.481 -84.814 1.00 81.62 336 VAL A O 1
ATOM 2652 N N . GLY A 1 337 ? 42.989 11.272 -83.516 1.00 77.94 337 GLY A N 1
ATOM 2653 C CA . GLY A 1 337 ? 41.952 11.291 -84.548 1.00 77.94 337 GLY A CA 1
ATOM 2654 C C . GLY A 1 337 ? 42.316 12.214 -85.712 1.00 77.94 337 GLY A C 1
ATOM 2655 O O . GLY A 1 337 ? 42.445 11.748 -86.845 1.00 77.94 337 GLY A O 1
ATOM 2656 N N . ARG A 1 338 ? 42.590 13.495 -85.433 1.00 83.06 338 ARG A N 1
ATOM 2657 C CA . ARG A 1 338 ? 42.994 14.484 -86.448 1.00 83.06 338 ARG A CA 1
ATOM 2658 C C . ARG A 1 338 ? 44.272 14.062 -87.178 1.00 83.06 338 ARG A C 1
ATOM 2660 O O . ARG A 1 338 ? 44.325 14.098 -88.403 1.00 83.06 338 ARG A O 1
ATOM 2667 N N . ALA A 1 339 ? 45.281 13.576 -86.455 1.00 79.62 339 ALA A N 1
ATOM 2668 C CA . ALA A 1 339 ? 46.522 13.087 -87.051 1.00 79.62 339 ALA A CA 1
ATOM 2669 C C . ALA A 1 339 ? 46.321 11.820 -87.910 1.00 79.62 339 ALA A C 1
ATOM 2671 O O . ALA A 1 339 ? 47.128 11.547 -88.802 1.00 79.62 339 ALA A O 1
ATOM 2672 N N . ALA A 1 340 ? 45.271 11.028 -87.671 1.00 81.50 340 ALA A N 1
ATOM 2673 C CA . ALA A 1 340 ? 44.874 9.934 -88.554 1.00 81.50 340 ALA A CA 1
ATOM 2674 C C . ALA A 1 340 ? 44.128 10.448 -89.799 1.00 81.50 340 ALA A C 1
ATOM 2676 O O . ALA A 1 340 ? 44.420 9.984 -90.903 1.00 81.50 340 ALA A O 1
ATOM 2677 N N . GLU A 1 341 ? 43.233 11.428 -89.649 1.00 83.50 341 GLU A N 1
ATOM 2678 C CA . GLU A 1 341 ? 42.544 12.100 -90.760 1.00 83.50 341 GLU A CA 1
ATOM 2679 C C . GLU A 1 341 ? 43.535 12.778 -91.717 1.00 83.50 341 GLU A C 1
ATOM 2681 O O . GLU A 1 341 ? 43.517 12.482 -92.910 1.00 83.50 341 GLU A O 1
ATOM 2686 N N . GLU A 1 342 ? 44.480 13.573 -91.206 1.00 85.50 342 GLU A N 1
ATOM 2687 C CA . GLU A 1 342 ? 45.538 14.223 -91.996 1.00 85.50 342 GLU A CA 1
ATOM 2688 C C . GLU A 1 342 ? 46.396 13.207 -92.772 1.00 85.50 342 GLU A C 1
ATOM 2690 O O . GLU A 1 342 ? 46.736 13.421 -93.939 1.00 85.50 342 GLU A O 1
ATOM 2695 N N . ARG A 1 343 ? 46.717 12.052 -92.166 1.00 83.38 343 ARG A N 1
ATOM 2696 C CA . ARG A 1 343 ? 47.433 10.958 -92.852 1.00 83.38 343 ARG A CA 1
ATOM 2697 C C . ARG A 1 343 ? 46.587 10.320 -93.952 1.00 83.38 343 ARG A C 1
ATOM 2699 O O . ARG A 1 343 ? 47.136 9.976 -95.000 1.00 83.38 343 ARG A O 1
ATOM 2706 N N . MET A 1 344 ? 45.285 10.139 -93.732 1.00 82.12 344 MET A N 1
ATOM 2707 C CA . MET A 1 344 ? 44.372 9.603 -94.746 1.00 82.12 344 MET A CA 1
ATOM 2708 C C . MET A 1 344 ? 44.176 10.593 -95.896 1.00 82.12 344 MET A C 1
ATOM 2710 O O . MET A 1 344 ? 44.248 10.185 -97.055 1.00 82.12 344 MET A O 1
ATOM 2714 N N . GLU A 1 345 ? 44.016 11.885 -95.611 1.00 86.44 345 GLU A N 1
ATOM 2715 C CA . GLU A 1 345 ? 43.924 12.923 -96.637 1.00 86.44 345 GLU A CA 1
ATOM 2716 C C . GLU A 1 345 ? 45.223 13.008 -97.446 1.00 86.44 345 GLU A C 1
ATOM 2718 O O . GLU A 1 345 ? 45.176 12.913 -98.670 1.00 86.44 345 GLU A O 1
ATOM 2723 N N . ALA A 1 346 ? 46.394 13.027 -96.799 1.00 85.25 346 ALA A N 1
ATOM 2724 C CA . ALA A 1 346 ? 47.686 12.991 -97.487 1.00 85.25 346 ALA A CA 1
ATOM 2725 C C . ALA A 1 346 ? 47.868 11.743 -98.381 1.00 85.25 346 ALA A C 1
ATOM 2727 O O . ALA A 1 346 ? 48.461 11.840 -99.460 1.00 85.25 346 ALA A O 1
ATOM 2728 N N . GLN A 1 347 ? 47.338 10.580 -97.979 1.00 82.94 347 GLN A N 1
ATOM 2729 C CA . GLN A 1 347 ? 47.322 9.369 -98.812 1.00 82.94 347 GLN A CA 1
ATOM 2730 C C . GLN A 1 347 ? 46.345 9.475 -99.992 1.00 82.94 347 GLN A C 1
ATOM 2732 O O . GLN A 1 347 ? 46.700 9.080 -101.105 1.00 82.94 347 GLN A O 1
ATOM 2737 N N . LEU A 1 348 ? 45.141 10.017 -99.786 1.00 85.00 348 LEU A N 1
ATOM 2738 C CA . LEU A 1 348 ? 44.172 10.265 -100.859 1.00 85.00 348 LEU A CA 1
ATOM 2739 C C . LEU A 1 348 ? 44.727 11.254 -101.886 1.00 85.00 348 LEU A C 1
ATOM 2741 O O . LEU A 1 348 ? 44.584 11.042 -103.088 1.00 85.00 348 LEU A O 1
ATOM 2745 N N . ASP A 1 349 ? 45.419 12.290 -101.429 1.00 86.19 349 ASP A N 1
ATOM 2746 C CA . ASP A 1 349 ? 46.018 13.313 -102.277 1.00 86.19 349 ASP A CA 1
ATOM 2747 C C . ASP A 1 349 ? 47.257 12.799 -103.028 1.00 86.19 349 ASP A C 1
ATOM 2749 O O . ASP A 1 349 ? 47.435 13.088 -104.213 1.00 86.19 349 ASP A O 1
ATOM 2753 N N . ALA A 1 350 ? 48.065 11.934 -102.405 1.00 82.19 350 ALA A N 1
ATOM 2754 C CA . ALA A 1 350 ? 49.085 11.165 -103.118 1.00 82.19 350 ALA A CA 1
ATOM 2755 C C . ALA A 1 350 ? 48.458 10.265 -104.203 1.00 82.19 350 ALA A C 1
ATOM 2757 O O . ALA A 1 350 ? 48.951 10.225 -105.329 1.00 82.19 350 ALA A O 1
ATOM 2758 N N . LYS A 1 351 ? 47.326 9.605 -103.912 1.00 83.31 351 LYS A N 1
ATOM 2759 C CA . LYS A 1 351 ? 46.602 8.780 -104.895 1.00 83.31 351 LYS A CA 1
ATOM 2760 C C . LYS A 1 351 ? 45.958 9.596 -106.017 1.00 83.31 351 LYS A C 1
ATOM 2762 O O . LYS A 1 351 ? 45.932 9.115 -107.146 1.00 83.31 351 LYS A O 1
ATOM 2767 N N . ARG A 1 352 ? 45.498 10.824 -105.758 1.00 84.12 352 ARG A N 1
ATOM 2768 C CA . ARG A 1 352 ? 45.055 11.761 -106.808 1.00 84.12 352 ARG A CA 1
ATOM 2769 C C . ARG A 1 352 ? 46.204 12.084 -107.763 1.00 84.12 352 ARG A C 1
ATOM 2771 O O . ARG A 1 352 ? 46.049 11.873 -108.961 1.00 84.12 352 ARG A O 1
ATOM 2778 N N . ARG A 1 353 ? 47.376 12.460 -107.238 1.00 83.56 353 ARG A N 1
ATOM 2779 C CA . ARG A 1 353 ? 48.577 12.758 -108.045 1.00 83.56 353 ARG A CA 1
ATOM 2780 C C . ARG A 1 353 ? 49.073 11.538 -108.832 1.00 83.56 353 ARG A C 1
ATOM 2782 O O . ARG A 1 353 ? 49.422 11.678 -110.002 1.00 83.56 353 ARG A O 1
ATOM 2789 N N . ASP A 1 354 ? 49.040 10.337 -108.241 1.00 82.69 354 ASP A N 1
ATOM 2790 C CA . ASP A 1 354 ? 49.307 9.077 -108.956 1.00 82.69 354 ASP A CA 1
ATOM 2791 C C . ASP A 1 354 ? 48.350 8.902 -110.151 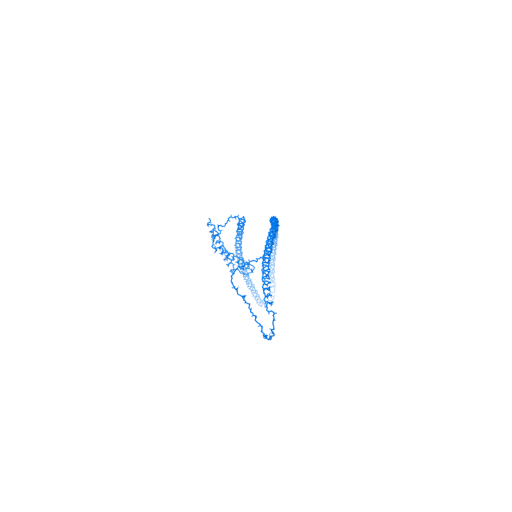1.00 82.69 354 ASP A C 1
ATOM 2793 O O . ASP A 1 354 ? 48.776 8.543 -111.249 1.00 82.69 354 ASP A O 1
ATOM 2797 N N . ILE A 1 355 ? 47.047 9.132 -109.954 1.00 82.19 355 ILE A N 1
ATOM 2798 C CA . ILE A 1 355 ? 46.020 8.985 -110.998 1.00 82.19 355 ILE A CA 1
ATOM 2799 C C . ILE A 1 355 ? 46.192 10.048 -112.090 1.00 82.19 355 ILE A C 1
ATOM 2801 O O . ILE A 1 355 ? 46.125 9.714 -113.273 1.00 82.19 355 ILE A O 1
ATOM 2805 N N . GLU A 1 356 ? 46.465 11.299 -111.719 1.00 83.19 356 GLU A N 1
ATOM 2806 C CA . GLU A 1 356 ? 46.733 12.403 -112.646 1.00 83.19 356 GLU A CA 1
ATOM 2807 C C . GLU A 1 356 ? 47.951 12.099 -113.528 1.00 83.19 356 GLU A C 1
ATOM 2809 O O . GLU A 1 356 ? 47.821 12.099 -114.754 1.00 83.19 356 GLU A O 1
ATOM 2814 N N . LEU A 1 357 ? 49.089 11.718 -112.934 1.00 82.88 357 LEU A N 1
ATOM 2815 C CA . LEU A 1 357 ? 50.300 11.321 -113.662 1.00 82.88 357 LEU A CA 1
ATOM 2816 C C . LEU A 1 357 ? 50.049 10.141 -114.613 1.00 82.88 357 LEU A C 1
ATOM 2818 O O . LEU A 1 357 ? 50.458 10.186 -115.774 1.00 82.88 357 LEU A O 1
ATOM 2822 N N . ASN A 1 358 ? 49.337 9.103 -114.164 1.00 80.50 358 ASN A N 1
ATOM 2823 C CA . ASN A 1 358 ? 48.965 7.983 -115.034 1.00 80.50 358 ASN A CA 1
ATOM 2824 C C . ASN A 1 358 ? 48.034 8.426 -116.180 1.00 80.50 358 ASN A C 1
ATOM 2826 O O . ASN A 1 358 ? 48.185 7.956 -117.309 1.00 80.50 358 ASN A O 1
ATOM 2830 N N . SER A 1 359 ? 47.115 9.365 -115.929 1.00 78.94 359 SER A N 1
ATOM 2831 C CA . SER A 1 359 ? 46.237 9.921 -116.966 1.00 78.94 359 SER A CA 1
ATOM 2832 C C . SER A 1 359 ? 47.008 10.747 -118.004 1.00 78.94 359 SER A C 1
ATOM 2834 O O . SER A 1 359 ? 46.705 10.667 -119.195 1.00 78.94 359 SER A O 1
ATOM 2836 N N . GLU A 1 360 ? 48.054 11.475 -117.597 1.00 82.50 360 GLU A N 1
ATOM 2837 C CA . GLU A 1 360 ? 48.935 12.201 -118.516 1.00 82.50 360 GLU A CA 1
ATOM 2838 C C . GLU A 1 360 ? 49.805 11.254 -119.348 1.00 82.50 360 GLU A C 1
ATOM 2840 O O . GLU A 1 360 ? 49.933 11.445 -120.559 1.00 82.50 360 GLU A O 1
ATOM 2845 N N . VAL A 1 361 ? 50.348 10.196 -118.736 1.00 83.88 361 VAL A N 1
ATOM 2846 C CA . VAL A 1 361 ? 51.110 9.152 -119.439 1.00 83.88 361 VAL A CA 1
ATOM 2847 C C . VAL A 1 361 ? 50.242 8.464 -120.496 1.00 83.88 361 VAL A C 1
ATOM 2849 O O . VAL A 1 361 ? 50.671 8.335 -121.646 1.00 83.88 361 VAL A O 1
ATOM 2852 N N . GLU A 1 362 ? 49.003 8.089 -120.169 1.00 78.38 362 GLU A N 1
ATOM 2853 C CA . GLU A 1 362 ? 48.079 7.505 -121.148 1.00 78.38 362 GLU A CA 1
ATOM 2854 C C . GLU A 1 362 ? 47.570 8.526 -122.182 1.00 78.38 362 GLU A C 1
ATOM 2856 O O . GLU A 1 362 ? 47.428 8.172 -123.356 1.00 78.38 362 GLU A O 1
ATOM 2861 N N . ARG A 1 363 ? 47.405 9.814 -121.833 1.00 80.81 363 ARG A N 1
ATOM 2862 C CA . ARG A 1 363 ? 47.138 10.887 -122.817 1.00 80.81 363 ARG A CA 1
ATOM 2863 C C . ARG A 1 363 ? 48.277 10.984 -123.834 1.00 80.81 363 ARG A C 1
ATOM 2865 O O . ARG A 1 363 ? 48.022 10.975 -125.038 1.00 80.81 363 ARG A O 1
ATOM 2872 N N . LEU A 1 364 ? 49.528 11.006 -123.371 1.00 81.56 364 LEU A N 1
ATOM 2873 C CA . LEU A 1 364 ? 50.721 11.031 -124.224 1.00 81.56 364 LEU A CA 1
ATOM 2874 C C . LEU A 1 364 ? 50.843 9.757 -125.076 1.00 81.56 364 LEU A C 1
ATOM 2876 O O . LEU A 1 364 ? 51.193 9.837 -126.255 1.00 81.56 364 LEU A O 1
ATOM 2880 N N . ARG A 1 365 ? 50.499 8.586 -124.526 1.00 81.19 365 ARG A N 1
ATOM 2881 C CA . ARG A 1 365 ? 50.447 7.307 -125.256 1.00 81.19 365 ARG A CA 1
ATOM 2882 C C . ARG A 1 365 ? 49.404 7.339 -126.378 1.00 81.19 365 ARG A C 1
ATOM 2884 O O . ARG A 1 365 ? 49.706 6.956 -127.512 1.00 81.19 365 ARG A O 1
ATOM 2891 N N . CYS A 1 366 ? 48.214 7.868 -126.092 1.00 78.12 366 CYS A N 1
ATOM 2892 C CA . CYS A 1 366 ? 47.145 8.083 -127.065 1.00 78.12 366 CYS A CA 1
ATOM 2893 C C . CYS A 1 366 ? 47.540 9.105 -128.142 1.00 78.12 366 CYS A C 1
ATOM 2895 O O . CYS A 1 366 ? 47.282 8.879 -129.324 1.00 78.12 366 CYS A O 1
ATOM 2897 N N . GLU A 1 367 ? 48.221 10.195 -127.779 1.00 78.75 367 GLU A N 1
ATOM 2898 C CA . GLU A 1 367 ? 48.769 11.154 -128.743 1.00 78.75 367 GLU A CA 1
ATOM 2899 C C . GLU A 1 367 ? 49.832 10.530 -129.652 1.00 78.75 367 GLU A C 1
ATOM 2901 O O . GLU A 1 367 ? 49.794 10.744 -130.864 1.00 78.75 367 GLU A O 1
ATOM 2906 N N . GLN A 1 368 ? 50.760 9.732 -129.115 1.00 79.62 368 GLN A N 1
ATOM 2907 C CA . GLN A 1 368 ? 51.758 9.031 -129.929 1.00 79.62 368 GLN A CA 1
ATOM 2908 C C . GLN A 1 368 ? 51.108 8.039 -130.900 1.00 79.62 368 GLN A C 1
ATOM 2910 O O . GLN A 1 368 ? 51.506 7.976 -132.064 1.00 79.62 368 GLN A O 1
ATOM 2915 N N . LEU A 1 369 ? 50.092 7.292 -130.456 1.00 78.19 369 LEU A N 1
ATOM 2916 C CA . LEU A 1 369 ? 49.294 6.431 -131.334 1.00 78.19 369 LEU A CA 1
ATOM 2917 C C . LEU A 1 369 ? 48.586 7.254 -132.415 1.00 78.19 369 LEU A C 1
ATOM 2919 O O . LEU A 1 369 ? 48.701 6.930 -133.595 1.00 78.19 369 LEU A O 1
ATOM 2923 N N . ARG A 1 370 ? 47.937 8.366 -132.052 1.00 78.50 370 ARG A N 1
ATOM 2924 C CA . ARG A 1 370 ? 47.273 9.272 -133.002 1.00 78.50 370 ARG A CA 1
ATOM 2925 C C . ARG A 1 370 ? 48.247 9.826 -134.044 1.00 78.50 370 ARG A C 1
ATOM 2927 O O . ARG A 1 370 ? 47.918 9.807 -135.224 1.00 78.50 370 ARG A O 1
ATOM 2934 N N . ARG A 1 371 ? 49.457 10.241 -133.648 1.00 78.75 371 ARG A N 1
ATOM 2935 C CA . ARG A 1 371 ? 50.519 10.692 -134.570 1.00 78.75 371 ARG A CA 1
ATOM 2936 C C . ARG A 1 371 ? 50.985 9.562 -135.500 1.00 78.75 371 ARG A C 1
ATOM 2938 O O . ARG A 1 371 ? 51.096 9.788 -136.699 1.00 78.75 371 ARG A O 1
ATOM 2945 N N . LYS A 1 372 ? 51.164 8.332 -134.997 1.00 77.38 372 LYS A N 1
ATOM 2946 C CA . LYS A 1 372 ? 51.488 7.150 -135.827 1.00 77.38 372 LYS A CA 1
ATOM 2947 C C . LYS A 1 372 ? 50.377 6.809 -136.829 1.00 77.38 372 LYS A C 1
ATOM 2949 O O . LYS A 1 372 ? 50.675 6.471 -137.971 1.00 77.38 372 LYS A O 1
ATOM 2954 N N . HIS A 1 373 ? 49.108 6.913 -136.430 1.00 77.56 373 HIS A N 1
ATOM 2955 C CA . HIS A 1 373 ? 47.968 6.684 -137.322 1.00 77.56 373 HIS A CA 1
ATOM 2956 C C . HIS A 1 373 ? 47.805 7.791 -138.371 1.00 77.56 373 HIS A C 1
ATOM 2958 O O . HIS A 1 373 ? 47.546 7.469 -139.527 1.00 77.56 373 HIS A O 1
ATOM 2964 N N . LEU A 1 374 ? 48.012 9.061 -138.001 1.00 77.69 374 LEU A N 1
ATOM 2965 C CA . LEU A 1 374 ? 48.038 10.184 -138.943 1.00 77.69 374 LEU A CA 1
ATOM 2966 C C . LEU A 1 374 ? 49.159 10.011 -139.972 1.00 77.69 374 LEU A C 1
ATOM 2968 O O . LEU A 1 374 ? 48.878 10.026 -141.162 1.00 77.69 374 LEU A O 1
ATOM 2972 N N . HIS A 1 375 ? 50.385 9.717 -139.537 1.00 77.69 375 HIS A N 1
ATOM 2973 C CA . HIS A 1 375 ? 51.502 9.512 -140.460 1.00 77.69 375 HIS A CA 1
ATOM 2974 C C . HIS A 1 375 ? 51.309 8.295 -141.382 1.00 77.69 375 HIS A C 1
ATOM 2976 O O . HIS A 1 375 ? 51.625 8.334 -142.568 1.00 77.69 375 HIS A O 1
ATOM 2982 N N . LYS A 1 376 ? 50.692 7.215 -140.882 1.00 78.38 376 LYS A N 1
ATOM 2983 C CA . LYS A 1 376 ? 50.297 6.088 -141.738 1.00 78.38 376 LYS A CA 1
ATOM 2984 C C . LYS A 1 376 ? 49.207 6.475 -142.749 1.00 78.38 376 LYS A C 1
ATOM 2986 O O . LYS A 1 376 ? 49.208 5.946 -143.856 1.00 78.38 376 LYS A O 1
ATOM 2991 N N . ALA A 1 377 ? 48.299 7.387 -142.398 1.00 74.31 377 ALA A N 1
ATOM 2992 C CA . ALA A 1 377 ? 47.305 7.925 -143.325 1.00 74.31 377 ALA A CA 1
ATOM 2993 C C . ALA A 1 377 ? 47.923 8.884 -144.361 1.00 74.31 377 ALA A C 1
ATOM 2995 O O . ALA A 1 377 ? 47.497 8.861 -145.511 1.00 74.31 377 ALA A O 1
ATOM 2996 N N . GLU A 1 378 ? 48.950 9.660 -143.996 1.00 74.81 378 GLU A N 1
ATOM 2997 C CA . GLU A 1 378 ? 49.746 10.474 -144.930 1.00 74.81 378 GLU A CA 1
ATOM 2998 C C . GLU A 1 378 ? 50.405 9.584 -145.993 1.00 74.81 378 GLU A C 1
ATOM 3000 O O . GLU A 1 378 ? 50.148 9.778 -147.179 1.00 74.81 378 GLU A O 1
ATOM 3005 N N . ILE A 1 379 ? 51.140 8.542 -145.582 1.00 75.12 379 ILE A N 1
ATOM 3006 C CA . ILE A 1 379 ? 51.778 7.575 -146.498 1.00 75.12 379 ILE A CA 1
ATOM 3007 C C . ILE A 1 379 ? 50.738 6.925 -147.427 1.00 75.12 379 ILE A C 1
ATOM 3009 O O . ILE A 1 379 ? 50.910 6.922 -148.644 1.00 75.12 379 ILE A O 1
ATOM 3013 N N . LEU A 1 380 ? 49.615 6.446 -146.877 1.00 74.38 380 LEU A N 1
ATOM 3014 C CA . LEU A 1 380 ? 48.521 5.875 -147.675 1.00 74.38 380 LEU A CA 1
ATOM 3015 C C . LEU A 1 380 ? 47.877 6.904 -148.625 1.00 74.38 380 LEU A C 1
ATOM 3017 O O . LEU A 1 380 ? 47.368 6.525 -149.678 1.00 74.38 380 LEU A O 1
ATOM 3021 N N . SER A 1 381 ? 47.900 8.199 -148.291 1.00 72.44 381 SER A N 1
ATOM 3022 C CA . SER A 1 381 ? 47.426 9.269 -149.178 1.00 72.44 381 SER A CA 1
ATOM 3023 C C . SER A 1 381 ? 48.411 9.572 -150.313 1.00 72.44 381 SER A C 1
ATOM 3025 O O . SER A 1 381 ? 47.977 9.865 -151.427 1.00 72.44 381 SER A O 1
ATOM 3027 N N . GLU A 1 382 ? 49.720 9.432 -150.082 1.00 72.69 382 GLU A N 1
ATOM 3028 C CA . GLU A 1 382 ? 50.738 9.556 -151.129 1.00 72.69 382 GLU A CA 1
ATOM 3029 C C . GLU A 1 382 ? 50.732 8.345 -152.070 1.00 72.69 382 GLU A C 1
ATOM 3031 O O . GLU A 1 382 ? 50.767 8.530 -153.288 1.00 72.69 382 GLU A O 1
ATOM 3036 N N . GLU A 1 383 ? 50.571 7.127 -151.542 1.00 70.69 383 GLU A N 1
ATOM 3037 C CA . GLU A 1 383 ? 50.302 5.928 -152.347 1.00 70.69 383 GLU A CA 1
ATOM 3038 C C . GLU A 1 383 ? 49.014 6.096 -153.167 1.00 70.69 383 GLU A C 1
ATOM 3040 O O . GLU A 1 383 ? 49.022 5.895 -154.382 1.00 70.69 383 GLU A O 1
ATOM 3045 N N . ALA A 1 384 ? 47.916 6.556 -152.554 1.00 70.75 384 ALA A N 1
ATOM 3046 C CA . ALA A 1 384 ? 46.674 6.845 -153.271 1.00 70.75 384 ALA A CA 1
ATOM 3047 C C . ALA A 1 384 ? 46.854 7.921 -154.358 1.00 70.75 384 ALA A C 1
ATOM 3049 O O . ALA A 1 384 ? 46.254 7.806 -155.429 1.00 70.75 384 ALA A O 1
ATOM 3050 N N . ARG A 1 385 ? 47.708 8.931 -154.139 1.00 70.00 385 ARG A N 1
ATOM 3051 C CA . ARG A 1 385 ? 48.055 9.944 -155.150 1.00 70.00 385 ARG A CA 1
ATOM 3052 C C . ARG A 1 385 ? 48.859 9.344 -156.308 1.00 70.00 385 ARG A C 1
ATOM 3054 O O . ARG A 1 385 ? 48.587 9.679 -157.459 1.00 70.00 385 ARG A O 1
ATOM 3061 N N . LEU A 1 386 ? 49.798 8.437 -156.034 1.00 66.88 386 LEU A N 1
ATOM 3062 C CA . LEU A 1 386 ? 50.548 7.703 -157.063 1.00 66.88 386 LEU A CA 1
ATOM 3063 C C . LEU A 1 386 ? 49.622 6.790 -157.885 1.00 66.88 386 LEU A C 1
ATOM 3065 O O . LEU A 1 386 ? 49.675 6.805 -159.116 1.00 66.88 386 LEU A O 1
ATOM 3069 N N . PHE A 1 387 ? 48.696 6.075 -157.238 1.00 65.75 387 PHE A N 1
ATOM 3070 C CA . PHE A 1 387 ? 47.665 5.305 -157.940 1.00 65.75 387 PHE A CA 1
ATOM 3071 C C . PHE A 1 387 ? 46.721 6.204 -158.755 1.00 65.75 387 PHE A C 1
ATOM 3073 O O . PHE A 1 387 ? 46.385 5.854 -159.885 1.00 65.75 387 PHE A O 1
ATOM 3080 N N . GLN A 1 388 ? 46.344 7.388 -158.259 1.00 63.47 388 GLN A N 1
ATOM 3081 C CA . GLN A 1 388 ? 45.574 8.369 -159.037 1.00 63.47 388 GLN A CA 1
ATOM 3082 C C . GLN A 1 388 ? 46.342 8.893 -160.260 1.00 63.47 388 GLN A C 1
ATOM 3084 O O . GLN A 1 388 ? 45.732 9.062 -161.315 1.00 63.47 388 GLN A O 1
ATOM 3089 N N . GLN A 1 389 ? 47.659 9.099 -160.165 1.00 64.31 389 GLN A N 1
ATOM 3090 C CA . GLN A 1 389 ? 48.495 9.476 -161.313 1.00 64.31 389 GLN A CA 1
ATOM 3091 C C . GLN A 1 389 ? 48.567 8.350 -162.359 1.00 64.31 389 GLN A C 1
ATOM 3093 O O . GLN A 1 389 ? 48.372 8.613 -163.546 1.00 64.31 389 GLN A O 1
ATOM 3098 N N . GLY A 1 390 ? 48.730 7.091 -161.934 1.00 60.31 390 GLY A N 1
ATOM 3099 C CA . GLY A 1 390 ? 48.657 5.928 -162.831 1.00 60.31 390 GLY A CA 1
ATOM 3100 C C . GLY A 1 390 ? 47.285 5.764 -163.503 1.00 60.31 390 GLY A C 1
ATOM 3101 O O . GLY A 1 390 ? 47.202 5.510 -164.705 1.00 60.31 390 GLY A O 1
ATOM 3102 N N . ILE A 1 391 ? 46.197 5.985 -162.757 1.00 60.53 391 ILE A N 1
ATOM 3103 C CA . ILE A 1 391 ? 44.826 5.997 -163.292 1.00 60.53 391 ILE A CA 1
ATOM 3104 C C . ILE A 1 391 ? 44.625 7.156 -164.280 1.00 60.53 391 ILE A C 1
ATOM 3106 O O . ILE A 1 391 ? 43.947 6.969 -165.287 1.00 60.53 391 ILE A O 1
ATOM 3110 N N . GLY A 1 392 ? 45.224 8.327 -164.035 1.00 60.06 392 GLY A N 1
ATOM 3111 C CA . GLY A 1 392 ? 45.217 9.466 -164.959 1.00 60.06 392 GLY A CA 1
ATOM 3112 C C . GLY A 1 392 ? 45.841 9.121 -166.313 1.00 60.06 392 GLY A C 1
ATOM 3113 O O . GLY A 1 392 ? 45.191 9.281 -167.344 1.00 60.06 392 GLY A O 1
ATOM 3114 N N . PHE A 1 393 ? 47.041 8.535 -166.295 1.00 57.31 393 PHE A N 1
ATOM 3115 C CA . PHE A 1 393 ? 47.777 8.117 -167.496 1.00 57.31 393 PHE A CA 1
ATOM 3116 C C . PHE A 1 393 ? 46.996 7.087 -168.342 1.00 57.31 393 PHE A C 1
ATOM 3118 O O . PHE A 1 393 ? 46.966 7.150 -169.574 1.00 57.31 393 PHE A O 1
ATOM 3125 N N . LEU A 1 394 ? 46.292 6.161 -167.679 1.00 56.31 394 LEU A N 1
ATOM 3126 C CA . LEU A 1 394 ? 45.390 5.204 -168.334 1.00 56.31 394 LEU A CA 1
ATOM 3127 C C . LEU A 1 394 ? 44.093 5.853 -168.851 1.00 56.31 394 LEU A C 1
ATOM 3129 O O . LEU A 1 394 ? 43.545 5.395 -169.854 1.00 56.31 394 LEU A O 1
ATOM 3133 N N . ARG A 1 395 ? 43.606 6.922 -168.207 1.00 52.66 395 ARG A N 1
ATOM 3134 C CA . ARG A 1 395 ? 42.410 7.668 -168.633 1.00 52.66 395 ARG A CA 1
ATOM 3135 C C . ARG A 1 395 ? 42.641 8.426 -169.934 1.00 52.66 395 ARG A C 1
ATOM 3137 O O . ARG A 1 395 ? 41.809 8.327 -170.832 1.00 52.66 395 ARG A O 1
ATOM 3144 N N . GLU A 1 396 ? 43.765 9.129 -170.043 1.00 50.19 396 GLU A N 1
ATOM 3145 C CA . GLU A 1 396 ? 44.143 9.879 -171.251 1.00 50.19 396 GLU A CA 1
ATOM 3146 C C . GLU A 1 396 ? 44.420 8.941 -172.438 1.00 50.19 396 GLU A C 1
ATOM 3148 O O . GLU A 1 396 ? 44.081 9.256 -173.576 1.00 50.19 396 GLU A O 1
ATOM 3153 N N . SER A 1 397 ? 44.930 7.734 -172.167 1.00 48.22 397 SER A N 1
ATOM 3154 C CA . SER A 1 397 ? 45.209 6.715 -173.191 1.00 48.22 397 SER A CA 1
ATOM 3155 C C . SER A 1 397 ? 43.959 6.080 -173.829 1.00 48.22 397 SER A C 1
ATOM 3157 O O . SER A 1 397 ? 44.076 5.452 -174.879 1.00 48.22 397 SER A O 1
ATOM 3159 N N . TYR A 1 398 ? 42.771 6.209 -173.218 1.00 42.19 398 TYR A N 1
ATOM 3160 C CA . TYR A 1 398 ? 41.525 5.578 -173.695 1.00 42.19 398 TYR A CA 1
ATOM 3161 C C . TYR A 1 398 ? 40.319 6.532 -173.814 1.00 42.19 398 TYR A C 1
ATOM 3163 O O . TYR A 1 398 ? 39.226 6.106 -174.197 1.00 42.19 398 TYR A O 1
ATOM 3171 N N . SER A 1 399 ? 40.487 7.837 -173.579 1.00 35.69 399 SER A N 1
ATOM 3172 C CA . SER A 1 399 ? 39.439 8.849 -173.781 1.00 35.69 399 SER A CA 1
ATOM 3173 C C . SER A 1 399 ? 39.321 9.300 -175.247 1.00 35.69 399 SER A C 1
ATOM 3175 O O . SER A 1 399 ? 39.530 10.469 -175.564 1.00 35.69 399 SER A O 1
ATOM 3177 N N . GLY A 1 400 ? 38.994 8.370 -176.150 1.00 43.09 400 GLY A N 1
ATOM 3178 C CA . GLY A 1 400 ? 38.897 8.640 -177.594 1.00 43.09 400 GLY A CA 1
ATOM 3179 C C . GLY A 1 400 ? 37.514 8.456 -178.225 1.00 43.09 400 GLY A C 1
ATOM 3180 O O . GLY A 1 400 ? 37.309 8.913 -179.349 1.00 43.09 400 GLY A O 1
ATOM 3181 N N . PHE A 1 401 ? 36.565 7.772 -177.566 1.00 39.44 401 PHE A N 1
ATOM 3182 C CA . PHE A 1 401 ? 35.367 7.291 -178.264 1.00 39.44 401 PHE A CA 1
ATOM 3183 C C . PHE A 1 401 ? 34.070 7.200 -177.440 1.00 39.44 401 PHE A C 1
ATOM 3185 O O . PHE A 1 401 ? 34.041 7.115 -176.217 1.00 39.44 401 PHE A O 1
ATOM 3192 N N . GLN A 1 402 ? 32.990 7.210 -178.218 1.00 34.50 402 GLN A N 1
ATOM 3193 C CA . GLN A 1 402 ? 31.578 6.920 -177.944 1.00 34.50 402 GLN A CA 1
ATOM 3194 C C . GLN A 1 402 ? 31.350 5.612 -177.137 1.00 34.50 402 GLN A C 1
ATOM 3196 O O . GLN A 1 402 ? 32.188 4.723 -177.202 1.00 34.50 402 GLN A O 1
ATOM 3201 N N . ARG A 1 403 ? 30.218 5.346 -176.452 1.00 34.97 403 ARG A N 1
ATOM 3202 C CA . ARG A 1 403 ? 28.931 6.064 -176.249 1.00 34.97 403 ARG A CA 1
ATOM 3203 C C . ARG A 1 403 ? 28.121 5.394 -175.106 1.00 34.97 403 ARG A C 1
ATOM 3205 O O . ARG A 1 403 ? 28.348 4.237 -174.790 1.00 34.97 403 ARG A O 1
ATOM 3212 N N . THR A 1 404 ? 27.126 6.114 -174.574 1.00 36.59 404 THR A N 1
ATOM 3213 C CA . THR A 1 404 ? 25.839 5.661 -173.965 1.00 36.59 404 THR A CA 1
ATOM 3214 C C . THR A 1 404 ? 25.599 4.183 -173.569 1.00 36.59 404 THR A C 1
ATOM 3216 O O . THR A 1 404 ? 25.557 3.329 -174.446 1.00 36.59 404 THR A O 1
ATOM 3219 N N . VAL A 1 405 ? 25.165 3.945 -172.316 1.00 38.97 405 VAL A N 1
ATOM 3220 C CA . VAL A 1 405 ? 24.089 3.009 -171.854 1.00 38.97 405 VAL A CA 1
ATOM 3221 C C . VAL A 1 405 ? 23.963 3.199 -170.322 1.00 38.97 405 VAL A C 1
ATOM 3223 O O . VAL A 1 405 ? 24.971 3.211 -169.632 1.00 38.97 405 VAL A O 1
ATOM 3226 N N . LYS A 1 406 ? 22.846 3.702 -169.770 1.00 36.88 406 LYS A N 1
ATOM 3227 C CA . LYS A 1 406 ? 21.547 3.063 -169.433 1.00 36.88 406 LYS A CA 1
ATOM 3228 C C . LYS A 1 406 ? 21.574 2.065 -168.250 1.00 36.88 406 LYS A C 1
ATOM 3230 O O . LYS A 1 406 ? 22.062 0.958 -168.392 1.00 36.88 406 LYS A O 1
ATOM 3235 N N . ALA A 1 407 ? 20.866 2.462 -167.182 1.00 36.12 407 ALA A N 1
ATOM 3236 C CA . ALA A 1 407 ? 20.099 1.657 -166.211 1.00 36.12 407 ALA A CA 1
ATOM 3237 C C . ALA A 1 407 ? 20.784 0.566 -165.349 1.00 36.12 407 ALA A C 1
ATOM 3239 O O . ALA A 1 407 ? 21.139 -0.500 -165.836 1.00 36.12 407 ALA A O 1
ATOM 3240 N N . SER A 1 408 ? 20.752 0.765 -164.021 1.00 39.28 408 SER A N 1
ATOM 3241 C CA . SER A 1 408 ? 20.541 -0.298 -163.015 1.00 39.28 408 SER A CA 1
ATOM 3242 C C . SER A 1 408 ? 19.974 0.311 -161.701 1.00 39.28 408 SER A C 1
ATOM 3244 O O . SER A 1 408 ? 20.113 1.528 -161.534 1.00 39.28 408 SER A O 1
ATOM 3246 N N . PRO A 1 409 ? 19.275 -0.432 -160.809 1.00 48.56 409 PRO A N 1
ATOM 3247 C CA . PRO A 1 409 ? 18.383 0.166 -159.800 1.00 48.56 409 PRO A CA 1
ATOM 3248 C C . PRO A 1 409 ? 18.807 0.041 -158.312 1.00 48.56 409 PRO A C 1
ATOM 3250 O O . PRO A 1 409 ? 19.740 -0.666 -157.948 1.00 48.56 409 PRO A O 1
ATOM 3253 N N . ARG A 1 410 ? 18.012 0.710 -157.455 1.00 40.19 410 ARG A N 1
ATOM 3254 C CA . ARG A 1 410 ? 17.646 0.357 -156.052 1.00 40.19 410 ARG A CA 1
ATOM 3255 C C . ARG A 1 410 ? 17.408 -1.161 -155.830 1.00 40.19 410 ARG A C 1
ATOM 3257 O O . ARG A 1 410 ? 17.086 -1.822 -156.816 1.00 40.19 410 ARG A O 1
ATOM 3264 N N . PRO A 1 411 ? 17.256 -1.668 -154.575 1.00 55.34 411 PRO A N 1
ATOM 3265 C CA . PRO A 1 411 ? 17.515 -1.125 -153.215 1.00 55.34 411 PRO A CA 1
ATOM 3266 C C . PRO A 1 411 ? 18.456 -2.142 -152.467 1.00 55.34 411 PRO A C 1
ATOM 3268 O O . PRO A 1 411 ? 19.365 -2.590 -153.163 1.00 55.34 411 PRO A O 1
ATOM 3271 N N . PRO A 1 412 ? 18.331 -2.610 -151.187 1.00 52.84 412 PRO A N 1
ATOM 3272 C CA . PRO A 1 412 ? 17.546 -2.240 -149.984 1.00 52.84 412 PRO A CA 1
ATOM 3273 C C . PRO A 1 412 ? 18.425 -2.079 -148.693 1.00 52.84 412 PRO A C 1
ATOM 3275 O O . PRO A 1 412 ? 19.635 -1.921 -148.831 1.00 52.84 412 PRO A O 1
ATOM 3278 N N . PRO A 1 413 ? 17.863 -2.006 -147.456 1.00 60.72 413 PRO A N 1
ATOM 3279 C CA . PRO A 1 413 ? 18.607 -1.658 -146.229 1.00 60.72 413 PRO A CA 1
ATOM 3280 C C . PRO A 1 413 ? 18.872 -2.880 -145.309 1.00 60.72 413 PRO A C 1
ATOM 3282 O O . PRO A 1 413 ? 18.860 -4.008 -145.790 1.00 60.72 413 PRO A O 1
ATOM 3285 N N . VAL A 1 414 ? 19.026 -2.631 -143.990 1.00 37.88 414 VAL A N 1
ATOM 3286 C CA . VAL A 1 414 ? 19.215 -3.575 -142.850 1.00 37.88 414 VAL A CA 1
ATOM 3287 C C . VAL A 1 414 ? 20.515 -4.420 -142.868 1.00 37.88 414 VAL A C 1
ATOM 3289 O O . VAL A 1 414 ? 21.162 -4.489 -143.909 1.00 37.88 414 VAL A O 1
ATOM 3292 N N . PRO A 1 415 ? 20.952 -5.041 -141.740 1.00 45.94 415 PRO A N 1
ATOM 3293 C CA . PRO A 1 415 ? 20.367 -5.051 -140.388 1.00 45.94 415 PRO A CA 1
ATOM 3294 C C . PRO A 1 415 ? 21.283 -4.631 -139.218 1.00 45.94 415 PRO A C 1
ATOM 3296 O O . PRO A 1 415 ? 22.505 -4.715 -139.249 1.00 45.94 415 PRO A O 1
ATOM 3299 N N . ASN A 1 416 ? 20.605 -4.297 -138.119 1.00 43.66 416 ASN A N 1
ATOM 3300 C CA . ASN A 1 416 ? 21.063 -4.446 -136.736 1.00 43.66 416 ASN A CA 1
ATOM 3301 C C . ASN A 1 416 ? 21.703 -5.825 -136.468 1.00 43.66 416 ASN A C 1
ATOM 3303 O O . ASN A 1 416 ? 21.036 -6.839 -136.664 1.00 43.66 416 ASN A O 1
ATOM 3307 N N . TYR A 1 417 ? 22.908 -5.842 -135.890 1.00 46.91 417 TYR A N 1
ATOM 3308 C CA . TYR A 1 417 ? 23.385 -6.955 -135.069 1.00 46.91 417 TYR A CA 1
ATOM 3309 C C . TYR A 1 417 ? 24.168 -6.457 -133.844 1.00 46.91 417 TYR A C 1
ATOM 3311 O O . TYR A 1 417 ? 25.169 -5.769 -133.993 1.00 46.91 417 TYR A O 1
ATOM 3319 N N . ALA A 1 418 ? 23.676 -6.886 -132.673 1.00 32.12 418 ALA A N 1
ATOM 3320 C CA . ALA A 1 418 ? 24.395 -7.560 -131.578 1.00 32.12 418 ALA A CA 1
ATOM 3321 C C . ALA A 1 418 ? 25.581 -6.827 -130.883 1.00 32.12 418 ALA A C 1
ATOM 3323 O O . ALA A 1 418 ? 26.467 -6.291 -131.529 1.00 32.12 418 ALA A O 1
ATOM 3324 N N . SER A 1 419 ? 25.647 -6.721 -129.542 1.00 36.03 419 SER A N 1
ATOM 3325 C CA . SER A 1 419 ? 25.645 -7.801 -128.519 1.00 36.03 419 SER A CA 1
ATOM 3326 C C . SER A 1 419 ? 26.878 -8.711 -128.676 1.00 36.03 419 SER A C 1
ATOM 3328 O O . SER A 1 419 ? 27.074 -9.225 -129.778 1.00 36.03 419 SER A O 1
ATOM 3330 N N . PRO A 1 420 ? 27.726 -8.916 -127.637 1.00 46.47 420 PRO A N 1
ATOM 3331 C CA . PRO A 1 420 ? 27.334 -9.704 -126.453 1.00 46.47 420 PRO A CA 1
ATOM 3332 C C . PRO A 1 420 ? 27.955 -9.299 -125.085 1.00 46.47 420 PRO A C 1
ATOM 3334 O O . PRO A 1 420 ? 28.744 -8.365 -124.998 1.00 46.47 420 PRO A O 1
ATOM 3337 N N . TYR A 1 421 ? 27.621 -10.097 -124.052 1.00 44.00 421 TYR A N 1
ATOM 3338 C CA . TYR A 1 421 ? 28.082 -10.109 -122.644 1.00 44.00 421 TYR A CA 1
ATOM 3339 C C . TYR A 1 421 ? 27.595 -8.945 -121.756 1.00 44.00 421 TYR A C 1
ATOM 3341 O O . TYR A 1 421 ? 27.864 -7.787 -122.046 1.00 44.00 421 TYR A O 1
ATOM 3349 N N . THR A 1 422 ? 26.891 -9.111 -120.622 1.00 39.03 422 THR A N 1
ATOM 3350 C CA . THR A 1 422 ? 26.270 -10.264 -119.906 1.00 39.03 422 THR A CA 1
ATOM 3351 C C . THR A 1 422 ? 27.149 -11.417 -119.367 1.00 39.03 422 THR A C 1
ATOM 3353 O O . THR A 1 422 ? 27.951 -11.984 -120.088 1.00 39.03 422 THR A O 1
ATOM 3356 N N . ALA A 1 423 ? 26.882 -11.829 -118.109 1.00 34.88 423 ALA A N 1
ATOM 3357 C CA . ALA A 1 423 ? 27.453 -12.973 -117.350 1.00 34.88 423 ALA A CA 1
ATOM 3358 C C . ALA A 1 423 ? 28.979 -12.911 -117.064 1.00 34.88 423 ALA A C 1
ATOM 3360 O O . ALA A 1 423 ? 29.792 -13.032 -117.965 1.00 34.88 423 ALA A O 1
ATOM 3361 N N . HIS A 1 424 ? 29.465 -12.735 -115.828 1.00 41.00 424 HIS A N 1
ATOM 3362 C CA . HIS A 1 424 ? 29.230 -13.524 -114.603 1.00 41.00 424 HIS A CA 1
ATOM 3363 C C . HIS A 1 424 ? 29.279 -12.619 -113.343 1.00 41.00 424 HIS A C 1
ATOM 3365 O O . HIS A 1 424 ? 29.997 -11.630 -113.353 1.00 41.00 424 HIS A O 1
ATOM 3371 N N . ALA A 1 425 ? 28.568 -12.801 -112.221 1.00 34.50 425 ALA A N 1
ATOM 3372 C CA . ALA A 1 425 ? 27.877 -13.930 -111.572 1.00 34.50 425 ALA A CA 1
ATOM 3373 C C . ALA A 1 425 ? 28.673 -14.726 -110.496 1.00 34.50 425 ALA A C 1
ATOM 3375 O O . ALA A 1 425 ? 29.190 -15.804 -110.783 1.00 34.50 425 ALA A O 1
ATOM 3376 N N . ARG A 1 426 ? 28.503 -14.275 -109.231 1.00 37.72 426 ARG A N 1
ATOM 3377 C CA . ARG A 1 426 ? 28.468 -15.026 -107.938 1.00 37.72 426 ARG A CA 1
ATOM 3378 C C . ARG A 1 426 ? 29.780 -15.329 -107.171 1.00 37.72 426 ARG A C 1
ATOM 3380 O O . ARG A 1 426 ? 30.772 -15.702 -107.778 1.00 37.72 426 ARG A O 1
ATOM 3387 N N . LYS A 1 427 ? 29.624 -15.391 -105.822 1.00 39.41 427 LYS A N 1
ATOM 3388 C CA . LYS A 1 427 ? 30.508 -15.977 -104.763 1.00 39.41 427 LYS A CA 1
ATOM 3389 C C . LYS A 1 427 ? 31.809 -15.181 -104.477 1.00 39.41 427 LYS A C 1
ATOM 3391 O O . LYS A 1 427 ? 32.366 -14.645 -105.418 1.00 39.41 427 LYS A O 1
ATOM 3396 N N . LEU A 1 428 ? 32.355 -15.028 -103.253 1.00 42.75 428 LEU A N 1
ATOM 3397 C CA . LEU A 1 428 ? 32.110 -15.477 -101.846 1.00 42.75 428 LEU A CA 1
ATOM 3398 C C . LEU A 1 428 ? 32.519 -14.324 -100.860 1.00 42.75 428 LEU A C 1
ATOM 3400 O O . LEU A 1 428 ? 33.142 -13.383 -101.330 1.00 42.75 428 LEU A O 1
ATOM 3404 N N . VAL A 1 429 ? 32.385 -14.361 -99.515 1.00 41.34 429 VAL A N 1
ATOM 3405 C CA . VAL A 1 429 ? 31.281 -14.707 -98.568 1.00 41.34 429 VAL A CA 1
ATOM 3406 C C . VAL A 1 429 ? 31.737 -14.399 -97.105 1.00 41.34 429 VAL A C 1
ATOM 3408 O O . VAL A 1 429 ? 32.902 -14.654 -96.823 1.00 41.34 429 VAL A O 1
ATOM 3411 N N . ARG A 1 430 ? 30.831 -13.991 -96.176 1.00 39.94 430 ARG A N 1
ATOM 3412 C CA . ARG A 1 430 ? 31.057 -13.754 -94.700 1.00 39.94 430 ARG A CA 1
ATOM 3413 C C . ARG A 1 430 ? 32.028 -12.595 -94.333 1.00 39.94 430 ARG A C 1
ATOM 3415 O O . ARG A 1 430 ? 32.789 -12.187 -95.196 1.00 39.94 430 ARG A O 1
ATOM 3422 N N . ALA A 1 431 ? 32.109 -12.044 -93.105 1.00 38.62 431 ALA A N 1
ATOM 3423 C CA . ALA A 1 431 ? 31.243 -11.881 -91.895 1.00 38.62 431 ALA A CA 1
ATOM 3424 C C . ALA A 1 431 ? 32.024 -10.996 -90.865 1.00 38.62 431 ALA A C 1
ATOM 3426 O O . ALA A 1 431 ? 33.206 -10.762 -91.101 1.00 38.62 431 ALA A O 1
ATOM 3427 N N . GLY A 1 432 ? 31.523 -10.524 -89.709 1.00 38.00 432 GLY A N 1
ATOM 3428 C CA . GLY A 1 432 ? 30.156 -10.450 -89.144 1.00 38.00 432 GLY A CA 1
ATOM 3429 C C . GLY A 1 432 ? 29.488 -9.090 -89.420 1.00 38.00 432 GLY A C 1
ATOM 3430 O O . GLY A 1 432 ? 29.679 -8.567 -90.514 1.00 38.00 432 GLY A O 1
ATOM 3431 N N . ALA A 1 433 ? 28.645 -8.471 -88.577 1.00 40.53 433 ALA A N 1
ATOM 3432 C CA . ALA A 1 433 ? 28.024 -8.834 -87.283 1.00 40.53 433 ALA A CA 1
ATOM 3433 C C . ALA A 1 433 ? 28.899 -8.923 -86.006 1.00 40.53 433 ALA A C 1
ATOM 3435 O O . ALA A 1 433 ? 29.472 -9.974 -85.764 1.00 40.53 433 ALA A O 1
ATOM 3436 N N . GLU A 1 434 ? 28.907 -7.845 -85.199 1.00 44.06 434 GLU A N 1
ATOM 3437 C CA . GLU A 1 434 ? 28.875 -7.742 -83.707 1.00 44.06 434 GLU A CA 1
ATOM 3438 C C . GLU A 1 434 ? 29.055 -6.239 -83.343 1.00 44.06 434 GLU A C 1
ATOM 3440 O O . GLU A 1 434 ? 29.853 -5.554 -83.972 1.00 44.06 434 GLU A O 1
ATOM 3445 N N . GLN A 1 435 ? 28.111 -5.570 -82.664 1.00 40.53 435 GLN A N 1
ATOM 3446 C CA . GLN A 1 435 ? 27.839 -5.511 -81.209 1.00 40.53 435 GLN A CA 1
ATOM 3447 C C . GLN A 1 435 ? 28.812 -4.646 -80.372 1.00 40.53 435 GLN A C 1
ATOM 3449 O O . GLN A 1 435 ? 29.752 -5.156 -79.780 1.00 40.53 435 GLN A O 1
ATOM 3454 N N . SER A 1 436 ? 28.502 -3.347 -80.247 1.00 40.56 436 SER A N 1
ATOM 3455 C CA . SER A 1 436 ? 28.304 -2.645 -78.956 1.00 40.56 436 SER A CA 1
ATOM 3456 C C . SER A 1 436 ? 27.586 -1.307 -79.248 1.00 40.56 436 SER A C 1
ATOM 3458 O O . SER A 1 436 ? 27.865 -0.728 -80.293 1.00 40.56 436 SER A O 1
ATOM 3460 N N . THR A 1 437 ? 26.598 -0.742 -78.539 1.00 45.47 437 THR A N 1
ATOM 3461 C CA . THR A 1 437 ? 26.118 -0.786 -77.136 1.00 45.47 437 THR A CA 1
ATOM 3462 C C . THR A 1 437 ? 27.048 -0.197 -76.077 1.00 45.47 437 THR A C 1
ATOM 3464 O O . THR A 1 437 ? 27.566 -0.915 -75.231 1.00 45.47 437 THR A O 1
ATOM 3467 N N . LEU A 1 438 ? 27.133 1.134 -76.075 1.00 43.72 438 LEU A N 1
ATOM 3468 C CA . LEU A 1 438 ? 27.182 1.968 -74.868 1.00 43.72 438 LEU A CA 1
ATOM 3469 C C . LEU A 1 438 ? 26.121 3.079 -75.057 1.00 43.72 438 LEU A C 1
ATOM 3471 O O . LEU A 1 438 ? 26.007 3.605 -76.166 1.00 43.72 438 LEU A O 1
ATOM 3475 N N . GLY A 1 439 ? 25.253 3.410 -74.097 1.00 43.50 439 GLY A N 1
ATOM 3476 C CA . GLY A 1 439 ? 25.152 2.902 -72.721 1.00 43.50 439 GLY A CA 1
ATOM 3477 C C . GLY A 1 439 ? 25.935 3.772 -71.762 1.00 43.50 439 GLY A C 1
ATOM 3478 O O . GLY A 1 439 ? 27.138 3.484 -71.624 1.00 43.50 439 GLY A O 1
#

Organism: Polarella glacialis (NCBI:txid89957)

pLDDT: mean 77.4, std 19.12, range [32.12, 98.12]

Foldseek 3Di:
DVVVVVVVLVVLVVVLVVLVVVLVVLVVVVPPCPDPDPPVVVVSVVVSVVSVVVNVVSVVVSPDDDPPVVPPPDPPPDVVVVVVVVVVVVVVVVVVVVVVVVVVVVVVVVVVVVVVVVVVVVVVVVVVVVVVVVVVVVVVVVVVVVVVVVVVVVVVVVVVVVVVVVVVVVVVVVVVVVVPPPDDDDPCPVVCVVVVVVVVVVVVVVVVVVVVVVVVVVVVVVVVVVVVVVVVVVVVVVVVVVVVVVVVVVVVVVVVVVVVVVVVVVVVVVVVVVVVVVVVVVVVVVVVVVVVVVVVVVVVVVVVVVVVVVVVVVVVVVVVVVVVVVVVVVVVVVVVVVVVVVVVVVVVVVVVVVVVVVVVVVVVVVVVVVVVVVVVVVVVVVVVVVVVVVVVVVCVVPPDDDDDDDDDDDDDDDDDDDDDDDDDDDDDDDDDDDDDDDD

Sequence (439 aa):
MLGYADHHHALLQAVARELNSVHAQMAEGIGDANCEDRDNAARLTVARSQVAAALKAVRCAVAKEVDASWMEGDVGADAGDLETLQEAATLRSSALRARDVAEAKLTALRGDKEELLLRLKDLAEQEVIAAEDQEAYFMEESEREENLLSQCKELERDTQNLRNQVISKGRRLDARWSLNHAFAQQRRSADRTKAKAIEDAEGAKMILSLKKITETHLKMREEERAEVQIANEADKKKLKERAETLRIEFEQICEGHQGQASELEAHIADLERNFEEGWNEGDCQLRQILEEQNRRAQQAIEKLEQELQAQSHILQANVDCLEETGEGDHHDLIEVGRAAEERMEAQLDAKRRDIELNSEVERLRCEQLRRKHLHKAEILSEEARLFQQGIGFLRESYSGFQRTVKASPRPPPVPNYASPYTAHARKLVRAGAEQSTLG

Secondary structure (DSSP, 8-state):
-HHHHHHHHHHHHHHHHHHHHHHHHHHHTTSS--SS-HHHHHHHHHHHHHHHHHHHHHHHHHTS---GGGGSS-----HHHHHHHHHHHHHHHHHHHHHHHHHHHHHHHHHHHHHHHHHHHHHHHHHHHHHHHHHHHHHHHHHHHHHHHHHHHHHHHHHHHHHHHHHHHHHHHHHHHHTTTTS-SSSHHHHHHHHHHHHHHHHHHHHHHHHHHHHHHHHHHHHHHHHHHHHHHHHHHHHHHHHHHHHHHHHHHHHHHHHHHHHHHHHHHHHHHHHHHHHHHHHHHHHHHHHHHHHHHHHHHHHHHHHHHHHHHHHHHHHHHHHHHHHHHHHHHHHHHHHHHHHHHHHHHHHHHHHHHHHHHHHHHHHHHHHHHHHHHHHHHHHHHHHHHHHHHHHHTTTT---------------------------------------

=== Feature glossary ===
The features interleaved in this record are:

— What the protein is —

Sequence gives the chain of amino acids in standard one-letter code (A=alanine, C=cysteine, …, Y=tyrosine), read N→C. It is the only feature that is directly encoded by the gene; all structural features are derived from the folded form of this sequence.

Database cross-references. InterPro integrates a dozen domain/family signature databases into unified entries with residue-range hits. GO terms attach function/process/location labels with evidence codes. CATH codes position the fold in a four-level structural taxonomy. Organism is the NCBI-taxonomy species name.

— Where its atoms are —

Atomic coordinates in PDBx/mmCIF format — the same representation the Protein Data Bank distributes. Each line of the _atom_site loop places one backbone atom in Cartesian space (units: ångströms, origin: arbitrary).

The six renders are orthographic views along the three Cartesian axes in both directions. Representation (cartoon, sticks, or surface) and color scheme (sequence-rainbow or by-chain) vary across proteins so the training set covers all the common visualization conventions.

— Local backbone conformation —

Eight-state secondary structure (DSSP): H is the canonical α-helix, G the tighter 3₁₀-helix, I the wider π-helix; E/B are β-structure, T and S are turns and bends, and '-' is everything else. DSSP derives these from the pattern of main-chain N–H···O=C hydrogen bonds, not from the sequence.

P-SEA three-state annotation labels each residue as helix, strand, or coil based purely on the geometry of the Cα trace. It serves as a fallback when the full backbone (and thus DSSP) is unavailable.

The φ/ψ torsion pair specifies the backbone conformation at each residue. φ rotates about the N–Cα bond, ψ about the Cα–C bond. Ster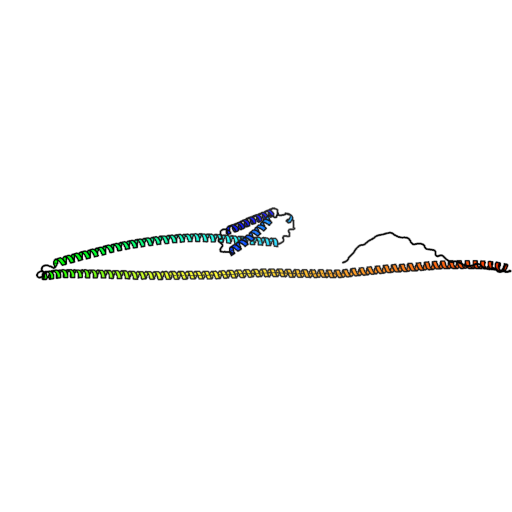ic clashes forbid most of the (φ, ψ) plane — the allowed regions (α-helix basin, β-sheet basin, left-handed helix) are the Ramachandran-allowed regions.

— Global shape and packing —

The geometric summary reports three shape descriptors. Rg (radius of gyration) measures how spread out the Cα atoms are about their centre of mass; compact globular proteins have small Rg, elongated or unfolded ones large. Cα contacts (<8 Å, |i−j|>4) count long-range residue pairs in spatial proximity — high for tightly packed folds, near zero for rods or random coil. The bounding-box extents give the protein's footprint along x, y, z in Å.

Solvent-accessible surface area (SASA) is the area in Å² traced out by the centre of a 1.4 Å probe sphere (a water molecule) rolled over the protein's van der Waals surface (Shrake–Rupley / Lee–Richards construction). Buried residues have near-zero SASA; fully exposed residues can exceed 200 Å². The total SASA scales roughly with the number of surface residues.

The contact map is a binary N×N matrix image: pixel (i, j) is dark where Cα_i and Cα_j are within 8 Å and |i−j|>4. Because the |i−j|>4 filter removes local helical contacts, off-diagonal stripes parallel to the main diagonal indicate parallel β-sheets; stripes perpendicular to it indicate antiparallel β-sheets. The Ramachandran plot scatters every residue's (φ, ψ) pair against the sterically allowed regions. The PAE heatmap renders the predicted-aligned-error matrix.

— Structural neighborhood —

3Di is Foldseek's structural alphabet. Each residue is assigned one of twenty discrete states based on how its Cα sits relative to its spatial (not sequential) neighbors. Aligning 3Di strings finds structural homologs roughly as well as full 3D superposition, but orders of magnitude faster.

Nearest PDB neighbors are the top structural matches found by Foldseek when searching this structure against the entire Protein Data Bank. Each hit reports a TM-score (0 to 1; >0.5 almost always implies the same fold) and an E-value. These are *structural* homologs — they may share no detectable sequence similarity.

— Confidence and disorder —

For AlphaFold models, the B-factor field carries pLDDT — the model's own estimate of local accuracy on a 0–100 scale. Regions with pLDDT<50 should be treated as essentially unmodeled; they often correspond to intrinsically disordered segments.

Crystallographic B-factors measure how much each atom's electron density is smeared out, in Å². They rise in mobile loops and surface residues and fall in the buried interior. In AlphaFold models this column is repurposed to hold pLDDT instead.

Predicted aligned error is AlphaFold's pairwise confidence. Unlike pLDDT (per-residue), PAE is per-residue-pair and captures whether two parts of the structure are correctly placed relative to each other. Units are ångströms of expected positional error.